Protein AF-0000000078754041 (afdb_homodimer)

Solvent-accessible surface area (backbone atoms only — not comparable to full-atom values): 27600 Å² total; per-residue (Å²): 135,83,77,76,75,74,70,78,72,75,72,68,73,68,72,69,76,48,57,35,33,42,38,70,44,46,46,54,89,46,60,74,77,37,42,54,36,30,45,19,37,35,49,85,89,44,74,49,74,50,62,14,25,52,100,59,81,62,40,45,70,36,27,42,67,57,66,63,48,63,74,77,21,59,91,39,55,39,47,58,86,29,71,62,43,53,50,50,32,60,53,22,67,79,18,31,39,35,23,73,54,27,70,57,54,50,44,45,37,43,59,48,73,27,64,77,81,41,48,30,19,49,33,50,38,53,55,65,68,41,78,78,66,77,67,92,65,65,52,68,51,35,44,33,50,70,71,66,58,88,69,96,47,63,66,70,32,54,63,28,52,32,54,48,48,51,51,51,45,52,54,52,44,52,59,40,16,72,71,66,75,31,63,52,57,25,50,54,48,37,31,52,48,38,73,44,67,51,73,62,58,53,34,86,52,75,95,51,47,73,36,44,43,70,55,35,44,74,77,41,41,65,56,51,53,49,49,40,53,53,35,63,71,69,64,63,47,56,34,59,44,51,24,44,52,58,40,66,74,101,136,83,78,76,75,73,69,78,72,73,72,68,73,68,71,69,75,50,56,35,34,42,38,69,44,46,47,53,86,44,60,72,77,37,42,56,37,31,44,20,37,35,48,86,90,46,76,48,73,49,62,15,25,52,97,58,81,63,40,44,71,35,28,41,67,56,65,61,48,64,74,78,20,57,91,39,54,40,46,60,87,30,72,64,45,52,49,50,30,60,53,23,69,77,18,30,40,35,23,73,55,28,71,56,55,48,44,45,37,43,59,47,74,29,65,76,78,41,47,31,18,49,34,49,38,53,56,65,68,41,78,79,66,78,65,93,65,66,52,69,51,35,42,34,50,70,70,65,58,88,69,96,47,63,65,69,33,55,63,27,52,32,53,49,48,51,51,51,45,52,53,52,45,52,58,40,17,71,73,66,74,30,63,53,56,24,52,52,49,37,30,52,48,39,73,44,68,51,74,63,58,52,34,85,53,73,96,51,47,73,36,44,44,68,56,36,44,72,76,42,40,64,56,52,53,51,49,39,54,53,36,62,72,69,63,60,46,57,35,59,43,49,24,44,50,59,40,66,74,102

Radius of gyration: 28.07 Å; Cα contacts (8 Å, |Δi|>4): 776; chains: 2; bounding box: 50×129×76 Å

Structure (mmCIF, N/CA/C/O backbone):
data_AF-0000000078754041-model_v1
#
loop_
_entity.id
_entity.type
_entity.pdbx_description
1 polymer 'Exonuclease RNase T and DNA polymerase III'
#
loop_
_atom_site.group_PDB
_atom_site.id
_atom_site.type_symbol
_atom_site.label_atom_id
_atom_site.label_alt_id
_atom_site.label_comp_id
_atom_site.label_asym_id
_atom_site.label_entity_id
_atom_site.label_seq_id
_atom_site.pdbx_PDB_ins_code
_atom_site.Cartn_x
_atom_site.Cartn_y
_atom_site.Cartn_z
_atom_site.occupancy
_atom_site.B_iso_or_equiv
_atom_site.auth_seq_id
_atom_site.auth_comp_id
_atom_site.auth_asym_id
_atom_site.auth_atom_id
_atom_site.pdbx_PDB_model_num
ATOM 1 N N . MET A 1 1 ? 11.859 62.031 40.594 1 31.98 1 MET A N 1
ATOM 2 C CA . MET A 1 1 ? 12.516 60.906 39.938 1 31.98 1 MET A CA 1
ATOM 3 C C . MET A 1 1 ? 11.555 59.75 39.75 1 31.98 1 MET A C 1
ATOM 5 O O . MET A 1 1 ? 11.312 58.969 40.688 1 31.98 1 MET A O 1
ATOM 9 N N . GLU A 1 2 ? 10.383 59.875 39.062 1 33.56 2 GLU A N 1
ATOM 10 C CA . GLU A 1 2 ? 9.234 59 38.781 1 33.56 2 GLU A CA 1
ATOM 11 C C . GLU A 1 2 ? 9.648 57.719 38.062 1 33.56 2 GLU A C 1
ATOM 13 O O . GLU A 1 2 ? 10.141 57.781 36.938 1 33.56 2 GLU A O 1
ATOM 18 N N . GLN A 1 3 ? 10.219 56.656 38.844 1 33.28 3 GLN A N 1
ATOM 19 C CA . GLN A 1 3 ? 10.57 55.344 38.344 1 33.28 3 GLN A CA 1
ATOM 20 C C . GLN A 1 3 ? 9.43 54.75 37.531 1 33.28 3 GLN A C 1
ATOM 22 O O . GLN A 1 3 ? 8.336 54.531 38.062 1 33.28 3 GLN A O 1
ATOM 27 N N . LEU A 1 4 ? 9.305 55 36.25 1 34.09 4 LEU A N 1
ATOM 28 C CA . LEU A 1 4 ? 8.43 54.281 35.312 1 34.09 4 LEU A CA 1
ATOM 29 C C . LEU A 1 4 ? 8.516 52.781 35.5 1 34.09 4 LEU A C 1
ATOM 31 O O . LEU A 1 4 ? 9.57 52.188 35.312 1 34.09 4 LEU A O 1
ATOM 35 N N . LEU A 1 5 ? 7.852 52.219 36.531 1 35 5 LEU A N 1
ATOM 36 C CA . LEU A 1 5 ? 7.652 50.781 36.719 1 35 5 LEU A CA 1
ATOM 37 C C . LEU A 1 5 ? 7.281 50.125 35.375 1 35 5 LEU A C 1
ATOM 39 O O . LEU A 1 5 ? 6.246 50.438 34.812 1 35 5 LEU A O 1
ATOM 43 N N . PHE A 1 6 ? 8.242 49.875 34.5 1 34.41 6 PHE A N 1
ATOM 44 C CA . PHE A 1 6 ? 8.023 49 33.344 1 34.41 6 PHE A CA 1
ATOM 45 C C . PHE A 1 6 ? 7.223 47.781 33.781 1 34.41 6 PHE A C 1
ATOM 47 O O . PHE A 1 6 ? 7.629 47.031 34.656 1 34.41 6 PHE A O 1
ATOM 54 N N . GLY A 1 7 ? 5.914 47.812 33.906 1 34.34 7 GLY A N 1
ATOM 55 C CA . GLY A 1 7 ? 5.031 46.688 34.062 1 34.34 7 GLY A CA 1
ATOM 56 C C . GLY A 1 7 ? 5.566 45.406 33.406 1 34.34 7 GLY A C 1
ATOM 57 O O . GLY A 1 7 ? 6.234 45.469 32.375 1 34.34 7 GLY A O 1
ATOM 58 N N . ASP A 1 8 ? 5.828 44.375 34.188 1 37 8 ASP A N 1
ATOM 59 C CA . ASP A 1 8 ? 6.121 43 33.812 1 37 8 ASP A CA 1
ATOM 60 C C . ASP A 1 8 ? 5.348 42.594 32.562 1 37 8 ASP A C 1
ATOM 62 O O . ASP A 1 8 ? 4.117 42.625 32.562 1 37 8 ASP A O 1
ATOM 66 N N . ALA A 1 9 ? 5.734 43.031 31.422 1 35.25 9 ALA A N 1
ATOM 67 C CA . ALA A 1 9 ? 5.203 42.406 30.219 1 35.25 9 ALA A CA 1
ATOM 68 C C . ALA A 1 9 ? 4.848 40.938 30.469 1 35.25 9 ALA A C 1
ATOM 70 O O . ALA A 1 9 ? 5.695 40.125 30.891 1 35.25 9 ALA A O 1
ATOM 71 N N . ASP A 1 10 ? 3.678 40.594 31 1 38.16 10 ASP A N 1
ATOM 72 C CA . ASP A 1 10 ? 3.07 39.25 31.047 1 38.16 10 ASP A CA 1
ATOM 73 C C . ASP A 1 10 ? 3.518 38.406 29.844 1 38.16 10 ASP A C 1
ATOM 75 O O . ASP A 1 10 ? 3.164 38.719 28.703 1 38.16 10 ASP A O 1
ATOM 79 N N . VAL A 1 11 ? 4.746 38.156 29.766 1 38.16 11 VAL A N 1
ATOM 80 C CA . VAL A 1 11 ? 5.094 37.062 28.859 1 38.16 11 VAL A CA 1
ATOM 81 C C . VAL A 1 11 ? 4.004 36 28.891 1 38.16 11 VAL A C 1
ATOM 83 O O . VAL A 1 11 ? 3.879 35.25 29.875 1 38.16 11 VAL A O 1
ATOM 86 N N . ALA A 1 12 ? 2.766 36.219 28.641 1 39.88 12 ALA A N 1
ATOM 87 C CA . ALA A 1 12 ? 1.72 35.219 28.391 1 39.88 12 ALA A CA 1
ATOM 88 C C . ALA A 1 12 ? 2.322 33.875 28 1 39.88 12 ALA A C 1
ATOM 90 O O . ALA A 1 12 ? 2.939 33.75 26.938 1 39.88 12 ALA A O 1
ATOM 91 N N . THR A 1 13 ? 2.932 33.125 28.766 1 44.56 13 THR A N 1
ATOM 92 C CA . THR A 1 13 ? 3.293 31.734 28.594 1 44.56 13 THR A CA 1
ATOM 93 C C . THR A 1 13 ? 2.322 31.047 27.641 1 44.56 13 THR A C 1
ATOM 95 O O . THR A 1 13 ? 1.155 30.828 27.984 1 44.56 13 THR A O 1
ATOM 98 N N . LYS A 1 14 ? 2.273 31.547 26.484 1 52.75 14 LYS A N 1
ATOM 99 C CA . LYS A 1 14 ? 1.379 30.969 25.484 1 52.75 14 LYS A CA 1
ATOM 100 C C . LYS A 1 14 ? 1.263 29.453 25.656 1 52.75 14 LYS A C 1
ATOM 102 O O . LYS A 1 14 ? 2.234 28.719 25.453 1 52.75 14 LYS A O 1
ATOM 107 N N . SER A 1 15 ? 0.343 28.938 26.516 1 67.25 15 SER A N 1
ATOM 108 C CA . SER A 1 15 ? 0.017 27.531 26.703 1 67.25 15 SER A CA 1
ATOM 109 C C . SER A 1 15 ? -0.067 26.797 25.375 1 67.25 15 SER A C 1
ATOM 111 O O . SER A 1 15 ? -0.385 27.406 24.344 1 67.25 15 SER A O 1
ATOM 113 N N . LEU A 1 16 ? 0.623 25.672 25.219 1 81.25 16 LEU A N 1
ATOM 114 C CA . LEU A 1 16 ? 0.618 24.828 24.031 1 81.25 16 LEU A CA 1
ATOM 115 C C . LEU A 1 16 ? -0.809 24.516 23.594 1 81.25 16 LEU A C 1
ATOM 117 O O . LEU A 1 16 ? -1.667 24.219 24.422 1 81.25 16 LEU A O 1
ATOM 121 N N . PRO A 1 17 ? -1.076 24.875 22.344 1 88.25 17 PRO A N 1
ATOM 122 C CA . PRO A 1 17 ? -2.414 24.531 21.859 1 88.25 17 PRO A CA 1
ATOM 123 C C . PRO A 1 17 ? -2.748 23.047 22.094 1 88.25 17 PRO A C 1
ATOM 125 O O . PRO A 1 17 ? -1.845 22.219 22.234 1 88.25 17 PRO A O 1
ATOM 128 N N . HIS A 1 18 ? -3.957 22.844 22.328 1 94.12 18 HIS A N 1
ATOM 129 C CA . HIS A 1 18 ? -4.457 21.484 22.453 1 94.12 18 HIS A CA 1
ATOM 130 C C . HIS A 1 18 ? -4.395 20.75 21.109 1 94.12 18 HIS A C 1
ATOM 132 O O . HIS A 1 18 ? -5.008 21.188 20.141 1 94.12 18 HIS A O 1
ATOM 138 N N . LEU A 1 19 ? -3.645 19.625 21.047 1 98.25 19 LEU A N 1
ATOM 139 C CA . LEU A 1 19 ? -3.428 18.891 19.797 1 98.25 19 LEU A CA 1
ATOM 140 C C . LEU A 1 19 ? -4.242 17.609 19.781 1 98.25 19 LEU A C 1
ATOM 142 O O . LEU A 1 19 ? -4.262 16.859 20.781 1 98.25 19 LEU A O 1
ATOM 146 N N . VAL A 1 20 ? -4.93 17.359 18.719 1 98.5 20 VAL A N 1
ATOM 147 C CA . VAL A 1 20 ? -5.66 16.109 18.484 1 98.5 20 VAL A CA 1
ATOM 148 C C . VAL A 1 20 ? -5.094 15.398 17.266 1 98.5 20 VAL A C 1
ATOM 150 O O . VAL A 1 20 ? -5.254 15.859 16.141 1 98.5 20 VAL A O 1
ATOM 153 N N . PHE A 1 21 ? -4.391 14.273 17.516 1 98.69 21 PHE A N 1
ATOM 154 C CA . PHE A 1 21 ? -3.867 13.453 16.422 1 98.69 21 PHE A CA 1
ATOM 155 C C . PHE A 1 21 ? -4.938 12.508 15.898 1 98.69 21 PHE A C 1
ATOM 157 O O . PHE A 1 21 ? -5.574 11.789 16.672 1 98.69 21 PHE A O 1
ATOM 164 N N . LEU A 1 22 ? -5.113 12.492 14.547 1 98.5 22 LEU A N 1
ATOM 165 C CA . LEU A 1 22 ? -6.273 11.75 14.055 1 98.5 22 LEU A CA 1
ATOM 166 C C . LEU A 1 22 ? -5.969 11.078 12.727 1 98.5 22 LEU A C 1
ATOM 168 O O . LEU A 1 22 ? -5.238 11.633 11.898 1 98.5 22 LEU A O 1
ATOM 172 N N . ASP A 1 23 ? -6.516 9.914 12.523 1 96.69 23 ASP A N 1
ATOM 173 C CA . ASP A 1 23 ? -6.527 9.156 11.273 1 96.69 23 ASP A CA 1
ATOM 174 C C . ASP A 1 23 ? -7.898 8.539 11.023 1 96.69 23 ASP A C 1
ATOM 176 O O . ASP A 1 23 ? -8.578 8.117 11.961 1 96.69 23 ASP A O 1
ATOM 180 N N . THR A 1 24 ? -8.32 8.508 9.742 1 97 24 THR A N 1
ATOM 181 C CA . THR A 1 24 ? -9.609 7.906 9.383 1 97 24 THR A CA 1
ATOM 182 C C . THR A 1 24 ? -9.422 6.809 8.344 1 97 24 THR A C 1
ATOM 184 O O . THR A 1 24 ? -8.492 6.863 7.531 1 97 24 THR A O 1
ATOM 187 N N . GLU A 1 25 ? -10.172 5.809 8.406 1 96.62 25 GLU A N 1
ATOM 188 C CA . GLU A 1 25 ? -10.406 4.875 7.309 1 96.62 25 GLU A CA 1
ATOM 189 C C . GLU A 1 25 ? -11.781 5.094 6.68 1 96.62 25 GLU A C 1
ATOM 191 O O . GLU A 1 25 ? -12.758 5.344 7.383 1 96.62 25 GLU A O 1
ATOM 196 N N . THR A 1 26 ? -11.883 5.039 5.348 1 97.75 26 THR A N 1
ATOM 197 C CA . THR A 1 26 ? -13.078 5.449 4.625 1 97.75 26 THR A CA 1
ATOM 198 C C . THR A 1 26 ? -13.43 4.438 3.535 1 97.75 26 THR A C 1
ATOM 200 O O . THR A 1 26 ? -12.609 3.584 3.189 1 97.75 26 THR A O 1
ATOM 203 N N . THR A 1 27 ? -14.648 4.477 3.029 1 98.38 27 THR A N 1
ATOM 204 C CA . THR A 1 27 ? -15.133 3.539 2.025 1 98.38 27 THR A CA 1
ATOM 205 C C . THR A 1 27 ? -14.609 3.912 0.64 1 98.38 27 THR A C 1
ATOM 207 O O . THR A 1 27 ? -14.758 3.141 -0.312 1 98.38 27 THR A O 1
ATOM 210 N N . GLY A 1 28 ? -14.039 5.02 0.521 1 97.75 28 GLY A N 1
ATOM 211 C CA . GLY A 1 28 ? -13.461 5.598 -0.685 1 97.75 28 GLY A CA 1
ATOM 212 C C . GLY A 1 28 ? -12.812 6.945 -0.448 1 97.75 28 GLY A C 1
ATOM 213 O O . GLY A 1 28 ? -12.484 7.289 0.689 1 97.75 28 GLY A O 1
ATOM 214 N N . THR A 1 29 ? -12.617 7.699 -1.522 1 97.38 29 THR A N 1
ATOM 215 C CA . THR A 1 29 ? -11.805 8.906 -1.373 1 97.38 29 THR A CA 1
ATOM 216 C C . THR A 1 29 ? -12.633 10.148 -1.692 1 97.38 29 THR A C 1
ATOM 218 O O . THR A 1 29 ? -12.094 11.266 -1.723 1 97.38 29 THR A O 1
ATOM 221 N N . GLU A 1 30 ? -13.867 10.055 -1.909 1 97.38 30 GLU A N 1
ATOM 222 C CA . GLU A 1 30 ? -14.695 11.195 -2.297 1 97.38 30 GLU A CA 1
ATOM 223 C C . GLU A 1 30 ? -15.547 11.68 -1.125 1 97.38 30 GLU A C 1
ATOM 225 O O . GLU A 1 30 ? -16.609 11.109 -0.837 1 97.38 30 GLU A O 1
ATOM 230 N N . PRO A 1 31 ? -15.18 12.812 -0.602 1 96.88 31 PRO A N 1
ATOM 231 C CA . PRO A 1 31 ? -15.992 13.352 0.493 1 96.88 31 PRO A CA 1
ATOM 232 C C . PRO A 1 31 ? -17.438 13.594 0.089 1 96.88 31 PRO A C 1
ATOM 234 O O . PRO A 1 31 ? -17.703 14.039 -1.031 1 96.88 31 PRO A O 1
ATOM 237 N N . GLY A 1 32 ? -18.344 13.43 0.945 1 96 32 GLY A N 1
ATOM 238 C CA . GLY A 1 32 ? -19.766 13.547 0.635 1 96 32 GLY A CA 1
ATOM 239 C C . GLY A 1 32 ? -20.359 12.266 0.105 1 96 32 GLY A C 1
ATOM 240 O O . GLY A 1 32 ? -21.453 11.867 0.526 1 96 32 GLY A O 1
ATOM 241 N N . LYS A 1 33 ? -19.609 11.594 -0.743 1 97.75 33 LYS A N 1
ATOM 242 C CA . LYS A 1 33 ? -20.078 10.336 -1.314 1 97.75 33 LYS A CA 1
ATOM 243 C C . LYS A 1 33 ? -19.609 9.148 -0.479 1 97.75 33 LYS A C 1
ATOM 245 O O . LYS A 1 33 ? -20.406 8.273 -0.125 1 97.75 33 LYS A O 1
ATOM 250 N N . ASP A 1 34 ? -18.359 9.102 -0.229 1 98.62 34 ASP A N 1
ATOM 251 C CA . ASP A 1 34 ? -17.781 8.047 0.612 1 98.62 34 ASP A CA 1
ATOM 252 C C . ASP A 1 34 ? -17.938 8.391 2.092 1 98.62 34 ASP A C 1
ATOM 254 O O . ASP A 1 34 ? -18.188 9.547 2.447 1 98.62 34 ASP A O 1
ATOM 258 N N . LYS A 1 35 ? -17.828 7.375 2.896 1 98.69 35 LYS A N 1
ATOM 259 C CA . LYS A 1 35 ? -18.141 7.535 4.312 1 98.69 35 LYS A CA 1
ATOM 260 C C . LYS A 1 35 ? -17 7.023 5.191 1 98.69 35 LYS A C 1
ATOM 262 O O . LYS A 1 35 ? -16.203 6.188 4.758 1 98.69 35 LYS A O 1
ATOM 267 N N . ILE A 1 36 ? -16.969 7.59 6.387 1 98.31 36 ILE A N 1
ATOM 268 C CA . ILE A 1 36 ? -16.016 7.16 7.398 1 98.31 36 ILE A CA 1
ATOM 269 C C . ILE A 1 36 ? -16.469 5.84 8.016 1 98.31 36 ILE A C 1
ATOM 271 O O . ILE A 1 36 ? -17.625 5.703 8.422 1 98.31 36 ILE A O 1
ATOM 275 N N . CYS A 1 37 ? -15.516 4.867 8.07 1 97.81 37 CYS A N 1
ATOM 276 C CA . CYS A 1 37 ? -15.883 3.607 8.711 1 97.81 37 CYS A CA 1
ATOM 277 C C . CYS A 1 37 ? -15.039 3.359 9.953 1 97.81 37 CYS A C 1
ATOM 279 O O . CYS A 1 37 ? -15.336 2.455 10.742 1 97.81 37 CYS A O 1
ATOM 281 N N . GLN A 1 38 ? -13.992 4.172 10.211 1 97.62 38 GLN A N 1
ATOM 282 C CA . GLN A 1 38 ? -13.219 4.125 11.445 1 97.62 38 GLN A CA 1
ATOM 283 C C . GLN A 1 38 ? -12.562 5.473 11.734 1 97.62 38 GLN A C 1
ATOM 285 O O . GLN A 1 38 ? -12.062 6.133 10.828 1 97.62 38 GLN A O 1
ATOM 290 N N . VAL A 1 39 ? -12.492 5.879 12.93 1 97.88 39 VAL A N 1
ATOM 291 C CA . VAL A 1 39 ? -11.727 7.023 13.398 1 97.88 39 VAL A CA 1
ATOM 292 C C . VAL A 1 39 ? -10.852 6.613 14.578 1 97.88 39 VAL A C 1
ATOM 294 O O . VAL A 1 39 ? -11.305 5.918 15.484 1 97.88 39 VAL A O 1
ATOM 297 N N . CYS A 1 40 ? -9.633 6.918 14.516 1 97.25 40 CYS A N 1
ATOM 298 C CA . CYS A 1 40 ? -8.703 6.809 15.633 1 97.25 40 CYS A CA 1
ATOM 299 C C . CYS A 1 40 ? -8.062 8.156 15.945 1 97.25 40 CYS A C 1
ATOM 301 O O . CYS A 1 40 ? -7.609 8.859 15.039 1 97.25 40 CYS A O 1
ATOM 303 N N . PHE A 1 41 ? -8.086 8.57 17.219 1 97.62 41 PHE A N 1
ATOM 304 C CA . PHE A 1 41 ? -7.402 9.812 17.547 1 97.62 41 PHE A CA 1
ATOM 305 C C . PHE A 1 41 ? -6.762 9.734 18.922 1 97.62 41 PHE A C 1
ATOM 307 O O . PHE A 1 41 ? -7.148 8.898 19.75 1 97.62 41 PHE A O 1
ATOM 314 N N . ILE A 1 42 ? -5.723 10.445 19.094 1 97.12 42 ILE A N 1
ATOM 315 C CA . ILE A 1 42 ? -5.031 10.625 20.375 1 97.12 42 ILE A CA 1
ATOM 316 C C . ILE A 1 42 ? -5.219 12.062 20.859 1 97.12 42 ILE A C 1
ATOM 318 O O . ILE A 1 42 ? -4.98 13.016 20.109 1 97.12 42 ILE A O 1
ATOM 322 N N . ASP A 1 43 ? -5.66 12.25 22.016 1 95.5 43 ASP A N 1
ATOM 323 C CA . ASP A 1 43 ? -5.746 13.508 22.734 1 95.5 43 ASP A CA 1
ATOM 324 C C . ASP A 1 43 ? -5.09 13.398 24.109 1 95.5 43 ASP A C 1
ATOM 326 O O . ASP A 1 43 ? -5.645 12.781 25.016 1 95.5 43 ASP A O 1
ATOM 330 N N . GLY A 1 44 ? -3.969 14.055 24.234 1 93.31 44 GLY A N 1
ATOM 331 C CA . GLY A 1 44 ? -3.18 13.812 25.438 1 93.31 44 GLY A CA 1
ATOM 332 C C . GLY A 1 44 ? -2.68 12.383 25.531 1 93.31 44 GLY A C 1
ATOM 333 O O . GLY A 1 44 ? -2.02 11.883 24.625 1 93.31 44 GLY A O 1
ATOM 334 N N . GLU A 1 45 ? -3.137 11.68 26.516 1 90.31 45 GLU A N 1
ATOM 335 C CA . GLU A 1 45 ? -2.695 10.305 26.719 1 90.31 45 GLU A CA 1
ATOM 336 C C . GLU A 1 45 ? -3.801 9.312 26.359 1 90.31 45 GLU A C 1
ATOM 338 O O . GLU A 1 45 ? -3.605 8.102 26.438 1 90.31 45 GLU A O 1
ATOM 343 N N . THR A 1 46 ? -4.855 9.836 25.859 1 92.88 46 THR A N 1
ATOM 344 C CA . THR A 1 46 ? -6.008 8.977 25.578 1 92.88 46 THR A CA 1
ATOM 345 C C . THR A 1 46 ? -6.059 8.617 24.094 1 92.88 46 THR A C 1
ATOM 347 O O . THR A 1 46 ? -6.004 9.492 23.234 1 92.88 46 THR A O 1
ATOM 350 N N . LEU A 1 47 ? -6.074 7.375 23.844 1 94.31 47 LEU A N 1
ATOM 351 C CA . LEU A 1 47 ? -6.281 6.84 22.5 1 94.31 47 LEU A CA 1
ATOM 352 C C . LEU A 1 47 ? -7.688 6.266 22.359 1 94.31 47 LEU A C 1
ATOM 354 O O . LEU A 1 47 ? -8.117 5.453 23.188 1 94.31 47 LEU A O 1
ATOM 358 N N . ARG A 1 48 ? -8.414 6.777 21.422 1 96 48 ARG A N 1
ATOM 359 C CA . ARG A 1 48 ? -9.766 6.297 21.156 1 96 48 ARG A CA 1
ATOM 360 C C . ARG A 1 48 ? -9.898 5.812 19.719 1 96 48 ARG A C 1
ATOM 362 O O . ARG A 1 48 ? -9.391 6.453 18.781 1 96 48 ARG A O 1
ATOM 369 N N . THR A 1 49 ? -10.5 4.664 19.547 1 95.81 49 THR A N 1
ATOM 370 C CA . THR A 1 49 ? -10.773 4.09 18.234 1 95.81 49 THR A CA 1
ATOM 371 C C . THR A 1 49 ? -12.195 3.533 18.172 1 95.81 49 THR A C 1
ATOM 373 O O . THR A 1 49 ? -12.641 2.859 19.109 1 95.81 49 THR A O 1
ATOM 376 N N . GLU A 1 50 ? -12.898 3.9 17.125 1 96.75 50 GLU A N 1
ATOM 377 C CA . GLU A 1 50 ? -14.258 3.385 16.969 1 96.75 50 GLU A CA 1
ATOM 378 C C . GLU A 1 50 ? -14.547 3.062 15.5 1 96.75 50 GLU A C 1
ATOM 380 O O . GLU A 1 50 ? -14.047 3.734 14.594 1 96.75 50 GLU A O 1
ATOM 385 N N . PHE A 1 51 ? -15.352 2.018 15.305 1 97.31 51 PHE A N 1
ATOM 386 C CA . PHE A 1 51 ? -15.883 1.659 14 1 97.31 51 PHE A CA 1
ATOM 387 C C . PHE A 1 51 ? -17.25 2.291 13.773 1 97.31 51 PHE A C 1
ATOM 389 O O . PHE A 1 51 ? -18.016 2.484 14.727 1 97.31 51 PHE A O 1
ATOM 396 N N . PHE A 1 52 ? -17.547 2.574 12.547 1 98.69 52 PHE A N 1
ATOM 397 C CA . PHE A 1 52 ? -18.828 3.143 12.164 1 98.69 52 PHE A CA 1
ATOM 398 C C . PHE A 1 52 ? -19.406 2.414 10.953 1 98.69 52 PHE A C 1
ATOM 400 O O . PHE A 1 52 ? -18.672 2.053 10.031 1 98.69 52 PHE A O 1
ATOM 407 N N . LYS A 1 53 ? -20.688 2.27 10.898 1 98.5 53 LYS A N 1
ATOM 408 C CA . LYS A 1 53 ? -21.344 1.597 9.781 1 98.5 53 LYS A CA 1
ATOM 409 C C . LYS A 1 53 ? -21.797 2.6 8.727 1 98.5 53 LYS A C 1
ATOM 411 O O . LYS A 1 53 ? -22.672 3.43 8.984 1 98.5 53 LYS A O 1
ATOM 416 N N . PRO A 1 54 ? -21.234 2.527 7.559 1 98.19 54 PRO A N 1
ATOM 417 C CA . PRO A 1 54 ? -21.75 3.357 6.465 1 98.19 54 PRO A CA 1
ATOM 418 C C . PRO A 1 54 ? -23.125 2.9 5.965 1 98.19 54 PRO A C 1
ATOM 420 O O . PRO A 1 54 ? -23.562 1.79 6.277 1 98.19 54 PRO A O 1
ATOM 423 N N . PRO A 1 55 ? -23.844 3.734 5.242 1 97.69 55 PRO A N 1
ATOM 424 C CA . PRO A 1 55 ? -25.188 3.393 4.75 1 97.69 55 PRO A CA 1
ATOM 425 C C . PRO A 1 55 ? -25.141 2.43 3.564 1 97.69 55 PRO A C 1
ATOM 427 O O . PRO A 1 55 ? -26.203 2.074 3.021 1 97.69 55 PRO A O 1
ATOM 430 N N . PHE A 1 56 ? -24.031 2.035 3.064 1 98.19 56 PHE A N 1
ATOM 431 C CA . PHE A 1 56 ? -23.844 1.05 2.008 1 98.19 56 PHE A CA 1
ATOM 432 C C . PHE A 1 56 ? -22.703 0.108 2.346 1 98.19 56 PHE A C 1
ATOM 434 O O . PHE A 1 56 ? -21.922 0.366 3.277 1 98.19 56 PHE A O 1
ATOM 441 N N . ALA A 1 57 ? -22.641 -0.989 1.634 1 97.94 57 ALA A N 1
ATOM 442 C CA . ALA A 1 57 ? -21.594 -1.971 1.901 1 97.94 57 ALA A CA 1
ATOM 443 C C . ALA A 1 57 ? -20.219 -1.388 1.624 1 97.94 57 ALA A C 1
ATOM 445 O O . ALA A 1 57 ? -20.016 -0.676 0.636 1 97.94 57 ALA A O 1
ATOM 446 N N . ILE A 1 58 ? -19.297 -1.661 2.506 1 98.19 58 ILE A N 1
ATOM 447 C CA . ILE A 1 58 ? -17.906 -1.265 2.273 1 98.19 58 ILE A CA 1
ATOM 448 C C . ILE A 1 58 ? -17.375 -1.963 1.024 1 98.19 58 ILE A C 1
ATOM 450 O O . ILE A 1 58 ? -17.422 -3.191 0.927 1 98.19 58 ILE A O 1
ATOM 454 N N . PRO A 1 59 ? -16.875 -1.178 0.081 1 98.19 59 PRO A N 1
ATOM 455 C CA . PRO A 1 59 ? -16.375 -1.784 -1.155 1 98.19 59 PRO A CA 1
ATOM 456 C C . PRO A 1 59 ? -15.164 -2.691 -0.923 1 98.19 59 PRO A C 1
ATOM 458 O O . PRO A 1 59 ? -14.352 -2.426 -0.035 1 98.19 59 PRO A O 1
ATOM 461 N N . VAL A 1 60 ? -14.953 -3.701 -1.791 1 97.69 60 VAL A N 1
ATOM 462 C CA . VAL A 1 60 ? -13.852 -4.652 -1.708 1 97.69 60 VAL A CA 1
ATOM 463 C C . VAL A 1 60 ? -12.516 -3.91 -1.775 1 97.69 60 VAL A C 1
ATOM 465 O O . VAL A 1 60 ? -11.57 -4.25 -1.059 1 97.69 60 VAL A O 1
ATOM 468 N N . LYS A 1 61 ? -12.453 -2.873 -2.594 1 97.5 61 LYS A N 1
ATOM 469 C CA . LYS A 1 61 ? -11.227 -2.088 -2.73 1 97.5 61 LYS A CA 1
ATOM 470 C C . LYS A 1 61 ? -10.812 -1.481 -1.395 1 97.5 61 LYS A C 1
ATOM 472 O O . LYS A 1 61 ? -9.648 -1.572 -1.002 1 97.5 61 LYS A O 1
ATOM 477 N N . ALA A 1 62 ? -11.719 -0.893 -0.687 1 95.88 62 ALA A N 1
ATOM 478 C CA . ALA A 1 62 ? -11.422 -0.297 0.614 1 95.88 62 ALA A CA 1
ATOM 479 C C . ALA A 1 62 ? -11.023 -1.365 1.627 1 95.88 62 ALA A C 1
ATOM 481 O O . ALA A 1 62 ? -10.047 -1.195 2.363 1 95.88 62 ALA A O 1
ATOM 482 N N . MET A 1 63 ? -11.734 -2.502 1.633 1 94.81 63 MET A N 1
ATOM 483 C CA . MET A 1 63 ? -11.422 -3.604 2.541 1 94.81 63 MET A CA 1
ATOM 484 C C . MET A 1 63 ? -10.008 -4.121 2.301 1 94.81 63 MET A C 1
ATOM 486 O O . MET A 1 63 ? -9.312 -4.492 3.246 1 94.81 63 MET A O 1
ATOM 490 N N . SER A 1 64 ? -9.633 -4.086 1.052 1 93.69 64 SER A N 1
ATOM 491 C CA . SER A 1 64 ? -8.312 -4.617 0.711 1 93.69 64 SER A CA 1
ATOM 492 C C . SER A 1 64 ? -7.203 -3.693 1.193 1 93.69 64 SER A C 1
ATOM 494 O O . SER A 1 64 ? -6.039 -4.098 1.268 1 93.69 64 SER A O 1
ATOM 496 N N . ILE A 1 65 ? -7.566 -2.51 1.536 1 91.5 65 ILE A N 1
ATOM 497 C CA . ILE A 1 65 ? -6.582 -1.523 1.97 1 91.5 65 ILE A CA 1
ATOM 498 C C . ILE A 1 65 ? -6.52 -1.491 3.494 1 91.5 65 ILE A C 1
ATOM 500 O O . ILE A 1 65 ? -5.449 -1.643 4.082 1 91.5 65 ILE A O 1
ATOM 504 N N . HIS A 1 66 ? -7.684 -1.381 4.168 1 90.56 66 HIS A N 1
ATOM 505 C CA . HIS A 1 66 ? -7.641 -1.134 5.605 1 90.56 66 HIS A CA 1
ATOM 506 C C . HIS A 1 66 ? -8.148 -2.338 6.387 1 90.56 66 HIS A C 1
ATOM 508 O O . HIS A 1 66 ? -8.055 -2.373 7.617 1 90.56 66 HIS A O 1
ATOM 514 N N . HIS A 1 67 ? -8.797 -3.383 5.676 1 91 67 HIS A N 1
ATOM 515 C CA . HIS A 1 67 ? -9.18 -4.68 6.227 1 91 67 HIS A CA 1
ATOM 516 C C . HIS A 1 67 ? -10.352 -4.539 7.188 1 91 67 HIS A C 1
ATOM 518 O O . HIS A 1 67 ? -10.57 -5.406 8.039 1 91 67 HIS A O 1
ATOM 524 N N . ILE A 1 68 ? -11.102 -3.41 7.117 1 93.56 68 ILE A N 1
ATOM 525 C CA . ILE A 1 68 ? -12.359 -3.266 7.836 1 93.56 68 ILE A CA 1
ATOM 526 C C . ILE A 1 68 ? -13.492 -3.879 7.02 1 93.56 68 ILE A C 1
ATOM 528 O O . ILE A 1 68 ? -13.805 -3.408 5.922 1 93.56 68 ILE A O 1
ATOM 532 N N . THR A 1 69 ? -14.078 -4.887 7.566 1 94.69 69 THR A N 1
ATOM 533 C CA . THR A 1 69 ? -15.102 -5.625 6.836 1 94.69 69 THR A CA 1
ATOM 534 C C . THR A 1 69 ? -16.5 -5.16 7.25 1 94.69 69 THR A C 1
ATOM 536 O O . THR A 1 69 ? -16.656 -4.484 8.266 1 94.69 69 THR A O 1
ATOM 539 N N . ASN A 1 70 ? -17.469 -5.555 6.422 1 96.94 70 ASN A N 1
ATOM 540 C CA . ASN A 1 70 ? -18.859 -5.246 6.746 1 96.94 70 ASN A CA 1
ATOM 541 C C . ASN A 1 70 ? -19.297 -5.891 8.062 1 96.94 70 ASN A C 1
ATOM 543 O O . ASN A 1 70 ? -20.078 -5.312 8.82 1 96.94 70 ASN A O 1
ATOM 547 N N . LYS A 1 71 ? -18.75 -7.031 8.367 1 95.44 71 LYS A N 1
ATOM 548 C CA . LYS A 1 71 ? -19.047 -7.73 9.617 1 95.44 71 LYS A CA 1
ATOM 549 C C . LYS A 1 71 ? -18.562 -6.941 10.828 1 95.44 71 LYS A C 1
ATOM 551 O O . LYS A 1 71 ? -19.25 -6.859 11.844 1 95.44 71 LYS A O 1
ATOM 556 N N . MET A 1 72 ? -17.406 -6.332 10.742 1 93.69 72 MET A N 1
ATOM 557 C CA . MET A 1 72 ? -16.781 -5.598 11.836 1 93.69 72 MET A CA 1
ATOM 558 C C . MET A 1 72 ? -17.609 -4.375 12.219 1 93.69 72 MET A C 1
ATOM 560 O O . MET A 1 72 ? -17.578 -3.93 13.359 1 93.69 72 MET A O 1
ATOM 564 N N . VAL A 1 73 ? -18.359 -3.803 11.203 1 97.62 73 VAL A N 1
ATOM 565 C CA . VAL A 1 73 ? -19.062 -2.551 11.484 1 97.62 73 VAL A CA 1
ATOM 566 C C . VAL A 1 73 ? -20.562 -2.814 11.656 1 97.62 73 VAL A C 1
ATOM 568 O O . VAL A 1 73 ? -21.344 -1.885 11.859 1 97.62 73 VAL A O 1
ATOM 571 N N . GLU A 1 74 ? -20.891 -4.102 11.57 1 97.25 74 GLU A N 1
ATOM 572 C CA . GLU A 1 74 ? -22.312 -4.441 11.711 1 97.25 74 GLU A CA 1
ATOM 573 C C . GLU A 1 74 ? -22.844 -4.016 13.078 1 97.25 74 GLU A C 1
ATOM 575 O O . GLU A 1 74 ? -22.219 -4.266 14.102 1 97.25 74 GLU A O 1
ATOM 580 N N . GLY A 1 75 ? -23.969 -3.318 13.117 1 97.5 75 GLY A N 1
ATOM 581 C CA . GLY A 1 75 ? -24.625 -2.908 14.352 1 97.5 75 GLY A CA 1
ATOM 582 C C . GLY A 1 75 ? -24.047 -1.619 14.922 1 97.5 75 GLY A C 1
ATOM 583 O O . GLY A 1 75 ? -24.562 -1.1 15.914 1 97.5 75 GLY A O 1
ATOM 584 N N . LYS A 1 76 ? -23.016 -1.148 14.359 1 98.12 76 LYS A N 1
ATOM 585 C CA . LYS A 1 76 ? -22.438 0.116 14.805 1 98.12 76 LYS A CA 1
ATOM 586 C C . LYS A 1 76 ? -23.219 1.303 14.25 1 98.12 76 LYS A C 1
ATOM 588 O O . LYS A 1 76 ? -23.875 1.188 13.219 1 98.12 76 LYS A O 1
ATOM 593 N N . PRO A 1 77 ? -23.156 2.395 14.945 1 98.12 77 PRO A N 1
ATOM 594 C CA . PRO A 1 77 ? -23.781 3.602 14.398 1 98.12 77 PRO A CA 1
ATOM 595 C C . PRO A 1 77 ? -22.969 4.227 13.266 1 98.12 77 PRO A C 1
ATOM 597 O O . PRO A 1 77 ? -21.781 3.945 13.125 1 98.12 77 PRO A O 1
ATOM 600 N N . PRO A 1 78 ? -23.688 5.023 12.43 1 98.19 78 PRO A N 1
ATOM 601 C CA . PRO A 1 78 ? -22.906 5.867 11.523 1 98.19 78 PRO A CA 1
ATOM 602 C C . PRO A 1 78 ? -22.078 6.914 12.258 1 98.19 78 PRO A C 1
ATOM 604 O O . PRO A 1 78 ? -22.344 7.227 13.422 1 98.19 78 PRO A O 1
ATOM 607 N N . PHE A 1 79 ? -21.016 7.414 11.617 1 98.69 79 PHE A N 1
ATOM 608 C CA . PHE A 1 79 ? -20.188 8.43 12.234 1 98.69 79 PHE A CA 1
ATOM 609 C C . PHE A 1 79 ? -20.969 9.703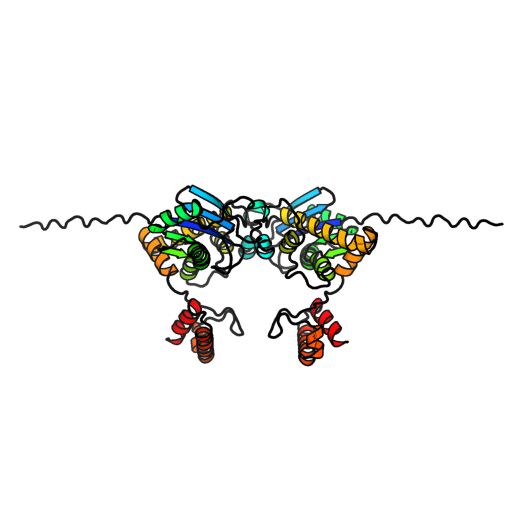 12.492 1 98.69 79 PHE A C 1
ATOM 611 O O . PHE A 1 79 ? -20.953 10.242 13.602 1 98.69 79 PHE A O 1
ATOM 618 N N . ALA A 1 80 ? -21.625 10.172 11.398 1 98.25 80 ALA A N 1
ATOM 619 C CA . ALA A 1 80 ? -22.453 11.367 11.555 1 98.25 80 ALA A CA 1
ATOM 620 C C . ALA A 1 80 ? -23.516 11.164 12.625 1 98.25 80 ALA A C 1
ATOM 622 O O . ALA A 1 80 ? -24.281 10.195 12.578 1 98.25 80 ALA A O 1
ATOM 623 N N . GLY A 1 81 ? -23.531 11.953 13.562 1 97.69 81 GLY A N 1
ATOM 624 C CA . GLY A 1 81 ? -24.516 11.867 14.633 1 97.69 81 GLY A CA 1
ATOM 625 C C . GLY A 1 81 ? -24.047 11.031 15.812 1 97.69 81 GLY A C 1
ATOM 626 O O . GLY A 1 81 ? -24.734 10.945 16.828 1 97.69 81 GLY A O 1
ATOM 627 N N . SER A 1 82 ? -22.938 10.422 15.734 1 98.44 82 SER A N 1
ATOM 628 C CA . SER A 1 82 ? -22.422 9.57 16.812 1 98.44 82 SER A CA 1
ATOM 629 C C . SER A 1 82 ? -21.891 10.398 17.969 1 98.44 82 SER A C 1
ATOM 631 O O . SER A 1 82 ? -21.734 11.617 17.859 1 98.44 82 SER A O 1
ATOM 633 N N . GLU A 1 83 ? -21.625 9.719 19.062 1 98.06 83 GLU A N 1
ATOM 634 C CA . GLU A 1 83 ? -21 10.367 20.219 1 98.06 83 GLU A CA 1
ATOM 635 C C . GLU A 1 83 ? -19.594 10.859 19.891 1 98.06 83 GLU A C 1
ATOM 637 O O . GLU A 1 83 ? -19.219 11.961 20.281 1 98.06 83 GLU A O 1
ATOM 642 N N . MET A 1 84 ? -18.906 10.109 19.141 1 97.94 84 MET A N 1
ATOM 643 C CA . MET A 1 84 ? -17.547 10.5 18.797 1 97.94 84 MET A CA 1
ATOM 644 C C . MET A 1 84 ? -17.547 11.742 17.906 1 97.94 84 MET A C 1
ATOM 646 O O . MET A 1 84 ? -16.656 12.594 18.031 1 97.94 84 MET A O 1
ATOM 650 N N . GLN A 1 85 ? -18.484 11.766 16.984 1 98.38 85 GLN A N 1
ATOM 651 C CA . GLN A 1 85 ? -18.594 12.953 16.141 1 98.38 85 GLN A CA 1
ATOM 652 C C . GLN A 1 85 ? -18.75 14.219 16.984 1 98.38 85 GLN A C 1
ATOM 654 O O . GLN A 1 85 ? -18.078 15.219 16.75 1 98.38 85 GLN A O 1
ATOM 659 N N . ARG A 1 86 ? -19.609 14.18 17.984 1 98.12 86 ARG A N 1
ATOM 660 C CA . ARG A 1 86 ? -19.859 15.312 18.875 1 98.12 86 ARG A CA 1
ATOM 661 C C . ARG A 1 86 ? -18.625 15.633 19.703 1 98.12 86 ARG A C 1
ATOM 663 O O . ARG A 1 86 ? -18.281 16.797 19.891 1 98.12 86 ARG A O 1
ATOM 670 N N . ASP A 1 87 ? -18.047 14.586 20.141 1 97.62 87 ASP A N 1
ATOM 671 C CA . ASP A 1 87 ? -16.844 14.758 20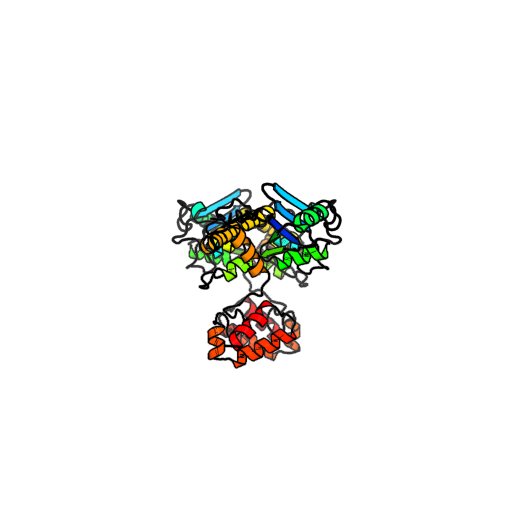.938 1 97.62 87 ASP A CA 1
ATOM 672 C C . ASP A 1 87 ? -15.742 15.438 20.141 1 97.62 87 ASP A C 1
ATOM 674 O O . ASP A 1 87 ? -15.086 16.359 20.625 1 97.62 87 ASP A O 1
ATOM 678 N N . LEU A 1 88 ? -15.508 14.984 18.922 1 97.94 88 LEU A N 1
ATOM 679 C CA . LEU A 1 88 ? -14.484 15.562 18.062 1 97.94 88 LEU A CA 1
ATOM 680 C C . LEU A 1 88 ? -14.797 17.016 17.75 1 97.94 88 LEU A C 1
ATOM 682 O O . LEU A 1 88 ? -13.898 17.859 17.734 1 97.94 88 LEU A O 1
ATOM 686 N N . GLN A 1 89 ? -16.078 17.312 17.516 1 97.94 89 GLN A N 1
ATOM 687 C CA . GLN A 1 89 ? -16.484 18.688 17.266 1 97.94 89 GLN A CA 1
ATOM 688 C C . GLN A 1 89 ? -16.109 19.578 18.438 1 97.94 89 GLN A C 1
ATOM 690 O O . GLN A 1 89 ? -15.578 20.688 18.25 1 97.94 89 GLN A O 1
ATOM 695 N N . ALA A 1 90 ? -16.375 19.109 19.594 1 97.5 90 ALA A N 1
ATOM 696 C CA . ALA A 1 90 ? -16.078 19.875 20.797 1 97.5 90 ALA A CA 1
ATOM 697 C C . ALA A 1 90 ? -14.578 20.078 20.969 1 97.5 90 ALA A C 1
ATOM 699 O O . ALA A 1 90 ? -14.117 21.188 21.266 1 97.5 90 ALA A O 1
ATOM 700 N N . ARG A 1 91 ? -13.805 19.062 20.75 1 96.56 91 ARG A N 1
ATOM 701 C CA . ARG A 1 91 ? -12.352 19.109 20.922 1 96.56 91 ARG A CA 1
ATOM 702 C C . ARG A 1 91 ? -11.711 20.031 19.891 1 96.56 91 ARG A C 1
ATOM 704 O O . ARG A 1 91 ? -10.727 20.719 20.203 1 96.56 91 ARG A O 1
ATOM 711 N N . LEU A 1 92 ? -12.297 20.062 18.719 1 97.56 92 LEU A N 1
ATOM 712 C CA . LEU A 1 92 ? -11.664 20.766 17.609 1 97.56 92 LEU A CA 1
ATOM 713 C C . LEU A 1 92 ? -12.164 22.203 17.531 1 97.56 92 LEU A C 1
ATOM 715 O O . LEU A 1 92 ? -11.695 22.984 16.688 1 97.56 92 LEU A O 1
ATOM 719 N N . GLU A 1 93 ? -13.094 22.531 18.391 1 95.62 93 GLU A N 1
ATOM 720 C CA . GLU A 1 93 ? -13.523 23.922 18.453 1 95.62 93 GLU A CA 1
ATOM 721 C C . GLU A 1 93 ? -12.359 24.844 18.812 1 95.62 93 GLU A C 1
ATOM 723 O O . GLU A 1 93 ? -12.211 25.906 18.219 1 95.62 93 GLU A O 1
ATOM 728 N N . THR A 1 94 ? -11.508 24.422 19.734 1 94.06 94 THR A N 1
ATOM 729 C CA . THR A 1 94 ? -10.367 25.234 20.141 1 94.06 94 THR A CA 1
ATOM 730 C C . THR A 1 94 ? -9.062 24.484 19.906 1 94.06 94 THR A C 1
ATOM 732 O O . THR A 1 94 ? -7.977 25.047 20.078 1 94.06 94 THR A O 1
ATOM 735 N N . GLY A 1 95 ? -9.172 23.219 19.547 1 96.62 95 GLY A N 1
ATOM 736 C CA . GLY A 1 95 ? -7.992 22.391 19.359 1 96.62 95 GLY A CA 1
ATOM 737 C C . GLY A 1 95 ? -7.457 22.438 17.938 1 96.62 95 GLY A C 1
ATOM 738 O O . GLY A 1 95 ? -8.078 23.031 17.047 1 96.62 95 GLY A O 1
ATOM 739 N N . VAL A 1 96 ? -6.277 21.922 17.781 1 98.44 96 VAL A N 1
ATOM 740 C CA . VAL A 1 96 ? -5.621 21.812 16.484 1 98.44 96 VAL A CA 1
ATOM 741 C C . VAL A 1 96 ? -5.633 20.344 16.031 1 98.44 96 VAL A C 1
ATOM 743 O O . VAL A 1 96 ? -5.156 19.469 16.75 1 98.44 96 VAL A O 1
ATOM 746 N N . LEU A 1 97 ? -6.211 20.094 14.875 1 98.81 97 LEU A N 1
ATOM 747 C CA . LEU A 1 97 ? -6.176 18.75 14.297 1 98.81 97 LEU A CA 1
ATOM 748 C C . LEU A 1 97 ? -4.82 18.469 13.656 1 98.81 97 LEU A C 1
ATOM 750 O O . LEU A 1 97 ? -4.312 19.297 12.883 1 98.81 97 LEU A O 1
ATOM 754 N N . VAL A 1 98 ? -4.18 17.406 14.07 1 98.88 98 VAL A N 1
ATOM 755 C CA . VAL A 1 98 ? -2.938 16.969 13.438 1 98.88 98 VAL A CA 1
ATOM 756 C C . VAL A 1 98 ? -3.186 15.68 12.648 1 98.88 98 VAL A C 1
ATOM 758 O O . VAL A 1 98 ? -3.658 14.688 13.203 1 98.88 98 VAL A O 1
ATOM 761 N N . ALA A 1 99 ? -2.953 15.695 11.406 1 98.69 99 ALA A N 1
ATOM 762 C CA . ALA A 1 99 ? -3.102 14.531 10.539 1 98.69 99 ALA A CA 1
ATOM 763 C C . ALA A 1 99 ? -2.025 14.516 9.461 1 98.69 99 ALA A C 1
ATOM 765 O O . ALA A 1 99 ? -1.344 15.516 9.234 1 98.69 99 ALA A O 1
ATOM 766 N N . HIS A 1 100 ? -1.761 13.383 8.883 1 98.38 100 HIS A N 1
ATOM 767 C CA . HIS A 1 100 ? -0.88 13.258 7.73 1 98.38 100 HIS A CA 1
ATOM 768 C C . HIS A 1 100 ? -1.67 13.32 6.426 1 98.38 100 HIS A C 1
ATOM 770 O O . HIS A 1 100 ? -2.578 12.516 6.207 1 98.38 100 HIS A O 1
ATOM 776 N N . ASN A 1 101 ? -1.338 14.273 5.598 1 96.88 101 ASN A N 1
ATOM 777 C CA . ASN A 1 101 ? -2.225 14.625 4.496 1 96.88 101 ASN A CA 1
ATOM 778 C C . ASN A 1 101 ? -3.604 15.047 4.996 1 96.88 101 ASN A C 1
ATOM 780 O O . ASN A 1 101 ? -4.621 14.492 4.57 1 96.88 101 ASN A O 1
ATOM 784 N N . ALA A 1 102 ? -3.605 16.016 5.812 1 98.06 102 ALA A N 1
ATOM 785 C CA . ALA A 1 102 ? -4.73 16.469 6.625 1 98.06 102 ALA A CA 1
ATOM 786 C C . ALA A 1 102 ? -5.926 16.844 5.75 1 98.06 102 ALA A C 1
ATOM 788 O O . ALA A 1 102 ? -7.074 16.594 6.117 1 98.06 102 ALA A O 1
ATOM 789 N N . PRO A 1 103 ? -5.746 17.453 4.562 1 95.69 103 PRO A N 1
ATOM 790 C CA . PRO A 1 103 ? -6.898 17.859 3.748 1 95.69 103 PRO A CA 1
ATOM 791 C C . PRO A 1 103 ? -7.863 16.703 3.49 1 95.69 103 PRO A C 1
ATOM 793 O O . PRO A 1 103 ? -9.078 16.906 3.432 1 95.69 103 PRO A O 1
ATOM 796 N N . PHE A 1 104 ? -7.324 15.516 3.385 1 97.31 104 PHE A N 1
ATOM 797 C CA . PHE A 1 104 ? -8.195 14.367 3.158 1 97.31 104 PHE A CA 1
ATOM 798 C C . PHE A 1 104 ? -9.086 14.117 4.367 1 97.31 104 PHE A C 1
ATOM 800 O O . PHE A 1 104 ? -10.312 14.133 4.25 1 97.31 104 PHE A O 1
ATOM 807 N N . ASP A 1 105 ? -8.477 13.883 5.516 1 97.94 105 ASP A N 1
ATOM 808 C CA . ASP A 1 105 ? -9.25 13.625 6.727 1 97.94 105 ASP A CA 1
ATOM 809 C C . ASP A 1 105 ? -10.219 14.766 7.016 1 97.94 105 ASP A C 1
ATOM 811 O O . ASP A 1 105 ? -11.367 14.531 7.406 1 97.94 105 ASP A O 1
ATOM 815 N N . ILE A 1 106 ? -9.742 15.969 6.852 1 98.5 106 ILE A N 1
ATOM 816 C CA . ILE A 1 106 ? -10.562 17.141 7.121 1 98.5 106 ILE A CA 1
ATOM 817 C C . ILE A 1 106 ? -11.789 17.141 6.211 1 98.5 106 ILE A C 1
ATOM 819 O O . ILE A 1 106 ? -12.914 17.344 6.676 1 98.5 106 ILE A O 1
ATOM 823 N N . SER A 1 107 ? -11.57 16.891 4.906 1 98.25 107 SER A N 1
ATOM 824 C CA . SER A 1 107 ? -12.688 16.891 3.973 1 98.25 107 SER A CA 1
ATOM 825 C C . SER A 1 107 ? -13.711 15.82 4.324 1 98.25 107 SER A C 1
ATOM 827 O O . SER A 1 107 ? -14.914 16.031 4.188 1 98.25 107 SER A O 1
ATOM 829 N N . MET A 1 108 ? -13.258 14.641 4.773 1 98.44 108 MET A N 1
ATOM 830 C CA . MET A 1 108 ? -14.164 13.57 5.176 1 98.44 108 MET A CA 1
ATOM 831 C C . MET A 1 108 ? -14.938 13.953 6.434 1 98.44 108 MET A C 1
ATOM 833 O O . MET A 1 108 ? -16.141 13.703 6.531 1 98.44 108 MET A O 1
ATOM 837 N N . LEU A 1 109 ? -14.242 14.547 7.406 1 98.69 109 LEU A N 1
ATOM 838 C CA . LEU A 1 109 ? -14.867 14.969 8.664 1 98.69 109 LEU A CA 1
ATOM 839 C C . LEU A 1 109 ? -15.914 16.047 8.422 1 98.69 109 LEU A C 1
ATOM 841 O O . LEU A 1 109 ? -17.031 15.969 8.938 1 98.69 109 LEU A O 1
ATOM 845 N N . VAL A 1 110 ? -15.547 17.047 7.621 1 98.56 110 VAL A N 1
ATOM 846 C CA . VAL A 1 110 ? -16.438 18.156 7.336 1 98.56 110 VAL A CA 1
ATOM 847 C C . VAL A 1 110 ? -17.703 17.656 6.648 1 98.56 110 VAL A C 1
ATOM 849 O O . VAL A 1 110 ? -18.812 18.062 6.992 1 98.56 110 VAL A O 1
ATOM 852 N N . ALA A 1 111 ? -17.547 16.766 5.719 1 98.44 111 ALA A N 1
ATOM 853 C CA . ALA A 1 111 ? -18.688 16.203 4.996 1 98.44 111 ALA A CA 1
ATOM 854 C C . ALA A 1 111 ? -19.641 15.484 5.953 1 98.44 111 ALA A C 1
ATOM 856 O O . ALA A 1 111 ? -20.812 15.305 5.645 1 98.44 111 ALA A O 1
ATOM 857 N N . GLU A 1 112 ? -19.062 15.094 7.125 1 98.19 112 GLU A N 1
ATOM 858 C CA . GLU A 1 112 ? -19.906 14.344 8.055 1 98.19 112 GLU A CA 1
ATOM 859 C C . GLU A 1 112 ? -20.141 15.133 9.344 1 98.19 112 GLU A C 1
ATOM 861 O O . GLU A 1 112 ? -20.422 14.547 10.391 1 98.19 112 GLU A O 1
ATOM 866 N N . GLY A 1 113 ? -19.922 16.406 9.281 1 97.75 113 GLY A N 1
ATOM 867 C CA . GLY A 1 113 ? -20.5 17.297 10.281 1 97.75 113 GLY A CA 1
ATOM 868 C C . GLY A 1 113 ? -19.484 17.766 11.305 1 97.75 113 GLY A C 1
ATOM 869 O O . GLY A 1 113 ? -19.859 18.266 12.367 1 97.75 113 GLY A O 1
ATOM 870 N N . VAL A 1 114 ? -18.203 17.578 11.109 1 98.56 114 VAL A N 1
ATOM 871 C CA . VAL A 1 114 ? -17.172 18.078 12.031 1 98.56 114 VAL A CA 1
ATOM 872 C C . VAL A 1 114 ? -16.438 19.25 11.391 1 98.56 114 VAL A C 1
ATOM 874 O O . VAL A 1 114 ? -15.852 19.109 10.312 1 98.56 114 VAL A O 1
ATOM 877 N N . GLN A 1 115 ? -16.453 20.344 12.047 1 97.94 115 GLN A N 1
ATOM 878 C CA . GLN A 1 115 ? -15.711 21.5 11.586 1 97.94 115 GLN A CA 1
ATOM 879 C C . GLN A 1 115 ? -14.297 21.516 12.156 1 97.94 115 GLN A C 1
ATOM 881 O O . GLN A 1 115 ? -14.094 21.172 13.32 1 97.94 115 GLN A O 1
ATOM 886 N N . VAL A 1 116 ? -13.383 21.828 11.344 1 98.06 116 VAL A N 1
ATOM 887 C CA . VAL A 1 116 ? -11.977 21.922 11.734 1 98.06 116 VAL A CA 1
ATOM 888 C C . VAL A 1 116 ? -11.477 23.344 11.5 1 98.06 116 VAL A C 1
ATOM 890 O O . VAL A 1 116 ? -11.422 23.812 10.359 1 98.06 116 VAL A O 1
ATOM 893 N N . ASN A 1 117 ? -11.062 24.031 12.531 1 96.94 117 ASN A N 1
ATOM 894 C CA . ASN A 1 117 ? -10.68 25.438 12.438 1 96.94 117 ASN A CA 1
ATOM 895 C C . ASN A 1 117 ? -9.18 25.594 12.25 1 96.94 117 ASN A C 1
ATOM 897 O O . ASN A 1 117 ? -8.727 26.516 11.57 1 96.94 117 ASN A O 1
ATOM 901 N N . ARG A 1 118 ? -8.414 24.828 12.93 1 98 118 ARG A N 1
ATOM 902 C CA . ARG A 1 118 ? -6.957 24.828 12.867 1 98 118 ARG A CA 1
ATOM 903 C C . ARG A 1 118 ? -6.414 23.422 12.68 1 98 118 ARG A C 1
ATOM 905 O O . ARG A 1 118 ? -6.938 22.469 13.258 1 98 118 ARG A O 1
ATOM 912 N N . PHE A 1 119 ? -5.406 23.328 11.828 1 98.75 119 PHE A N 1
ATOM 913 C CA . PHE A 1 119 ? -4.875 21.984 11.602 1 98.75 119 PHE A CA 1
ATOM 914 C C . PHE A 1 119 ? -3.395 22.031 11.25 1 98.75 119 PHE A C 1
ATOM 916 O O . PHE A 1 119 ? -2.885 23.078 10.852 1 98.75 119 PHE A O 1
ATOM 923 N N . ILE A 1 120 ? -2.727 20.984 11.508 1 98.81 120 ILE A N 1
ATOM 924 C CA . ILE A 1 120 ? -1.357 20.734 11.078 1 98.81 120 ILE A CA 1
ATOM 925 C C . ILE A 1 120 ? -1.319 19.5 10.18 1 98.81 120 ILE A C 1
ATOM 927 O O . ILE A 1 120 ? -1.877 18.453 10.523 1 98.81 120 ILE A O 1
ATOM 931 N N . CYS A 1 121 ? -0.744 19.672 9.016 1 98.69 121 CYS A N 1
ATOM 932 C CA . CYS A 1 121 ? -0.495 18.578 8.102 1 98.69 121 CYS A CA 1
ATOM 933 C C . CYS A 1 121 ? 0.967 18.141 8.141 1 98.69 121 CYS A C 1
ATOM 935 O O . CYS A 1 121 ? 1.833 18.812 7.582 1 98.69 121 CYS A O 1
ATOM 937 N N . THR A 1 122 ? 1.217 17 8.75 1 98.81 122 THR A N 1
ATOM 938 C CA . THR A 1 122 ? 2.604 16.594 8.93 1 98.81 122 THR A CA 1
ATOM 939 C C . THR A 1 122 ? 3.268 16.312 7.582 1 98.81 122 THR A C 1
ATOM 941 O O . THR A 1 122 ? 4.484 16.469 7.441 1 98.81 122 THR A O 1
ATOM 944 N N . TYR A 1 123 ? 2.5 15.914 6.547 1 98.25 123 TYR A N 1
ATOM 945 C CA . TYR A 1 123 ? 3.037 15.758 5.199 1 98.25 123 TYR A CA 1
ATOM 946 C C . TYR A 1 123 ? 3.627 17.062 4.695 1 98.25 123 TYR A C 1
ATOM 948 O O . TYR A 1 123 ? 4.781 17.109 4.262 1 98.25 123 TYR A O 1
ATOM 956 N N . ARG A 1 124 ? 2.857 18.141 4.801 1 97.56 124 ARG A N 1
ATOM 957 C CA . ARG A 1 124 ? 3.271 19.453 4.305 1 97.56 124 ARG A CA 1
ATOM 958 C C . ARG A 1 124 ? 4.441 20 5.117 1 97.56 124 ARG A C 1
ATOM 960 O O . ARG A 1 124 ? 5.359 20.609 4.559 1 97.56 124 ARG A O 1
ATOM 967 N N . VAL A 1 125 ? 4.375 19.781 6.414 1 98.44 125 VAL A N 1
ATOM 968 C CA . VAL A 1 125 ? 5.441 20.266 7.277 1 98.44 125 VAL A CA 1
ATOM 969 C C . VAL A 1 125 ? 6.742 19.531 6.961 1 98.44 125 VAL A C 1
ATOM 971 O O . VAL A 1 125 ? 7.797 20.141 6.824 1 98.44 125 VAL A O 1
ATOM 974 N N . ALA A 1 126 ? 6.684 18.172 6.82 1 98.38 126 ALA A N 1
ATOM 975 C CA . ALA A 1 126 ? 7.871 17.391 6.484 1 98.38 126 ALA A CA 1
ATOM 976 C C . ALA A 1 126 ? 8.469 17.844 5.156 1 98.38 126 ALA A C 1
ATOM 978 O O . ALA A 1 126 ? 9.688 18 5.035 1 98.38 126 ALA A O 1
ATOM 979 N N . PHE A 1 127 ? 7.609 18.062 4.188 1 96.94 127 PHE A N 1
ATOM 980 C CA . PHE A 1 127 ? 8.039 18.516 2.867 1 96.94 127 PHE A CA 1
ATOM 981 C C . PHE A 1 127 ? 8.75 19.859 2.961 1 96.94 127 PHE A C 1
ATOM 983 O O . PHE A 1 127 ? 9.836 20.031 2.4 1 96.94 127 PHE A O 1
ATOM 990 N N . ALA A 1 128 ? 8.148 20.797 3.686 1 95.94 128 ALA A N 1
ATOM 991 C CA . ALA A 1 128 ? 8.688 22.141 3.807 1 95.94 128 ALA A CA 1
ATOM 992 C C . ALA A 1 128 ? 10.039 22.125 4.516 1 95.94 128 ALA A C 1
ATOM 994 O O . ALA A 1 128 ? 10.938 22.891 4.168 1 95.94 128 ALA A O 1
ATOM 995 N N . LEU A 1 129 ? 10.172 21.281 5.48 1 96.56 129 LEU A N 1
ATOM 996 C CA . LEU A 1 129 ? 11.375 21.266 6.301 1 96.56 129 LEU A CA 1
ATOM 997 C C . LEU A 1 129 ? 12.508 20.531 5.605 1 96.56 129 LEU A C 1
ATOM 999 O O . LEU A 1 129 ? 13.672 20.656 5.988 1 96.56 129 LEU A O 1
ATOM 1003 N N . ASP A 1 130 ? 12.18 19.672 4.598 1 95.81 130 ASP A N 1
ATOM 1004 C CA . ASP A 1 130 ? 13.211 19 3.812 1 95.81 130 ASP A CA 1
ATOM 1005 C C . ASP A 1 130 ? 13.773 19.922 2.734 1 95.81 130 ASP A C 1
ATOM 1007 O O . ASP A 1 130 ? 13.641 19.641 1.541 1 95.81 130 ASP A O 1
ATOM 1011 N N . ARG A 1 131 ? 14.516 20.875 3.125 1 90.38 131 ARG A N 1
ATOM 1012 C CA . ARG A 1 131 ? 14.953 21.984 2.279 1 90.38 131 ARG A CA 1
ATOM 1013 C C . ARG A 1 131 ? 15.93 21.5 1.215 1 90.38 131 ARG A C 1
ATOM 1015 O O . ARG A 1 131 ? 16.031 22.094 0.139 1 90.38 131 ARG A O 1
ATOM 1022 N N . ASN A 1 132 ? 16.594 20.422 1.391 1 90.38 132 ASN A N 1
ATOM 1023 C CA . ASN A 1 132 ? 17.594 19.938 0.458 1 90.38 132 ASN A CA 1
ATOM 1024 C C . ASN A 1 132 ? 17.047 18.812 -0.414 1 90.38 132 ASN A C 1
ATOM 1026 O O . ASN A 1 132 ? 17.812 18.141 -1.118 1 90.38 132 ASN A O 1
ATOM 1030 N N . ASP A 1 133 ? 15.742 18.531 -0.304 1 90 133 ASP A N 1
ATOM 1031 C CA . ASP A 1 133 ? 15.117 17.469 -1.087 1 90 133 ASP A CA 1
ATOM 1032 C C . ASP A 1 133 ? 15.836 16.125 -0.882 1 90 133 ASP A C 1
ATOM 1034 O O . ASP A 1 133 ? 16.172 15.445 -1.85 1 90 133 ASP A O 1
ATOM 1038 N N . ALA A 1 134 ? 16.094 15.906 0.344 1 92.06 134 ALA A N 1
ATOM 1039 C CA . ALA A 1 134 ? 16.875 14.711 0.678 1 92.06 134 ALA A CA 1
ATOM 1040 C C . ALA A 1 134 ? 15.977 13.477 0.705 1 92.06 134 ALA A C 1
ATOM 1042 O O . ALA A 1 134 ? 16.453 12.359 0.502 1 92.06 134 ALA A O 1
ATOM 1043 N N . LEU A 1 135 ? 14.711 13.617 0.919 1 94.62 135 LEU A N 1
ATOM 1044 C CA . LEU A 1 135 ? 13.797 12.492 1.052 1 94.62 135 LEU A CA 1
ATOM 1045 C C . LEU A 1 135 ? 13.117 12.18 -0.278 1 94.62 135 LEU A C 1
ATOM 1047 O O . LEU A 1 135 ? 12.586 13.078 -0.936 1 94.62 135 LEU A O 1
ATOM 1051 N N . PRO A 1 136 ? 13.047 10.883 -0.613 1 91.81 136 PRO A N 1
ATOM 1052 C CA . PRO A 1 136 ? 12.359 10.484 -1.841 1 91.81 136 PRO A CA 1
ATOM 1053 C C . PRO A 1 136 ? 10.844 10.523 -1.709 1 91.81 136 PRO A C 1
ATOM 1055 O O . PRO A 1 136 ? 10.133 10.703 -2.703 1 91.81 136 PRO A O 1
ATOM 1058 N N . GLU A 1 137 ? 10.352 10.258 -0.547 1 93.81 137 GLU A N 1
ATOM 1059 C CA . GLU A 1 137 ? 8.914 10.219 -0.302 1 93.81 137 GLU A CA 1
ATOM 1060 C C . GLU A 1 137 ? 8.57 10.773 1.077 1 93.81 137 GLU A C 1
ATOM 1062 O O . GLU A 1 137 ? 9.438 10.852 1.953 1 93.81 137 GLU A O 1
ATOM 1067 N N . TYR A 1 138 ? 7.277 11.164 1.257 1 96.69 138 TYR A N 1
ATOM 1068 C CA . TYR A 1 138 ? 6.895 11.80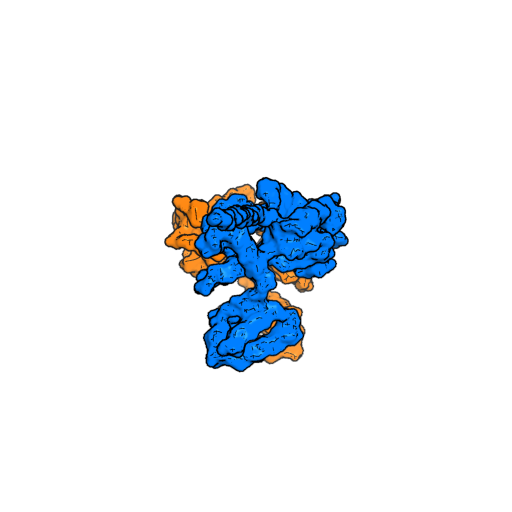5 2.508 1 96.69 138 TYR A CA 1
ATOM 1069 C C . TYR A 1 138 ? 5.684 11.109 3.127 1 96.69 138 TYR A C 1
ATOM 1071 O O . TYR A 1 138 ? 5.012 11.68 3.992 1 96.69 138 TYR A O 1
ATOM 1079 N N . ASN A 1 139 ? 5.398 9.875 2.627 1 96.44 139 ASN A N 1
ATOM 1080 C CA . ASN A 1 139 ? 4.285 9.18 3.264 1 96.44 139 ASN A CA 1
ATOM 1081 C C . ASN A 1 139 ? 4.613 8.789 4.699 1 96.44 139 ASN A C 1
ATOM 1083 O O . ASN A 1 139 ? 5.785 8.727 5.078 1 96.44 139 ASN A O 1
ATOM 1087 N N . LEU A 1 140 ? 3.654 8.547 5.477 1 96.31 140 LEU A N 1
ATOM 1088 C CA . LEU A 1 140 ? 3.748 8.422 6.93 1 96.31 140 LEU A CA 1
ATOM 1089 C C . LEU A 1 140 ? 4.715 7.305 7.316 1 96.31 140 LEU A C 1
ATOM 1091 O O . LEU A 1 140 ? 5.621 7.516 8.125 1 96.31 140 LEU A O 1
ATOM 1095 N N . GLN A 1 141 ? 4.523 6.145 6.66 1 94.56 141 GLN A N 1
ATOM 1096 C CA . GLN A 1 141 ? 5.359 5.012 7.043 1 94.56 141 GLN A CA 1
ATOM 1097 C C . GLN A 1 141 ? 6.805 5.215 6.586 1 94.56 141 GLN A C 1
ATOM 1099 O O . GLN A 1 141 ? 7.738 4.781 7.258 1 94.56 141 GLN A O 1
ATOM 1104 N N . TYR A 1 142 ? 7.02 5.82 5.449 1 97.12 142 TYR A N 1
ATOM 1105 C CA . TYR A 1 142 ? 8.375 6.129 5.023 1 97.12 142 TYR A CA 1
ATOM 1106 C C . TYR A 1 142 ? 9.07 7.035 6.031 1 97.12 142 TYR A C 1
ATOM 1108 O O . TYR A 1 142 ? 10.211 6.77 6.434 1 97.12 142 TYR A O 1
ATOM 1116 N N . LEU A 1 143 ? 8.328 8.133 6.441 1 98.25 143 LEU A N 1
ATOM 1117 C CA . LEU A 1 143 ? 8.906 9.078 7.395 1 98.25 143 LEU A CA 1
ATOM 1118 C C . LEU A 1 143 ? 9.219 8.383 8.719 1 98.25 143 LEU A C 1
ATOM 1120 O O . LEU A 1 143 ? 10.211 8.711 9.375 1 98.25 143 LEU A O 1
ATOM 1124 N N . ARG A 1 144 ? 8.344 7.441 9.125 1 96.5 144 ARG A N 1
ATOM 1125 C CA . ARG A 1 144 ? 8.562 6.664 10.336 1 96.5 144 ARG A CA 1
ATOM 1126 C C . ARG A 1 144 ? 9.969 6.074 10.367 1 96.5 144 ARG A C 1
ATOM 1128 O O . ARG A 1 144 ? 10.703 6.254 11.336 1 96.5 144 ARG A O 1
ATOM 1135 N N . TYR A 1 145 ? 10.359 5.535 9.25 1 96.69 145 TYR A N 1
ATOM 1136 C CA . TYR A 1 145 ? 11.625 4.816 9.203 1 96.69 145 TYR A CA 1
ATOM 1137 C C . TYR A 1 145 ? 12.766 5.75 8.82 1 96.69 145 TYR A C 1
ATOM 1139 O O . TYR A 1 145 ? 13.898 5.582 9.289 1 96.69 145 TYR A O 1
ATOM 1147 N N . ALA A 1 146 ? 12.477 6.734 7.977 1 97.75 146 ALA A N 1
ATOM 1148 C CA . ALA A 1 146 ? 13.5 7.715 7.617 1 97.75 146 ALA A CA 1
ATOM 1149 C C . ALA A 1 146 ? 13.992 8.469 8.844 1 97.75 146 ALA A C 1
ATOM 1151 O O . ALA A 1 146 ? 15.172 8.82 8.938 1 97.75 146 ALA A O 1
ATOM 1152 N N . PHE A 1 147 ? 13.055 8.719 9.82 1 97.62 147 PHE A N 1
ATOM 1153 C CA . PHE A 1 147 ? 13.398 9.469 11.016 1 97.62 147 PHE A CA 1
ATOM 1154 C C . PHE A 1 147 ? 13.883 8.547 12.125 1 97.62 147 PHE A C 1
ATOM 1156 O O . PHE A 1 147 ? 14.188 8.992 13.227 1 97.62 147 PHE A O 1
ATOM 1163 N N . GLY A 1 148 ? 13.906 7.262 11.883 1 96.12 148 GLY A N 1
ATOM 1164 C CA . GLY A 1 148 ? 14.391 6.305 12.867 1 96.12 148 GLY A CA 1
ATOM 1165 C C . GLY A 1 148 ? 13.453 6.129 14.047 1 96.12 148 GLY A C 1
ATOM 1166 O O . GLY A 1 148 ? 13.898 5.93 15.18 1 96.12 148 GLY A O 1
ATOM 1167 N N . LEU A 1 149 ? 12.156 6.207 13.781 1 94.69 149 LEU A N 1
ATOM 1168 C CA . LEU A 1 149 ? 11.188 6.109 14.867 1 94.69 149 LEU A CA 1
ATOM 1169 C C . LEU A 1 149 ? 10.867 4.652 15.188 1 94.69 149 LEU A C 1
ATOM 1171 O O . LEU A 1 149 ? 10.414 3.904 14.32 1 94.69 149 LEU A O 1
ATOM 1175 N N . GLU A 1 150 ? 11.125 4.227 16.344 1 88.31 150 GLU A N 1
ATOM 1176 C CA . GLU A 1 150 ? 10.797 2.881 16.812 1 88.31 150 GLU A CA 1
ATOM 1177 C C . GLU A 1 150 ? 9.445 2.854 17.516 1 88.31 150 GLU A C 1
ATOM 1179 O O . GLU A 1 150 ? 9.352 3.102 18.719 1 88.31 150 GLU A O 1
ATOM 1184 N N . ILE A 1 151 ? 8.453 2.588 16.797 1 83.62 151 ILE A N 1
ATOM 1185 C CA . ILE A 1 151 ? 7.086 2.564 17.312 1 83.62 151 ILE A CA 1
ATOM 1186 C C . ILE A 1 151 ? 6.488 1.172 17.125 1 83.62 151 ILE A C 1
ATOM 1188 O O . ILE A 1 151 ? 6.523 0.618 16.031 1 83.62 151 ILE A O 1
ATOM 1192 N N . GLU A 1 152 ? 6.117 0.582 18.281 1 73.81 152 GLU A N 1
ATOM 1193 C CA . GLU A 1 152 ? 5.414 -0.693 18.188 1 73.81 152 GLU A CA 1
ATOM 1194 C C . GLU A 1 152 ? 4.012 -0.509 17.609 1 73.81 152 GLU A C 1
ATOM 1196 O O . GLU A 1 152 ? 3.148 0.099 18.25 1 73.81 152 GLU A O 1
ATOM 1201 N N . ALA A 1 153 ? 3.898 -0.788 16.453 1 63.59 153 ALA A N 1
ATOM 1202 C CA . ALA A 1 153 ? 2.602 -0.615 15.797 1 63.59 153 ALA A CA 1
ATOM 1203 C C . ALA A 1 153 ? 2.381 -1.682 14.727 1 63.59 153 ALA A C 1
ATOM 1205 O O . ALA A 1 153 ? 3.318 -2.08 14.039 1 63.59 153 ALA A O 1
ATOM 1206 N N . ALA A 1 154 ? 1.295 -2.447 14.984 1 57.34 154 ALA A N 1
ATOM 1207 C CA . ALA A 1 154 ? 0.926 -3.293 13.852 1 57.34 154 ALA A CA 1
ATOM 1208 C C . ALA A 1 154 ? 0.53 -2.451 12.641 1 57.34 154 ALA A C 1
ATOM 1210 O O . ALA A 1 154 ? -0.067 -1.383 12.789 1 57.34 154 ALA A O 1
ATOM 1211 N N . ALA A 1 155 ? 1.141 -2.576 11.445 1 52.47 155 ALA A N 1
ATOM 1212 C CA . ALA A 1 155 ? 0.812 -1.802 10.258 1 52.47 155 ALA A CA 1
ATOM 1213 C C . ALA A 1 155 ? -0.66 -1.963 9.883 1 52.47 155 ALA A C 1
ATOM 1215 O O . ALA A 1 155 ? -1.237 -3.037 10.062 1 52.47 155 ALA A O 1
ATOM 1216 N N . HIS A 1 156 ? -1.237 -0.872 9.359 1 54.09 156 HIS A N 1
ATOM 1217 C CA . HIS A 1 156 ? -2.553 -0.7 8.75 1 54.09 156 HIS A CA 1
ATOM 1218 C C . HIS A 1 156 ? -3.664 -0.911 9.773 1 54.09 156 HIS A C 1
ATOM 1220 O O . HIS A 1 156 ? -4.766 -1.339 9.422 1 54.09 156 HIS A O 1
ATOM 1226 N N . ASP A 1 157 ? -3.189 -0.685 11.039 1 68.38 157 ASP A N 1
ATOM 1227 C CA . ASP A 1 157 ? -4.258 -0.457 12.008 1 68.38 157 ASP A CA 1
ATOM 1228 C C . ASP A 1 157 ? -4.332 1.015 12.414 1 68.38 157 ASP A C 1
ATOM 1230 O O . ASP A 1 157 ? -3.307 1.698 12.477 1 68.38 157 ASP A O 1
ATOM 1234 N N . ALA A 1 158 ? -5.457 1.6 12.211 1 76.88 158 ALA A N 1
ATOM 1235 C CA . ALA A 1 158 ? -5.695 3.016 12.484 1 76.88 158 ALA A CA 1
ATOM 1236 C C . ALA A 1 158 ? -4.973 3.453 13.758 1 76.88 158 ALA A C 1
ATOM 1238 O O . ALA A 1 158 ? -4.41 4.551 13.812 1 76.88 158 ALA A O 1
ATOM 1239 N N . GLU A 1 159 ? -4.844 2.535 14.672 1 84.69 159 GLU A N 1
ATOM 1240 C CA . GLU A 1 159 ? -4.164 2.867 15.922 1 84.69 159 GLU A CA 1
ATOM 1241 C C . GLU A 1 159 ? -2.658 3.006 15.711 1 84.69 159 GLU A C 1
ATOM 1243 O O . GLU A 1 159 ? -2.043 3.951 16.203 1 84.69 159 GLU A O 1
ATOM 1248 N N . GLY A 1 160 ? -2.119 2.053 14.938 1 86.56 160 GLY A N 1
ATOM 1249 C CA . GLY A 1 160 ? -0.706 2.143 14.602 1 86.56 160 GLY A CA 1
ATOM 1250 C C . GLY A 1 160 ? -0.355 3.396 13.82 1 86.56 160 GLY A C 1
ATOM 1251 O O . GLY A 1 160 ? 0.645 4.055 14.117 1 86.56 160 GLY A O 1
ATOM 1252 N N . ASP A 1 161 ? -1.215 3.789 12.922 1 92.56 161 ASP A N 1
ATOM 1253 C CA . ASP A 1 161 ? -0.968 4.949 12.07 1 92.56 161 ASP A CA 1
ATOM 1254 C C . ASP A 1 161 ? -0.995 6.242 12.883 1 92.56 161 ASP A C 1
ATOM 1256 O O . ASP A 1 161 ? -0.205 7.152 12.633 1 92.56 161 ASP A O 1
ATOM 1260 N N . VAL A 1 162 ? -1.872 6.32 13.867 1 95.56 162 VAL A N 1
ATOM 1261 C CA . VAL A 1 162 ? -1.969 7.539 14.664 1 95.56 162 VAL A CA 1
ATOM 1262 C C . VAL A 1 162 ? -0.761 7.652 15.586 1 95.56 162 VAL A C 1
ATOM 1264 O O . VAL A 1 162 ? -0.274 8.75 15.859 1 95.56 162 VAL A O 1
ATOM 1267 N N . LYS A 1 163 ? -0.295 6.523 16.078 1 94.5 163 LYS A N 1
ATOM 1268 C CA . LYS A 1 163 ? 0.912 6.535 16.906 1 94.5 163 LYS A CA 1
ATOM 1269 C C . LYS A 1 163 ? 2.121 6.996 16.094 1 94.5 163 LYS A C 1
ATOM 1271 O O . LYS A 1 163 ? 2.922 7.805 16.562 1 94.5 163 LYS A O 1
ATOM 1276 N N . VAL A 1 164 ? 2.205 6.438 14.898 1 95.75 164 VAL A N 1
ATOM 1277 C CA . VAL A 1 164 ? 3.287 6.852 14.008 1 95.75 164 VAL A CA 1
ATOM 1278 C C . VAL A 1 164 ? 3.158 8.344 13.695 1 95.75 164 VAL A C 1
ATOM 1280 O O . VAL A 1 164 ? 4.148 9.07 13.703 1 95.75 164 VAL A O 1
ATOM 1283 N N . LEU A 1 165 ? 1.949 8.789 13.469 1 97.5 165 LEU A N 1
ATOM 1284 C CA . LEU A 1 165 ? 1.668 10.203 13.219 1 97.5 165 LEU A CA 1
ATOM 1285 C C . LEU A 1 165 ? 2.199 11.07 14.352 1 97.5 165 LEU A C 1
ATOM 1287 O O . LEU A 1 165 ? 2.889 12.062 14.109 1 97.5 165 LEU A O 1
ATOM 1291 N N . ARG A 1 166 ? 1.868 10.695 15.547 1 97.38 166 ARG A N 1
ATOM 1292 C CA . ARG A 1 166 ? 2.336 11.461 16.703 1 97.38 166 ARG A CA 1
ATOM 1293 C C . ARG A 1 166 ? 3.859 11.484 16.75 1 97.38 166 ARG A C 1
ATOM 1295 O O . ARG A 1 166 ? 4.457 12.531 17.031 1 97.38 166 ARG A O 1
ATOM 1302 N N . GLY A 1 167 ? 4.488 10.359 16.5 1 97.25 167 GLY A N 1
ATOM 1303 C CA . GLY A 1 167 ? 5.941 10.305 16.469 1 97.25 167 GLY A CA 1
ATOM 1304 C C . GLY A 1 167 ? 6.555 11.219 15.43 1 97.25 167 GLY A C 1
ATOM 1305 O O . GLY A 1 167 ? 7.523 11.93 15.711 1 97.25 167 GLY A O 1
ATOM 1306 N N . VAL A 1 168 ? 6.008 11.172 14.242 1 98.44 168 VAL A N 1
ATOM 1307 C CA . VAL A 1 168 ? 6.492 12.023 13.156 1 98.44 168 VAL A CA 1
ATOM 1308 C C . VAL A 1 168 ? 6.328 13.492 13.539 1 98.44 168 VAL A C 1
ATOM 1310 O O . VAL A 1 168 ? 7.246 14.289 13.344 1 98.44 168 VAL A O 1
ATOM 1313 N N . PHE A 1 169 ? 5.16 13.82 14.117 1 98.5 169 PHE A N 1
ATOM 1314 C CA . PHE A 1 169 ? 4.906 15.188 14.562 1 98.5 169 PHE A CA 1
ATOM 1315 C C . PHE A 1 169 ? 5.961 15.633 15.57 1 98.5 169 PHE A C 1
ATOM 1317 O O . PHE A 1 169 ? 6.523 16.719 15.438 1 98.5 169 PHE A O 1
ATOM 1324 N N . GLU A 1 170 ? 6.23 14.812 16.516 1 98 170 GLU A N 1
ATOM 1325 C CA . GLU A 1 170 ? 7.188 15.148 17.562 1 98 170 GLU A CA 1
ATOM 1326 C C . GLU A 1 170 ? 8.578 15.375 16.984 1 98 170 GLU A C 1
ATOM 1328 O O . GLU A 1 170 ? 9.305 16.281 17.422 1 98 170 GLU A O 1
ATOM 1333 N N . HIS A 1 171 ? 8.961 14.57 16.016 1 98.06 171 HIS A N 1
ATOM 1334 C CA . HIS A 1 171 ? 10.234 14.75 15.336 1 98.06 171 HIS A CA 1
ATOM 1335 C C . HIS A 1 171 ? 10.305 16.094 14.625 1 98.06 171 HIS A C 1
ATOM 1337 O O . HIS A 1 171 ? 11.281 16.828 14.766 1 98.06 171 HIS A O 1
ATOM 1343 N N . LEU A 1 172 ? 9.25 16.453 13.938 1 98.5 172 LEU A N 1
ATOM 1344 C CA . LEU A 1 172 ? 9.188 17.703 13.195 1 98.5 172 LEU A CA 1
ATOM 1345 C C . LEU A 1 172 ? 9.156 18.891 14.148 1 98.5 172 LEU A C 1
ATOM 1347 O O . LEU A 1 172 ? 9.781 19.922 13.883 1 98.5 172 LEU A O 1
ATOM 1351 N N . LEU A 1 173 ? 8.414 18.719 15.234 1 98.19 173 LEU A N 1
ATOM 1352 C CA . LEU A 1 173 ? 8.344 19.75 16.266 1 98.19 173 LEU A CA 1
ATOM 1353 C C . LEU A 1 173 ? 9.719 20.047 16.844 1 98.19 173 LEU A C 1
ATOM 1355 O O . LEU A 1 173 ? 10.086 21.203 17.016 1 98.19 173 LEU A O 1
ATOM 1359 N N . ARG A 1 174 ? 10.453 19 17.094 1 97.38 174 ARG A N 1
ATOM 1360 C CA . ARG A 1 174 ? 11.797 19.172 17.625 1 97.38 174 ARG A CA 1
ATOM 1361 C C . ARG A 1 174 ? 12.688 19.922 16.656 1 97.38 174 ARG A C 1
ATOM 1363 O O . ARG A 1 174 ? 13.438 20.812 17.047 1 97.38 174 ARG A O 1
ATOM 1370 N N . LEU A 1 175 ? 12.625 19.609 15.445 1 95.88 175 LEU A N 1
ATOM 1371 C CA . LEU A 1 175 ? 13.414 20.266 14.422 1 95.88 175 LEU A CA 1
ATOM 1372 C C . LEU A 1 175 ? 13.086 21.75 14.344 1 95.88 175 LEU A C 1
ATOM 1374 O O . LEU A 1 175 ? 13.984 22.594 14.344 1 95.88 175 LEU A O 1
ATOM 1378 N N . LEU A 1 176 ? 11.836 22.062 14.328 1 96.38 176 LEU A N 1
ATOM 1379 C CA . LEU A 1 176 ? 11.406 23.438 14.148 1 96.38 176 LEU A CA 1
ATOM 1380 C C . LEU A 1 176 ? 11.617 24.25 15.43 1 96.38 176 LEU A C 1
ATOM 1382 O O . LEU A 1 176 ? 11.922 25.438 15.375 1 96.38 176 LEU A O 1
ATOM 1386 N N . SER A 1 177 ? 11.375 23.562 16.562 1 95.5 177 SER A N 1
ATOM 1387 C CA . SER A 1 177 ? 11.555 24.25 17.844 1 95.5 177 SER A CA 1
ATOM 1388 C C . SER A 1 177 ? 13.008 24.672 18.047 1 95.5 177 SER A C 1
ATOM 1390 O O . SER A 1 177 ? 13.289 25.688 18.672 1 95.5 177 SER A O 1
ATOM 1392 N N . SER A 1 178 ? 13.914 23.875 17.516 1 93.94 178 SER A N 1
ATOM 1393 C CA . SER A 1 178 ? 15.328 24.219 17.594 1 93.94 178 SER A CA 1
ATOM 1394 C C . SER A 1 178 ? 15.633 25.484 16.797 1 93.94 178 SER A C 1
ATOM 1396 O O . SER A 1 178 ? 16.547 26.234 17.141 1 93.94 178 SER A O 1
ATOM 1398 N N . GLU A 1 179 ? 14.852 25.781 15.875 1 92.06 179 GLU A N 1
ATOM 1399 C CA . GLU A 1 179 ? 15.031 26.953 15.031 1 92.06 179 GLU A CA 1
ATOM 1400 C C . GLU A 1 179 ? 14.328 28.172 15.617 1 92.06 179 GLU A C 1
ATOM 1402 O O . GLU A 1 179 ? 14.875 29.266 15.602 1 92.06 179 GLU A O 1
ATOM 1407 N N . THR A 1 180 ? 13.172 28 16.172 1 90.81 180 THR A N 1
ATOM 1408 C CA . THR A 1 180 ? 12.344 29.109 16.641 1 90.81 180 THR A CA 1
ATOM 1409 C C . THR A 1 180 ? 12.656 29.438 18.094 1 90.81 180 THR A C 1
ATOM 1411 O O . THR A 1 180 ? 12.375 30.547 18.562 1 90.81 180 THR A O 1
ATOM 1414 N N . GLY A 1 181 ? 13.062 28.484 18.875 1 89.94 181 GLY A N 1
ATOM 1415 C CA . GLY A 1 181 ? 13.383 28.656 20.281 1 89.94 181 GLY A CA 1
ATOM 1416 C C . GLY A 1 181 ? 12.203 28.406 21.203 1 89.94 181 GLY A C 1
ATOM 1417 O O . GLY A 1 181 ? 12.289 28.609 22.406 1 89.94 181 GLY A O 1
ATOM 1418 N N . SER A 1 182 ? 11.047 28.062 20.578 1 93.38 182 SER A N 1
ATOM 1419 C CA . SER A 1 182 ? 9.828 27.828 21.344 1 93.38 182 SER A CA 1
ATOM 1420 C C . SER A 1 182 ? 8.93 26.812 20.672 1 93.38 182 SER A C 1
ATOM 1422 O O . SER A 1 182 ? 8.734 26.859 19.453 1 93.38 182 SER A O 1
ATOM 1424 N N . GLU A 1 183 ? 8.422 25.844 21.469 1 94.5 183 GLU A N 1
ATOM 1425 C CA . GLU A 1 183 ? 7.473 24.859 20.938 1 94.5 183 GLU A CA 1
ATOM 1426 C C . GLU A 1 183 ? 6.195 25.547 20.453 1 94.5 183 GLU A C 1
ATOM 1428 O O . GLU A 1 183 ? 5.629 25.172 19.438 1 94.5 183 GLU A O 1
ATOM 1433 N N . ALA A 1 184 ? 5.816 26.5 21.25 1 94.19 184 ALA A N 1
ATOM 1434 C CA . ALA A 1 184 ? 4.602 27.234 20.891 1 94.19 184 ALA A CA 1
ATOM 1435 C C . ALA A 1 184 ? 4.742 27.906 19.531 1 94.19 184 ALA A C 1
ATOM 1437 O O . ALA A 1 184 ? 3.832 27.844 18.703 1 94.19 184 ALA A O 1
ATOM 1438 N N . GLU A 1 185 ? 5.848 28.5 19.344 1 95.19 185 GLU A N 1
ATOM 1439 C CA . GLU A 1 185 ? 6.105 29.156 18.062 1 95.19 185 GLU A CA 1
ATOM 1440 C C . GLU A 1 185 ? 6.238 28.141 16.938 1 95.19 185 GLU A C 1
ATOM 1442 O O . GLU A 1 185 ? 5.793 28.391 15.812 1 95.19 185 GLU A O 1
ATOM 1447 N N . ALA A 1 186 ? 6.848 27.047 17.234 1 97.38 186 ALA A N 1
ATOM 1448 C CA . ALA A 1 186 ? 6.996 25.984 16.234 1 97.38 186 ALA A CA 1
ATOM 1449 C C . ALA A 1 186 ? 5.637 25.469 15.781 1 97.38 186 ALA A C 1
ATOM 1451 O O . ALA A 1 186 ? 5.418 25.25 14.586 1 97.38 186 ALA A O 1
ATOM 1452 N N . ILE A 1 187 ? 4.762 25.281 16.719 1 97.94 187 ILE A N 1
ATOM 1453 C CA . ILE A 1 187 ? 3.426 24.781 16.406 1 97.94 187 ILE A CA 1
ATOM 1454 C C . ILE A 1 187 ? 2.691 25.781 15.523 1 97.94 187 ILE A C 1
ATOM 1456 O O . ILE A 1 187 ? 2.066 25.406 14.531 1 97.94 187 ILE A O 1
ATOM 1460 N N . GLU A 1 188 ? 2.789 27.031 15.867 1 96.94 188 GLU A N 1
ATOM 1461 C CA . GLU A 1 188 ? 2.158 28.062 15.047 1 96.94 188 GLU A CA 1
ATOM 1462 C C . GLU A 1 188 ? 2.74 28.078 13.633 1 96.94 188 GLU A C 1
ATOM 1464 O O . GLU A 1 188 ? 2.012 28.266 12.656 1 96.94 188 GLU A O 1
ATOM 1469 N N . GLN A 1 189 ? 4.023 27.906 13.57 1 97.56 189 GLN A N 1
ATOM 1470 C CA . GLN A 1 189 ? 4.66 27.844 12.258 1 97.56 189 GLN A CA 1
ATOM 1471 C C . GLN A 1 189 ? 4.18 26.625 11.469 1 97.56 189 GLN A C 1
ATOM 1473 O O . GLN A 1 189 ? 3.967 26.719 10.258 1 97.56 189 GLN A O 1
ATOM 1478 N N . MET A 1 190 ? 4.008 25.5 12.117 1 98.56 190 MET A N 1
ATOM 1479 C CA . MET A 1 190 ? 3.504 24.297 11.461 1 98.56 190 MET A CA 1
ATOM 1480 C C . MET A 1 190 ? 2.096 24.516 10.922 1 98.56 190 MET A C 1
ATOM 1482 O O . MET A 1 190 ? 1.765 24.047 9.828 1 98.56 190 MET A O 1
ATOM 1486 N N . ILE A 1 191 ? 1.288 25.219 11.703 1 98.44 191 ILE A N 1
ATOM 1487 C CA . ILE A 1 191 ? -0.065 25.547 11.258 1 98.44 191 ILE A CA 1
ATOM 1488 C C . ILE A 1 191 ? -0.005 26.406 10 1 98.44 191 ILE A C 1
ATOM 1490 O O . ILE A 1 191 ? -0.705 26.141 9.023 1 98.44 191 ILE A O 1
ATOM 1494 N N . ARG A 1 192 ? 0.876 27.391 9.992 1 97.75 192 ARG A N 1
ATOM 1495 C CA . ARG A 1 192 ? 1.02 28.281 8.852 1 97.75 192 ARG A CA 1
ATOM 1496 C C . ARG A 1 192 ? 1.474 27.5 7.613 1 97.75 192 ARG A C 1
ATOM 1498 O O . ARG A 1 192 ? 0.921 27.688 6.523 1 97.75 192 ARG A O 1
ATOM 1505 N N . ILE A 1 193 ? 2.43 26.656 7.793 1 97.44 193 ILE A N 1
ATOM 1506 C CA . ILE A 1 193 ? 2.938 25.844 6.695 1 97.44 193 ILE A CA 1
ATOM 1507 C C . ILE A 1 193 ? 1.812 24.984 6.129 1 97.44 193 ILE A C 1
ATOM 1509 O O . ILE A 1 193 ? 1.674 24.859 4.91 1 97.44 193 ILE A O 1
ATOM 1513 N N . SER A 1 194 ? 1.006 24.422 6.969 1 98.06 194 SER A N 1
ATOM 1514 C CA . SER A 1 194 ? -0.064 23.5 6.598 1 98.06 194 SER A CA 1
ATOM 1515 C C . SER A 1 194 ? -1.144 24.203 5.785 1 98.06 194 SER A C 1
ATOM 1517 O O . SER A 1 194 ? -1.798 23.594 4.945 1 98.06 194 SER A O 1
ATOM 1519 N N . GLU A 1 195 ? -1.32 25.469 6.012 1 95.19 195 GLU A N 1
ATOM 1520 C CA . GLU A 1 195 ? -2.387 26.234 5.379 1 95.19 195 GLU A CA 1
ATOM 1521 C C . GLU A 1 195 ? -1.933 26.812 4.035 1 95.19 195 GLU A C 1
ATOM 1523 O O . GLU A 1 195 ? -2.758 27.234 3.223 1 95.19 195 GLU A O 1
ATOM 1528 N N . GLN A 1 196 ? -0.663 26.781 3.799 1 92.69 196 GLN A N 1
ATOM 1529 C CA . GLN A 1 196 ? -0.117 27.328 2.561 1 92.69 196 GLN A CA 1
ATOM 1530 C C . GLN A 1 196 ? 0.035 26.25 1.5 1 92.69 196 GLN A C 1
ATOM 1532 O O . GLN A 1 196 ? 0.236 25.078 1.828 1 92.69 196 GLN A O 1
ATOM 1537 N N . PRO A 1 197 ? -0.106 26.656 0.193 1 92.06 197 PRO A N 1
ATOM 1538 C CA . PRO A 1 197 ? 0.19 25.672 -0.851 1 92.06 197 PRO A CA 1
ATOM 1539 C C . PRO A 1 197 ? 1.64 25.203 -0.816 1 92.06 197 PRO A C 1
ATOM 1541 O O . PRO A 1 197 ? 2.539 25.969 -0.46 1 92.06 197 PRO A O 1
ATOM 1544 N N . MET A 1 198 ? 1.81 24.031 -1.156 1 92.81 198 MET A N 1
ATOM 1545 C CA . MET A 1 198 ? 3.16 23.469 -1.228 1 92.81 198 MET A CA 1
ATOM 1546 C C . MET A 1 198 ? 3.918 24.047 -2.42 1 92.81 198 MET A C 1
ATOM 1548 O O . MET A 1 198 ? 3.344 24.234 -3.494 1 92.81 198 MET A O 1
ATOM 1552 N N . LEU A 1 199 ? 5.164 24.297 -2.207 1 92.12 199 LEU A N 1
ATOM 1553 C CA . LEU A 1 199 ? 6.055 24.688 -3.291 1 92.12 199 LEU A CA 1
ATOM 1554 C C . LEU A 1 199 ? 6.852 23.5 -3.809 1 92.12 199 LEU A C 1
ATOM 1556 O O . LEU A 1 199 ? 7.891 23.141 -3.244 1 92.12 199 LEU A O 1
ATOM 1560 N N . PHE A 1 200 ? 6.367 22.984 -4.906 1 92.5 200 PHE A N 1
ATOM 1561 C CA . PHE A 1 200 ? 7.059 21.828 -5.488 1 92.5 200 PHE A CA 1
ATOM 1562 C C . PHE A 1 200 ? 8.398 22.25 -6.082 1 92.5 200 PHE A C 1
ATOM 1564 O O . PHE A 1 200 ? 8.508 23.312 -6.695 1 92.5 200 PHE A O 1
ATOM 1571 N N . ARG A 1 201 ? 9.344 21.391 -5.898 1 92.81 201 ARG A N 1
ATOM 1572 C CA . ARG A 1 201 ? 10.688 21.734 -6.371 1 92.81 201 ARG A CA 1
ATOM 1573 C C . ARG A 1 201 ? 11.031 20.953 -7.641 1 92.81 201 ARG A C 1
ATOM 1575 O O . ARG A 1 201 ? 11.883 21.391 -8.422 1 92.81 201 ARG A O 1
ATOM 1582 N N . LYS A 1 202 ? 10.367 19.797 -7.848 1 92.5 202 LYS A N 1
ATOM 1583 C CA . LYS A 1 202 ? 10.609 18.953 -9.016 1 92.5 202 LYS A CA 1
ATOM 1584 C C . LYS A 1 202 ? 9.297 18.547 -9.688 1 92.5 202 LYS A C 1
ATOM 1586 O O . LYS A 1 202 ? 8.242 18.547 -9.047 1 92.5 202 LYS A O 1
ATOM 1591 N N . ILE A 1 203 ? 9.453 18.312 -10.969 1 90.69 203 ILE A N 1
ATOM 1592 C CA . ILE A 1 203 ? 8.32 17.75 -11.688 1 90.69 203 ILE A CA 1
ATOM 1593 C C . ILE A 1 203 ? 8.32 16.219 -11.531 1 90.69 203 ILE A C 1
ATOM 1595 O O . ILE A 1 203 ? 9.367 15.586 -11.586 1 90.69 203 ILE A O 1
ATOM 1599 N N . ASN A 1 204 ? 7.145 15.719 -11.266 1 87.69 204 ASN A N 1
ATOM 1600 C CA . ASN A 1 204 ? 7.113 14.281 -11.023 1 87.69 204 ASN A CA 1
ATOM 1601 C C . ASN A 1 204 ? 6.391 13.547 -12.141 1 87.69 204 ASN A C 1
ATOM 1603 O O . ASN A 1 204 ? 5.996 12.391 -11.977 1 87.69 204 ASN A O 1
ATOM 1607 N N . PHE A 1 205 ? 6.172 14.156 -13.203 1 87 205 PHE A N 1
ATOM 1608 C CA . PHE A 1 205 ? 5.473 13.531 -14.32 1 87 205 PHE A CA 1
ATOM 1609 C C . PHE A 1 205 ? 6.02 14.031 -15.656 1 87 205 PHE A C 1
ATOM 1611 O O . PHE A 1 205 ? 6.797 14.984 -15.688 1 87 205 PHE A O 1
ATOM 1618 N N . GLY A 1 206 ? 5.66 13.219 -16.672 1 84.31 206 GLY A N 1
ATOM 1619 C CA . GLY A 1 206 ? 5.953 13.672 -18.031 1 84.31 206 GLY A CA 1
ATOM 1620 C C . GLY A 1 206 ? 7.414 13.508 -18.406 1 84.31 206 GLY A C 1
ATOM 1621 O O . GLY A 1 206 ? 8.164 12.805 -17.719 1 84.31 20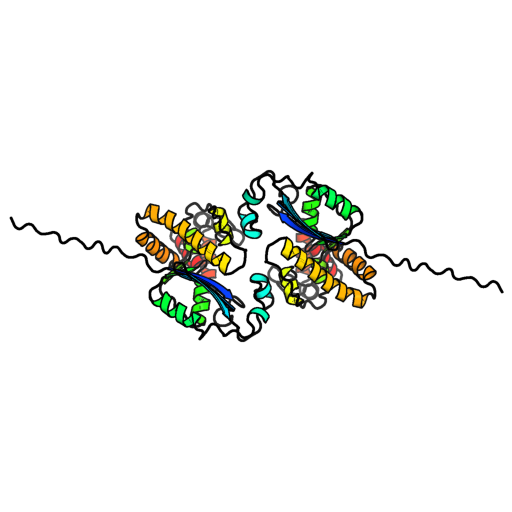6 GLY A O 1
ATOM 1622 N N . LYS A 1 207 ? 7.719 14.109 -19.469 1 87.44 207 LYS A N 1
ATOM 1623 C CA . LYS A 1 207 ? 9.055 13.969 -20.047 1 87.44 207 LYS A CA 1
ATOM 1624 C C . LYS A 1 207 ? 10.109 14.594 -19.141 1 87.44 207 LYS A C 1
ATOM 1626 O O . LYS A 1 207 ? 11.297 14.25 -19.219 1 87.44 207 LYS A O 1
ATOM 1631 N N . TYR A 1 208 ? 9.719 15.516 -18.266 1 92.31 208 TYR A N 1
ATOM 1632 C CA . TYR A 1 208 ? 10.672 16.203 -17.406 1 92.31 208 TYR A CA 1
ATOM 1633 C C . TYR A 1 208 ? 10.617 15.664 -15.984 1 92.31 208 TYR A C 1
ATOM 1635 O O . TYR A 1 208 ? 10.977 16.359 -15.031 1 92.31 208 TYR A O 1
ATOM 1643 N N . ARG A 1 209 ? 10.234 14.445 -15.891 1 91 209 ARG A N 1
ATOM 1644 C CA . ARG A 1 209 ? 10.18 13.812 -14.578 1 91 209 ARG A CA 1
ATOM 1645 C C . ARG A 1 209 ? 11.523 13.922 -13.859 1 91 209 ARG A C 1
ATOM 1647 O O . ARG A 1 209 ? 12.57 13.672 -14.461 1 91 209 ARG A O 1
ATOM 1654 N N . ASP A 1 210 ? 11.516 14.438 -12.609 1 89.94 210 ASP A N 1
ATOM 1655 C CA . ASP A 1 210 ? 12.625 14.523 -11.672 1 89.94 210 ASP A CA 1
ATOM 1656 C C . ASP A 1 210 ? 13.508 15.734 -11.977 1 89.94 210 ASP A C 1
ATOM 1658 O O . ASP A 1 210 ? 14.531 15.938 -11.32 1 89.94 210 ASP A O 1
ATOM 1662 N N . HIS A 1 211 ? 13.047 16.5 -12.906 1 93.44 211 HIS A N 1
ATOM 1663 C CA . HIS A 1 211 ? 13.773 17.75 -13.141 1 93.44 211 HIS A CA 1
ATOM 1664 C C . HIS A 1 211 ? 13.328 18.828 -12.156 1 93.44 211 HIS A C 1
ATOM 1666 O O . HIS A 1 211 ? 12.148 18.906 -11.797 1 93.44 211 HIS A O 1
ATOM 1672 N N . ARG A 1 212 ? 14.281 19.703 -11.812 1 93.94 212 ARG A N 1
ATOM 1673 C CA . ARG A 1 212 ? 13.969 20.812 -10.93 1 93.94 212 ARG A CA 1
ATOM 1674 C C . ARG A 1 212 ? 13.188 21.906 -11.664 1 93.94 212 ARG A C 1
ATOM 1676 O O . ARG A 1 212 ? 13.547 22.281 -12.781 1 93.94 212 ARG A O 1
ATOM 1683 N N . LEU A 1 213 ? 12.203 22.391 -11.062 1 94.81 213 LEU A N 1
ATOM 1684 C CA . LEU A 1 213 ? 11.375 23.422 -11.664 1 94.81 213 LEU A CA 1
ATOM 1685 C C . LEU A 1 213 ? 12.172 24.703 -11.867 1 94.81 213 LEU A C 1
ATOM 1687 O O . LEU A 1 213 ? 12.016 25.391 -12.883 1 94.81 213 LEU A O 1
ATOM 1691 N N . ALA A 1 214 ? 13.047 25.016 -10.945 1 93.88 214 ALA A N 1
ATOM 1692 C CA . ALA A 1 214 ? 13.891 26.203 -11.062 1 93.88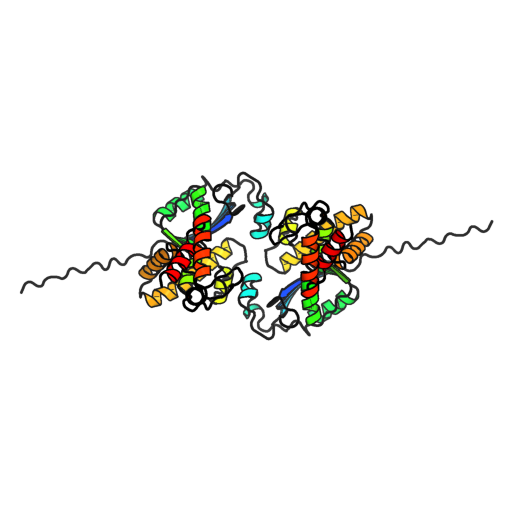 214 ALA A CA 1
ATOM 1693 C C . ALA A 1 214 ? 14.75 26.156 -12.32 1 93.88 214 ALA A C 1
ATOM 1695 O O . ALA A 1 214 ? 14.93 27.172 -13 1 93.88 214 ALA A O 1
ATOM 1696 N N . ASP A 1 215 ? 15.227 24.953 -12.594 1 95.19 215 ASP A N 1
ATOM 1697 C CA . ASP A 1 215 ? 16.062 24.766 -13.773 1 95.19 215 ASP A CA 1
ATOM 1698 C C . ASP A 1 215 ? 15.219 24.828 -15.047 1 95.19 215 ASP A C 1
ATOM 1700 O O . ASP A 1 215 ? 15.641 25.422 -16.047 1 95.19 215 ASP A O 1
ATOM 1704 N N . LEU A 1 216 ? 14.094 24.25 -15.016 1 94.81 216 LEU A N 1
ATOM 1705 C CA . LEU A 1 216 ? 13.203 24.234 -16.172 1 94.81 216 LEU A CA 1
ATOM 1706 C C . LEU A 1 216 ? 12.742 25.641 -16.516 1 94.81 216 LEU A C 1
ATOM 1708 O O . LEU A 1 216 ? 12.523 25.969 -17.672 1 94.81 216 LEU A O 1
ATOM 1712 N N . ALA A 1 217 ? 12.555 26.469 -15.523 1 95.44 217 ALA A N 1
ATOM 1713 C CA . ALA A 1 217 ? 12.148 27.844 -15.734 1 95.44 217 ALA A CA 1
ATOM 1714 C C . ALA A 1 217 ? 13.172 28.594 -16.578 1 95.44 217 ALA A C 1
ATOM 1716 O O . ALA A 1 217 ? 12.82 29.547 -17.312 1 95.44 217 ALA A O 1
ATOM 1717 N N . LYS A 1 218 ? 14.43 28.141 -16.547 1 94.5 218 LYS A N 1
ATOM 1718 C CA . LYS A 1 218 ? 15.508 28.766 -17.297 1 94.5 218 LYS A CA 1
ATOM 1719 C C . LYS A 1 218 ? 15.703 28.078 -18.656 1 94.5 218 LYS A C 1
ATOM 1721 O O . LYS A 1 218 ? 15.977 28.75 -19.656 1 94.5 218 LYS A O 1
ATOM 1726 N N . THR A 1 219 ? 15.523 26.781 -18.672 1 94.69 219 THR A N 1
ATOM 1727 C CA . THR A 1 219 ? 15.906 26 -19.844 1 94.69 219 THR A CA 1
ATOM 1728 C C . THR A 1 219 ? 14.703 25.797 -20.766 1 94.69 219 THR A C 1
ATOM 1730 O O . THR A 1 219 ? 14.859 25.641 -21.984 1 94.69 219 THR A O 1
ATOM 1733 N N . ASP A 1 220 ? 13.484 25.719 -20.219 1 95.62 220 ASP A N 1
ATOM 1734 C CA . ASP A 1 220 ? 12.266 25.516 -20.984 1 95.62 220 ASP A CA 1
ATOM 1735 C C . ASP A 1 220 ? 11.078 26.203 -20.328 1 95.62 220 ASP A C 1
ATOM 1737 O O . ASP A 1 220 ? 10.086 25.562 -19.984 1 95.62 220 ASP A O 1
ATOM 1741 N N . ARG A 1 221 ? 11.156 27.5 -20.312 1 94.25 221 ARG A N 1
ATOM 1742 C CA . ARG A 1 221 ? 10.133 28.328 -19.672 1 94.25 221 ARG A CA 1
ATOM 1743 C C . ARG A 1 221 ? 8.773 28.125 -20.344 1 94.25 221 ARG A C 1
ATOM 1745 O O . ARG A 1 221 ? 7.742 28.125 -19.672 1 94.25 221 ARG A O 1
ATOM 1752 N N . GLY A 1 222 ? 8.766 27.891 -21.594 1 95 222 GLY A N 1
ATOM 1753 C CA . GLY A 1 222 ? 7.539 27.688 -22.359 1 95 222 GLY A CA 1
ATOM 1754 C C . GLY A 1 222 ? 6.75 26.469 -21.891 1 95 222 GLY A C 1
ATOM 1755 O O . GLY A 1 222 ? 5.52 26.516 -21.828 1 95 222 GLY A O 1
ATOM 1756 N N . TYR A 1 223 ? 7.48 25.531 -21.562 1 95.81 223 TYR A N 1
ATOM 1757 C CA . TYR A 1 223 ? 6.816 24.328 -21.047 1 95.81 223 TYR A CA 1
ATOM 1758 C C . TYR A 1 223 ? 6.094 24.625 -19.734 1 95.81 223 TYR A C 1
ATOM 1760 O O . TYR A 1 223 ? 4.969 24.156 -19.531 1 95.81 223 TYR A O 1
ATOM 1768 N N . LEU A 1 224 ? 6.723 25.328 -18.875 1 95.81 224 LEU A N 1
ATOM 1769 C CA . LEU A 1 224 ? 6.117 25.625 -17.594 1 95.81 224 LEU A CA 1
ATOM 1770 C C . LEU A 1 224 ? 4.891 26.516 -17.766 1 95.81 224 LEU A C 1
ATOM 1772 O O . LEU A 1 224 ? 3.904 26.375 -17.031 1 95.81 224 LEU A O 1
ATOM 1776 N N . GLU A 1 225 ? 4.949 27.406 -18.688 1 95.56 225 GLU A N 1
ATOM 1777 C CA . GLU A 1 225 ? 3.803 28.266 -18.969 1 95.56 225 GLU A CA 1
ATOM 1778 C C . GLU A 1 225 ? 2.625 27.453 -19.5 1 95.56 225 GLU A C 1
ATOM 1780 O O . GLU A 1 225 ? 1.477 27.703 -19.125 1 95.56 225 GLU A O 1
ATOM 1785 N N . TRP A 1 226 ? 2.994 26.625 -20.344 1 94.31 226 TRP A N 1
ATOM 1786 C CA . TRP A 1 226 ? 1.974 25.734 -20.891 1 94.31 226 TRP A CA 1
ATOM 1787 C C . TRP A 1 226 ? 1.332 24.906 -19.781 1 94.31 226 TRP A C 1
ATOM 1789 O O . TRP A 1 226 ? 0.106 24.781 -19.703 1 94.31 226 TRP A O 1
ATOM 1799 N N . LEU A 1 227 ? 2.166 24.328 -18.953 1 92.5 227 LEU A N 1
ATOM 1800 C CA . LEU A 1 227 ? 1.687 23.516 -17.859 1 92.5 227 LEU A CA 1
ATOM 1801 C C . LEU A 1 227 ? 0.793 24.328 -16.922 1 92.5 227 LEU A C 1
ATOM 1803 O O . LEU A 1 227 ? -0.233 23.844 -16.453 1 92.5 227 LEU A O 1
ATOM 1807 N N . LEU A 1 228 ? 1.203 25.531 -16.625 1 93.38 228 LEU A N 1
ATOM 1808 C CA . LEU A 1 228 ? 0.406 26.422 -15.789 1 93.38 228 LEU A CA 1
ATOM 1809 C C . LEU A 1 228 ? -0.975 26.641 -16.391 1 93.38 228 LEU A C 1
ATOM 1811 O O . LEU A 1 228 ? -1.985 26.578 -15.695 1 93.38 228 LEU A O 1
ATOM 1815 N N . ALA A 1 229 ? -1.002 26.812 -17.641 1 92.56 229 ALA A N 1
ATOM 1816 C CA . ALA A 1 229 ? -2.268 27.016 -18.328 1 92.56 229 ALA A CA 1
ATOM 1817 C C . ALA A 1 229 ? -3.166 25.797 -18.234 1 92.56 229 ALA A C 1
ATOM 1819 O O . ALA A 1 229 ? -4.379 25.922 -18.047 1 92.56 229 ALA A O 1
ATOM 1820 N N . GLN A 1 230 ? -2.547 24.688 -18.359 1 89.75 230 GLN A N 1
ATOM 1821 C CA . GLN A 1 230 ? -3.299 23.438 -18.266 1 89.75 230 GLN A CA 1
ATOM 1822 C C . GLN A 1 230 ? -3.881 23.25 -16.859 1 89.75 230 GLN A C 1
ATOM 1824 O O . GLN A 1 230 ? -5.031 22.844 -16.719 1 89.75 230 GLN A O 1
ATOM 1829 N N . LYS A 1 231 ? -3.061 23.516 -15.859 1 90.12 231 LYS A N 1
ATOM 1830 C CA . LYS A 1 231 ? -3.494 23.344 -14.477 1 90.12 231 LYS A CA 1
ATOM 1831 C C . LYS A 1 231 ? -4.594 24.344 -14.109 1 90.12 231 LYS A C 1
ATOM 1833 O O . LYS A 1 231 ? -5.535 24 -13.391 1 90.12 231 LYS A O 1
ATOM 1838 N N . LEU A 1 232 ? -4.504 25.531 -14.508 1 88.12 232 LEU A N 1
ATOM 1839 C CA . LEU A 1 232 ? -5.512 26.547 -14.258 1 88.12 232 LEU A CA 1
ATOM 1840 C C . LEU A 1 232 ? -6.852 26.156 -14.875 1 88.12 232 LEU A C 1
ATOM 1842 O O . LEU A 1 232 ? -7.906 26.406 -14.289 1 88.12 232 LEU A O 1
ATOM 1846 N N . LYS A 1 233 ? -6.816 25.516 -15.945 1 84.94 233 LYS A N 1
ATOM 1847 C CA . LYS A 1 233 ? -8.023 25.094 -16.656 1 84.94 233 LYS A CA 1
ATOM 1848 C C . LYS A 1 233 ? -8.719 23.953 -15.914 1 84.94 233 LYS A C 1
ATOM 1850 O O . LYS A 1 233 ? -9.953 23.875 -15.891 1 84.94 233 LYS A O 1
ATOM 1855 N N . SER A 1 234 ? -7.902 23.031 -15.281 1 77.25 234 SER A N 1
ATOM 1856 C CA . SER A 1 234 ? -8.461 21.828 -14.664 1 77.25 234 SER A CA 1
ATOM 1857 C C . SER A 1 234 ? -8.953 22.109 -13.25 1 77.25 234 SER A C 1
ATOM 1859 O O . SER A 1 234 ? -9.594 21.25 -12.633 1 77.25 234 SER A O 1
ATOM 1861 N N . GLY A 1 235 ? -8.758 23.188 -12.648 1 65.44 235 GLY A N 1
ATOM 1862 C CA . GLY A 1 235 ? -9.227 23.5 -11.305 1 65.44 235 GLY A CA 1
ATOM 1863 C C . GLY A 1 235 ? -8.32 22.953 -10.219 1 65.44 235 GLY A C 1
ATOM 1864 O O . GLY A 1 235 ? -8.633 23.047 -9.031 1 65.44 235 GLY A O 1
ATOM 1865 N N . ASP A 1 236 ? -7.32 22.078 -10.594 1 59.31 236 ASP A N 1
ATOM 1866 C CA . ASP A 1 236 ? -6.398 21.453 -9.656 1 59.31 236 ASP A CA 1
ATOM 1867 C C . ASP A 1 236 ? -5.508 22.484 -8.984 1 59.31 236 ASP A C 1
ATOM 1869 O O . ASP A 1 236 ? -4.332 22.625 -9.336 1 59.31 236 ASP A O 1
ATOM 1873 N N . GLU A 1 237 ? -6.016 23.531 -8.539 1 60.97 237 GLU A N 1
ATOM 1874 C CA . GLU A 1 237 ? -5.445 24.875 -8.445 1 60.97 237 GLU A CA 1
ATOM 1875 C C . GLU A 1 237 ? -4.492 24.984 -7.258 1 60.97 237 GLU A C 1
ATOM 1877 O O . GLU A 1 237 ? -3.611 25.844 -7.238 1 60.97 237 GLU A O 1
ATOM 1882 N N . GLY A 1 238 ? -4.16 23.891 -6.371 1 82.06 238 GLY A N 1
ATOM 1883 C CA . GLY A 1 238 ? -3.574 24.719 -5.32 1 82.06 238 GLY A CA 1
ATOM 1884 C C . GLY A 1 238 ? -2.061 24.625 -5.27 1 82.06 238 GLY A C 1
ATOM 1885 O O . GLY A 1 238 ? -1.368 25.625 -5.488 1 82.06 238 GLY A O 1
ATOM 1886 N N . ASP A 1 239 ? -1.441 23.438 -5.355 1 90.56 239 ASP A N 1
ATOM 1887 C CA . ASP A 1 239 ? -0.007 23.328 -5.102 1 90.56 239 ASP A CA 1
ATOM 1888 C C . ASP A 1 239 ? 0.794 23.531 -6.383 1 90.56 239 ASP A C 1
ATOM 1890 O O . ASP A 1 239 ? 1.792 24.266 -6.387 1 90.56 239 ASP A O 1
ATOM 1894 N N . TRP A 1 240 ? 0.302 23.047 -7.5 1 91.81 240 TRP A N 1
ATOM 1895 C CA . TRP A 1 240 ? 1.022 23.141 -8.766 1 91.81 240 TRP A CA 1
ATOM 1896 C C . TRP A 1 240 ? 0.956 24.562 -9.32 1 91.81 240 TRP A C 1
ATOM 1898 O O . TRP A 1 240 ? 1.961 25.094 -9.797 1 91.81 240 TRP A O 1
ATOM 1908 N N . VAL A 1 241 ? -0.235 25.141 -9.328 1 92.12 241 VAL A N 1
ATOM 1909 C CA . VAL A 1 241 ? -0.382 26.516 -9.797 1 92.12 241 VAL A CA 1
ATOM 1910 C C . VAL A 1 241 ? 0.542 27.438 -9.008 1 92.12 241 VAL A C 1
ATOM 1912 O O . VAL A 1 241 ? 1.267 28.25 -9.594 1 92.12 241 VAL A O 1
ATOM 1915 N N . TYR A 1 242 ? 0.485 27.25 -7.695 1 92.88 242 TYR A N 1
ATOM 1916 C CA . TYR A 1 242 ? 1.34 28.047 -6.824 1 92.88 242 TYR A CA 1
ATOM 1917 C C . TYR A 1 242 ? 2.809 27.875 -7.188 1 92.88 242 TYR A C 1
ATOM 1919 O O . TYR A 1 242 ? 3.547 28.844 -7.316 1 92.88 242 TYR A O 1
ATOM 1927 N N . SER A 1 243 ? 3.25 26.656 -7.402 1 93.56 243 SER A N 1
ATOM 1928 C CA . SER A 1 243 ? 4.645 26.344 -7.695 1 93.56 243 SER A CA 1
ATOM 1929 C C . SER A 1 243 ? 5.07 26.938 -9.039 1 93.56 243 SER A C 1
ATOM 1931 O O . SER A 1 243 ? 6.125 27.562 -9.133 1 93.56 243 SER A O 1
ATOM 1933 N N . LEU A 1 244 ? 4.23 26.703 -10 1 94.06 244 LEU A N 1
ATOM 1934 C CA . LEU A 1 244 ? 4.559 27.188 -11.336 1 94.06 244 LEU A CA 1
ATOM 1935 C C . LEU A 1 244 ? 4.629 28.703 -11.375 1 94.06 244 LEU A C 1
ATOM 1937 O O . LEU A 1 244 ? 5.539 29.281 -11.977 1 94.06 244 LEU A O 1
ATOM 1941 N N . GLN A 1 245 ? 3.688 29.328 -10.734 1 93.88 245 GLN A N 1
ATOM 1942 C CA . GLN A 1 245 ? 3.707 30.797 -10.672 1 93.88 245 GLN A CA 1
ATOM 1943 C C . GLN A 1 245 ? 4.957 31.297 -9.961 1 93.88 245 GLN A C 1
ATOM 1945 O O . GLN A 1 245 ? 5.539 32.312 -10.352 1 93.88 245 GLN A O 1
ATOM 1950 N N . HIS A 1 246 ? 5.344 30.656 -8.938 1 94.25 246 HIS A N 1
ATOM 1951 C CA . HIS A 1 246 ? 6.52 31.016 -8.164 1 94.25 246 HIS A CA 1
ATOM 1952 C C . HIS A 1 246 ? 7.777 31.016 -9.031 1 94.25 246 HIS A C 1
ATOM 1954 O O . HIS A 1 246 ? 8.562 31.953 -8.992 1 94.25 246 HIS A O 1
ATOM 1960 N N . TYR A 1 247 ? 7.969 29.984 -9.844 1 94.56 247 TYR A N 1
ATOM 1961 C CA . TYR A 1 247 ? 9.203 29.844 -10.609 1 94.56 247 TYR A CA 1
ATOM 1962 C C . TYR A 1 247 ? 9.141 30.656 -11.898 1 94.56 247 TYR A C 1
ATOM 1964 O O . TYR A 1 247 ? 10.18 31.031 -12.445 1 94.56 247 TYR A O 1
ATOM 1972 N N . LEU A 1 248 ? 7.996 30.875 -12.367 1 94.12 248 LEU A N 1
ATOM 1973 C CA . LEU A 1 248 ? 7.848 31.656 -13.586 1 94.12 248 LEU A CA 1
ATOM 1974 C C . LEU A 1 248 ? 7.973 33.156 -13.289 1 94.12 248 LEU A C 1
ATOM 1976 O O . LEU A 1 248 ? 8.219 33.938 -14.195 1 94.12 248 LEU A O 1
ATOM 1980 N N . LYS A 1 249 ? 7.73 33.625 -12.07 1 88.69 249 LYS A N 1
ATOM 1981 C CA . LYS A 1 249 ? 7.902 35.031 -11.68 1 88.69 249 LYS A CA 1
ATOM 1982 C C . LYS A 1 249 ? 9.383 35.375 -11.531 1 88.69 249 LYS A C 1
ATOM 1984 O O . LYS A 1 249 ? 9.75 36.562 -11.547 1 88.69 249 LYS A O 1
ATOM 1989 N N . ARG A 1 250 ? 10.305 34.469 -11.453 1 75.12 250 ARG A N 1
ATOM 1990 C CA . ARG A 1 250 ? 11.734 34.719 -11.266 1 75.12 250 ARG A CA 1
ATOM 1991 C C . ARG A 1 250 ? 12.492 34.562 -12.586 1 75.12 250 ARG A C 1
ATOM 1993 O O . ARG A 1 250 ? 12.125 33.75 -13.438 1 75.12 250 ARG A O 1
ATOM 2000 N N . MET B 1 1 ? -13.664 -69.625 -25.203 1 31.12 1 MET B N 1
ATOM 2001 C CA . MET B 1 1 ? -14.297 -68.438 -24.641 1 31.12 1 MET B CA 1
ATOM 2002 C C . MET B 1 1 ? -13.32 -67.688 -23.75 1 31.12 1 MET B C 1
ATOM 2004 O O . MET B 1 1 ? -13.203 -67.938 -22.562 1 31.12 1 MET B O 1
ATOM 2008 N N . GLU B 1 2 ? -12.062 -67.375 -24.172 1 33.44 2 GLU B N 1
ATOM 2009 C CA . GLU B 1 2 ? -10.898 -66.75 -23.531 1 33.44 2 GLU B CA 1
ATOM 2010 C C . GLU B 1 2 ? -11.211 -65.312 -23.047 1 33.44 2 GLU B C 1
ATOM 2012 O O . GLU B 1 2 ? -11.531 -64.438 -23.844 1 33.44 2 GLU B O 1
ATOM 2017 N N . GLN B 1 3 ? -11.883 -65.25 -21.766 1 33.91 3 GLN B N 1
ATOM 2018 C CA . GLN B 1 3 ? -12.195 -63.969 -21.094 1 33.91 3 GLN B CA 1
ATOM 2019 C C . GLN B 1 3 ? -10.961 -63.062 -21.031 1 33.91 3 GLN B C 1
ATOM 2021 O O . GLN B 1 3 ? -9.945 -63.438 -20.438 1 33.91 3 GLN B O 1
ATOM 2026 N N . LEU B 1 4 ? -10.672 -62.25 -22 1 34.03 4 LEU B N 1
ATOM 2027 C CA . LEU B 1 4 ? -9.703 -61.156 -21.953 1 34.03 4 LEU B CA 1
ATOM 2028 C C . LEU B 1 4 ? -9.844 -60.344 -20.672 1 34.03 4 LEU B C 1
ATOM 2030 O O . LEU B 1 4 ? -10.875 -59.719 -20.422 1 34.03 4 LEU B O 1
ATOM 2034 N N . LEU B 1 5 ? -9.336 -60.875 -19.516 1 34.5 5 LEU B N 1
ATOM 2035 C CA . LEU B 1 5 ? -9.203 -60.125 -18.266 1 34.5 5 LEU B CA 1
ATOM 2036 C C . LEU B 1 5 ? -8.672 -58.719 -18.531 1 34.5 5 LEU B C 1
ATOM 2038 O O . LEU B 1 5 ? -7.559 -58.562 -19.031 1 34.5 5 LEU B O 1
ATOM 2042 N N . PHE B 1 6 ? -9.516 -57.781 -19.031 1 33.88 6 PHE B N 1
ATOM 2043 C CA . PHE B 1 6 ? -9.172 -56.375 -19.016 1 33.88 6 PHE B CA 1
ATOM 2044 C C . PHE B 1 6 ? -8.492 -55.969 -17.719 1 33.88 6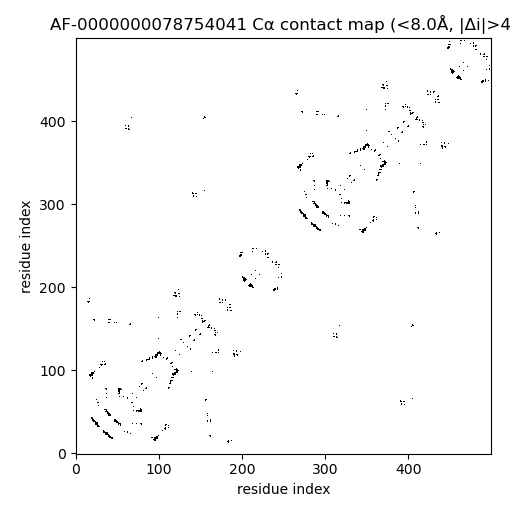 PHE B C 1
ATOM 2046 O O . PHE B 1 6 ? -9.047 -56.188 -16.641 1 33.88 6 PHE B O 1
ATOM 2053 N N . GLY B 1 7 ? -7.207 -56.219 -17.547 1 34.31 7 GLY B N 1
ATOM 2054 C CA . GLY B 1 7 ? -6.414 -55.688 -16.438 1 34.31 7 GLY B CA 1
ATOM 2055 C C . GLY B 1 7 ? -6.926 -54.375 -15.922 1 34.31 7 GLY B C 1
ATOM 2056 O O . GLY B 1 7 ? -7.449 -53.562 -16.688 1 34.31 7 GLY B O 1
ATOM 2057 N N . ASP B 1 8 ? -7.344 -54.344 -14.656 1 37.12 8 ASP B N 1
ATOM 2058 C CA . ASP B 1 8 ? -7.66 -53.156 -13.852 1 37.12 8 ASP B CA 1
ATOM 2059 C C . ASP B 1 8 ? -6.742 -52 -14.203 1 37.12 8 ASP B C 1
ATOM 2061 O O . ASP B 1 8 ? -5.523 -52.094 -14.07 1 37.12 8 ASP B O 1
ATOM 2065 N N . ALA B 1 9 ? -6.941 -51.375 -15.289 1 34.88 9 ALA B N 1
ATOM 2066 C CA . ALA B 1 9 ? -6.289 -50.062 -15.469 1 34.88 9 ALA B CA 1
ATOM 2067 C C . ALA B 1 9 ? -6.055 -49.375 -14.125 1 34.88 9 ALA B C 1
ATOM 2069 O O . ALA B 1 9 ? -7 -49.156 -13.367 1 34.88 9 ALA B O 1
ATOM 2070 N N . ASP B 1 10 ? -4.992 -49.656 -13.383 1 38.19 10 ASP B N 1
ATOM 2071 C CA . ASP B 1 10 ? -4.48 -48.906 -12.242 1 38.19 10 ASP B CA 1
ATOM 2072 C C . ASP B 1 10 ? -4.816 -47.438 -12.375 1 38.19 10 ASP B C 1
ATOM 2074 O O . ASP B 1 10 ? -4.293 -46.75 -13.258 1 38.19 10 ASP B O 1
ATOM 2078 N N . VAL B 1 11 ? -6.027 -47.125 -12.383 1 38 11 VAL B N 1
ATOM 2079 C CA . VAL B 1 11 ? -6.32 -45.719 -12.125 1 38 11 VAL B CA 1
ATOM 2080 C C . VAL B 1 11 ? -5.301 -45.125 -11.141 1 38 11 VAL B C 1
ATOM 2082 O O . VAL B 1 11 ? -5.348 -45.438 -9.945 1 38 11 VAL B O 1
ATOM 2085 N N . ALA B 1 12 ? -4.016 -45.188 -11.344 1 39.53 12 ALA B N 1
ATOM 2086 C CA . ALA B 1 12 ? -3.016 -44.438 -10.586 1 39.53 12 ALA B CA 1
ATOM 2087 C C . ALA B 1 12 ? -3.656 -43.25 -9.844 1 39.53 12 ALA B C 1
ATOM 2089 O O . ALA B 1 12 ? -4.129 -42.312 -10.469 1 39.53 12 ALA B O 1
ATOM 2090 N N . THR B 1 13 ? -4.406 -43.344 -8.883 1 44.53 13 THR B N 1
ATOM 2091 C CA . THR B 1 13 ? -4.836 -42.344 -7.938 1 44.53 13 THR B CA 1
ATOM 2092 C C . THR B 1 13 ? -3.803 -41.219 -7.848 1 44.53 13 THR B C 1
ATOM 2094 O O . THR B 1 13 ? -2.721 -41.406 -7.289 1 44.53 13 THR B O 1
ATOM 2097 N N . LYS B 1 14 ? -3.564 -40.625 -8.93 1 52.72 14 LYS B N 1
ATOM 2098 C CA . LYS B 1 14 ? -2.586 -39.531 -8.977 1 52.72 14 LYS B CA 1
ATOM 2099 C C . LYS B 1 14 ? -2.594 -38.75 -7.684 1 52.72 14 LYS B C 1
ATOM 2101 O O . LYS B 1 14 ? -3.588 -38.094 -7.359 1 52.72 14 LYS B O 1
ATOM 2106 N N . SER B 1 15 ? -1.847 -39.156 -6.637 1 66.56 15 SER B N 1
ATOM 2107 C CA . SER B 1 15 ? -1.639 -38.438 -5.379 1 66.56 15 SER B CA 1
ATOM 2108 C C . SER B 1 15 ? -1.426 -36.938 -5.621 1 66.56 15 SER B C 1
ATOM 2110 O O . SER B 1 15 ? -0.941 -36.531 -6.68 1 66.56 15 SER B O 1
ATOM 2112 N N . LEU B 1 16 ? -2.166 -36.094 -4.926 1 80.31 16 LEU B N 1
ATOM 2113 C CA . LEU B 1 16 ? -2.057 -34.625 -5.004 1 80.31 16 LEU B CA 1
ATOM 2114 C C . LEU B 1 16 ? -0.607 -34.188 -4.844 1 80.31 16 LEU B C 1
ATOM 2116 O O . LEU B 1 16 ? 0.112 -34.719 -3.982 1 80.31 16 LEU B O 1
ATOM 2120 N N . PRO B 1 17 ? -0.152 -33.469 -5.867 1 88 17 PRO B N 1
ATOM 2121 C CA . PRO B 1 17 ? 1.21 -32.969 -5.703 1 88 17 PRO B CA 1
ATOM 2122 C C . PRO B 1 17 ? 1.418 -32.25 -4.371 1 88 17 PRO B C 1
ATOM 2124 O O . PRO B 1 17 ? 0.454 -31.766 -3.76 1 88 17 PRO B O 1
ATOM 2127 N N . HIS B 1 18 ? 2.562 -32.375 -3.916 1 94.12 18 HIS B N 1
ATOM 2128 C CA . HIS B 1 18 ? 2.957 -31.656 -2.709 1 94.12 18 HIS B CA 1
ATOM 2129 C C . HIS B 1 18 ? 3.035 -30.156 -2.961 1 94.12 18 HIS B C 1
ATOM 2131 O O . HIS B 1 18 ? 3.799 -29.703 -3.818 1 94.12 18 HIS B O 1
ATOM 2137 N N . LEU B 1 19 ? 2.232 -29.344 -2.221 1 98.25 19 LEU B N 1
ATOM 2138 C CA . LEU B 1 19 ? 2.141 -27.906 -2.436 1 98.25 19 LEU B CA 1
ATOM 2139 C C . LEU B 1 19 ? 2.865 -27.156 -1.329 1 98.25 19 LEU B C 1
ATOM 2141 O O . LEU B 1 19 ? 2.711 -27.469 -0.148 1 98.25 19 LEU B O 1
ATOM 2145 N N . VAL B 1 20 ? 3.674 -26.203 -1.697 1 98.5 20 VAL B N 1
ATOM 2146 C CA . VAL B 1 20 ? 4.348 -25.297 -0.771 1 98.5 20 VAL B CA 1
ATOM 2147 C C . VAL B 1 20 ? 3.904 -23.859 -1.031 1 98.5 20 VAL B C 1
ATOM 2149 O O . VAL B 1 20 ? 4.25 -23.281 -2.061 1 98.5 20 VAL B O 1
ATOM 2152 N N . PHE B 1 21 ? 3.094 -23.312 -0.098 1 98.69 21 PHE B N 1
ATOM 2153 C CA . PHE B 1 21 ? 2.672 -21.922 -0.189 1 98.69 21 PHE B CA 1
ATOM 2154 C C . PHE B 1 21 ? 3.74 -21 0.374 1 98.69 21 PHE B C 1
ATOM 2156 O O . PHE B 1 21 ? 4.227 -21.203 1.488 1 98.69 21 PHE B O 1
ATOM 2163 N N . LEU B 1 22 ? 4.094 -19.953 -0.413 1 98.5 22 LEU B N 1
ATOM 2164 C CA . LEU B 1 22 ? 5.258 -19.188 0.019 1 98.5 22 LEU B CA 1
ATOM 2165 C C . LEU B 1 22 ? 5.094 -17.703 -0.309 1 98.5 22 LEU B C 1
ATOM 2167 O O . LEU B 1 22 ? 4.52 -17.359 -1.344 1 98.5 22 LEU B O 1
ATOM 2171 N N . ASP B 1 23 ? 5.586 -16.859 0.557 1 96.69 23 ASP B N 1
ATOM 2172 C CA . ASP B 1 23 ? 5.715 -15.414 0.385 1 96.69 23 ASP B CA 1
ATOM 2173 C C . ASP B 1 23 ? 7.066 -14.922 0.895 1 96.69 23 ASP B C 1
ATOM 2175 O O . ASP B 1 23 ? 7.59 -15.438 1.886 1 96.69 23 ASP B O 1
ATOM 2179 N N . THR B 1 24 ? 7.656 -13.922 0.201 1 96.94 24 THR B N 1
ATOM 2180 C CA . THR B 1 24 ? 8.938 -13.359 0.62 1 96.94 24 THR B CA 1
ATOM 2181 C C . THR B 1 24 ? 8.82 -11.844 0.815 1 96.94 24 THR B C 1
ATOM 2183 O O . THR B 1 24 ? 8.016 -11.188 0.156 1 96.94 24 THR B O 1
ATOM 2186 N N . GLU B 1 25 ? 9.492 -11.32 1.731 1 96.56 25 GLU B N 1
ATOM 2187 C CA . GLU B 1 25 ? 9.805 -9.898 1.821 1 96.56 25 GLU B CA 1
ATOM 2188 C C . GLU B 1 25 ? 11.266 -9.641 1.447 1 96.56 25 GLU B C 1
ATOM 2190 O O . GLU B 1 25 ? 12.156 -10.406 1.812 1 96.56 25 GLU B O 1
ATOM 2195 N N . THR B 1 26 ? 11.547 -8.57 0.703 1 97.69 26 THR B N 1
ATOM 2196 C CA . THR B 1 26 ? 12.852 -8.344 0.1 1 97.69 26 THR B CA 1
ATOM 2197 C C . THR B 1 26 ? 13.281 -6.883 0.271 1 97.69 26 THR B C 1
ATOM 2199 O O . THR B 1 26 ? 12.461 -6.031 0.622 1 97.69 26 THR B O 1
ATOM 2202 N N . THR B 1 27 ? 14.547 -6.602 0.078 1 98.38 27 THR B N 1
ATOM 2203 C CA . THR B 1 27 ? 15.102 -5.266 0.261 1 98.38 27 THR B CA 1
ATOM 2204 C C . THR B 1 27 ? 14.797 -4.383 -0.946 1 98.38 27 THR B C 1
ATOM 2206 O O . THR B 1 27 ? 15.016 -3.172 -0.908 1 98.38 27 THR B O 1
ATOM 2209 N N . GLY B 1 28 ? 14.312 -4.934 -1.96 1 97.81 28 GLY B N 1
ATOM 2210 C CA . GLY B 1 28 ? 13.945 -4.316 -3.223 1 97.81 28 GLY B CA 1
ATOM 2211 C C . GLY B 1 28 ? 13.359 -5.297 -4.219 1 97.81 28 GLY B C 1
ATOM 2212 O O . GLY B 1 28 ? 12.914 -6.379 -3.842 1 97.81 28 GLY B O 1
ATOM 2213 N N . THR B 1 29 ? 13.367 -4.918 -5.5 1 97.31 29 THR B N 1
ATOM 2214 C CA . THR B 1 29 ? 12.625 -5.734 -6.461 1 97.31 29 THR B CA 1
ATOM 2215 C C . THR B 1 29 ? 13.57 -6.312 -7.516 1 97.31 29 THR B C 1
ATOM 2217 O O . THR B 1 29 ? 13.125 -6.949 -8.469 1 97.31 29 THR B O 1
ATOM 2220 N N . GLU B 1 30 ? 14.82 -6.152 -7.398 1 97.38 30 GLU B N 1
ATOM 2221 C CA . GLU B 1 30 ? 15.766 -6.613 -8.406 1 97.38 30 GLU B CA 1
ATOM 2222 C C . GLU B 1 30 ? 16.484 -7.883 -7.953 1 97.38 30 GLU B C 1
ATOM 2224 O O . GLU B 1 30 ? 17.453 -7.82 -7.188 1 97.38 30 GLU B O 1
ATOM 2229 N N . PRO B 1 31 ? 16.125 -8.984 -8.57 1 96.88 31 PRO B N 1
ATOM 2230 C CA . PRO B 1 31 ? 16.812 -10.227 -8.203 1 96.88 31 PRO B CA 1
ATOM 2231 C C . PRO B 1 31 ? 18.328 -10.156 -8.438 1 96.88 31 PRO B C 1
ATOM 2233 O O . PRO B 1 31 ? 18.766 -9.578 -9.438 1 96.88 31 PRO B O 1
ATOM 2236 N N . GLY B 1 32 ? 19.094 -10.781 -7.66 1 96 32 GLY B N 1
ATOM 2237 C CA . GLY B 1 32 ? 20.531 -10.711 -7.754 1 96 32 GLY B CA 1
ATOM 2238 C C . GLY B 1 32 ? 21.125 -9.531 -6.996 1 96 32 GLY B C 1
ATOM 2239 O O . GLY B 1 32 ? 22.125 -9.68 -6.293 1 96 32 GLY B O 1
ATOM 2240 N N . LYS B 1 33 ? 20.453 -8.406 -7.09 1 97.75 33 LYS B N 1
ATOM 2241 C CA . LYS B 1 33 ? 20.891 -7.199 -6.395 1 97.75 33 LYS B CA 1
ATOM 2242 C C . LYS B 1 33 ? 20.234 -7.082 -5.023 1 97.75 33 LYS B C 1
ATOM 2244 O O . LYS B 1 33 ? 20.922 -6.863 -4.02 1 97.75 33 LYS B O 1
ATOM 2249 N N . ASP B 1 34 ? 18.969 -7.172 -5.004 1 98.62 34 ASP B N 1
ATOM 2250 C CA . ASP B 1 34 ? 18.219 -7.141 -3.752 1 98.62 34 ASP B CA 1
ATOM 2251 C C . ASP B 1 34 ? 18.188 -8.516 -3.094 1 98.62 34 ASP B C 1
ATOM 2253 O O . ASP B 1 34 ? 18.469 -9.531 -3.744 1 98.62 34 ASP B O 1
ATOM 2257 N N . LYS B 1 35 ? 17.906 -8.5 -1.818 1 98.69 35 LYS B N 1
ATOM 2258 C CA . LYS B 1 35 ? 18.031 -9.727 -1.032 1 98.69 35 LYS B CA 1
ATOM 2259 C C . LYS B 1 35 ? 16.75 -10.016 -0.254 1 98.69 35 LYS B C 1
ATOM 2261 O O . LYS B 1 35 ? 15.969 -9.109 0.023 1 98.69 35 LYS B O 1
ATOM 2266 N N . ILE B 1 36 ? 16.594 -11.312 0.036 1 98.31 36 ILE B N 1
ATOM 2267 C CA . ILE B 1 36 ? 15.484 -11.773 0.857 1 98.31 36 ILE B CA 1
ATOM 2268 C C . ILE B 1 36 ? 15.766 -11.469 2.326 1 98.31 36 ILE B C 1
ATOM 2270 O O . ILE B 1 36 ? 16.844 -11.773 2.838 1 98.31 36 ILE B O 1
ATOM 2274 N N . CYS B 1 37 ? 14.75 -10.82 2.988 1 97.81 37 CYS B N 1
ATOM 2275 C CA . CYS B 1 37 ? 14.945 -10.562 4.41 1 97.81 37 CYS B CA 1
ATOM 2276 C C . CYS B 1 37 ? 13.93 -11.328 5.25 1 97.81 37 CYS B C 1
ATOM 2278 O O . CYS B 1 37 ? 14.062 -11.406 6.473 1 97.81 37 CYS B O 1
ATOM 2280 N N . GLN B 1 38 ? 12.914 -11.969 4.625 1 97.62 38 GLN B N 1
ATOM 2281 C CA . GLN B 1 38 ? 11.984 -12.859 5.312 1 97.62 38 GLN B CA 1
ATOM 2282 C C . GLN B 1 38 ? 11.383 -13.875 4.352 1 97.62 38 GLN B C 1
ATOM 2284 O O . GLN B 1 38 ? 11.055 -13.547 3.211 1 97.62 38 GLN B O 1
ATOM 2289 N N . VAL B 1 39 ? 11.188 -15.047 4.754 1 97.88 39 VAL B N 1
ATOM 2290 C CA . VAL B 1 39 ? 10.438 -16.078 4.039 1 97.88 39 VAL B CA 1
ATOM 2291 C C . VAL B 1 39 ? 9.383 -16.688 4.965 1 97.88 39 VAL B C 1
ATOM 2293 O O . VAL B 1 39 ? 9.672 -16.984 6.129 1 97.88 39 VAL B O 1
ATOM 2296 N N . CYS B 1 40 ? 8.203 -16.75 4.527 1 97.25 40 CYS B N 1
ATOM 2297 C CA . CYS B 1 40 ? 7.129 -17.5 5.172 1 97.25 40 CYS B CA 1
ATOM 2298 C C . CYS B 1 40 ? 6.543 -18.531 4.223 1 97.25 40 CYS B C 1
ATOM 2300 O O . CYS B 1 40 ? 6.262 -18.234 3.061 1 97.25 40 CYS B O 1
ATOM 2302 N N . PHE B 1 41 ? 6.434 -19.781 4.68 1 97.62 41 PHE B N 1
ATOM 2303 C CA . PHE B 1 41 ? 5.789 -20.766 3.814 1 97.62 41 PHE B CA 1
ATOM 2304 C C . PHE B 1 41 ? 4.961 -21.75 4.637 1 97.62 41 PHE B C 1
ATOM 2306 O O . PHE B 1 41 ? 5.18 -21.906 5.84 1 97.62 41 PHE B O 1
ATOM 2313 N N . ILE B 1 42 ? 3.957 -22.266 4.043 1 97.12 42 ILE B N 1
ATOM 2314 C CA . ILE B 1 42 ? 3.113 -23.328 4.586 1 97.12 42 ILE B CA 1
ATOM 2315 C C . ILE B 1 42 ? 3.322 -24.609 3.787 1 97.12 42 ILE B C 1
ATOM 2317 O O . ILE B 1 42 ? 3.252 -24.609 2.555 1 97.12 42 ILE B O 1
ATOM 2321 N N . ASP B 1 43 ? 3.621 -25.656 4.402 1 95.5 43 ASP B N 1
ATOM 2322 C CA . ASP B 1 43 ? 3.689 -27 3.871 1 95.5 43 ASP B CA 1
ATOM 2323 C C . ASP B 1 43 ? 2.846 -27.969 4.711 1 95.5 43 ASP B C 1
ATOM 2325 O O . ASP B 1 43 ? 3.23 -28.328 5.824 1 95.5 43 ASP B O 1
ATOM 2329 N N . GLY B 1 44 ? 1.772 -28.391 4.125 1 93.19 44 GLY B N 1
ATOM 2330 C CA . GLY B 1 44 ? 0.816 -29.125 4.941 1 93.19 44 GLY B CA 1
ATOM 2331 C C . GLY B 1 44 ? 0.218 -28.281 6.055 1 93.19 44 GLY B C 1
ATOM 2332 O O . GLY B 1 44 ? -0.349 -27.219 5.797 1 93.19 44 GLY B O 1
ATOM 2333 N N . GLU B 1 45 ? 0.482 -28.656 7.254 1 90.25 45 GLU B N 1
ATOM 2334 C CA . GLU B 1 45 ? -0.066 -27.922 8.391 1 90.25 45 GLU B CA 1
ATOM 2335 C C . GLU B 1 45 ? 1.012 -27.094 9.086 1 90.25 45 GLU B C 1
ATOM 2337 O O . GLU B 1 45 ? 0.731 -26.391 10.062 1 90.25 45 GLU B O 1
ATOM 2342 N N . THR B 1 46 ? 2.166 -27.094 8.523 1 92.81 46 THR B N 1
ATOM 2343 C CA . THR B 1 46 ? 3.287 -26.422 9.172 1 92.81 46 THR B CA 1
ATOM 2344 C C . THR B 1 46 ? 3.514 -25.047 8.555 1 92.81 46 THR B C 1
ATOM 2346 O O . THR B 1 46 ? 3.629 -24.906 7.336 1 92.81 46 THR B O 1
ATOM 2349 N N . LEU B 1 47 ? 3.479 -24.078 9.383 1 94.25 47 LEU B N 1
ATOM 2350 C CA . LEU B 1 47 ? 3.83 -22.719 9.008 1 94.25 47 LEU B CA 1
ATOM 2351 C C . LEU B 1 47 ? 5.199 -22.328 9.562 1 94.25 47 LEU B C 1
ATOM 2353 O O . LEU B 1 47 ? 5.461 -22.5 10.75 1 94.25 47 LEU B O 1
ATOM 2357 N N . ARG B 1 48 ? 6.074 -21.969 8.688 1 96.06 48 ARG B N 1
ATOM 2358 C CA . ARG B 1 48 ? 7.414 -21.547 9.078 1 96.06 48 ARG B CA 1
ATOM 2359 C C . ARG B 1 48 ? 7.711 -20.125 8.594 1 96.06 48 ARG B C 1
ATOM 2361 O O . ARG B 1 48 ? 7.379 -19.766 7.465 1 96.06 48 ARG B O 1
ATOM 2368 N N . THR B 1 49 ? 8.25 -19.328 9.477 1 95.88 49 THR B N 1
ATOM 2369 C CA . THR B 1 49 ? 8.656 -17.969 9.164 1 95.88 49 THR B CA 1
ATOM 2370 C C . THR B 1 49 ? 10.031 -17.672 9.75 1 95.88 49 THR B C 1
ATOM 2372 O O . THR B 1 49 ? 10.312 -18.016 10.898 1 95.88 49 THR B O 1
ATOM 2375 N N . GLU B 1 50 ? 10.898 -17.125 8.914 1 96.75 50 GLU B N 1
ATOM 2376 C CA . GLU B 1 50 ? 12.234 -16.766 9.398 1 96.75 50 GLU B CA 1
ATOM 2377 C C . GLU B 1 50 ? 12.695 -15.445 8.797 1 96.75 50 GLU B C 1
ATOM 2379 O O . GLU B 1 50 ? 12.359 -15.125 7.656 1 96.75 50 GLU B O 1
ATOM 2384 N N . PHE B 1 51 ? 13.445 -14.703 9.602 1 97.44 51 PHE B N 1
ATOM 2385 C CA . PHE B 1 51 ? 14.125 -13.492 9.156 1 97.44 51 PHE B CA 1
ATOM 2386 C C . PHE B 1 51 ? 15.547 -13.797 8.703 1 97.44 51 PHE B C 1
ATOM 2388 O O . PHE B 1 51 ? 16.188 -14.703 9.234 1 97.44 51 PHE B O 1
ATOM 2395 N N . PHE B 1 52 ? 16.016 -13.031 7.781 1 98.62 52 PHE B N 1
ATOM 2396 C CA . PHE B 1 52 ? 17.375 -13.164 7.27 1 98.62 52 PHE B CA 1
ATOM 2397 C C . PHE B 1 52 ? 18.062 -11.805 7.18 1 98.62 52 PHE B C 1
ATOM 2399 O O . PHE B 1 52 ? 17.438 -10.812 6.805 1 98.62 52 PHE B O 1
ATOM 2406 N N . LYS B 1 53 ? 19.328 -11.766 7.43 1 98.5 53 LYS B N 1
ATOM 2407 C CA . LYS B 1 53 ? 20.094 -10.516 7.363 1 98.5 53 LYS B CA 1
ATOM 2408 C C . LYS B 1 53 ? 20.75 -10.344 5.992 1 98.5 53 LYS B C 1
ATOM 2410 O O . LYS B 1 53 ? 21.625 -11.117 5.621 1 98.5 53 LYS B O 1
ATOM 2415 N N . PRO B 1 54 ? 20.344 -9.344 5.27 1 98.19 54 PRO B N 1
ATOM 2416 C CA . PRO B 1 54 ? 21.047 -9.039 4.02 1 98.19 54 PRO B CA 1
ATOM 2417 C C . PRO B 1 54 ? 22.438 -8.453 4.254 1 98.19 54 PRO B C 1
ATOM 2419 O O . PRO B 1 54 ? 22.75 -8.031 5.367 1 98.19 54 PRO B O 1
ATOM 2422 N N . PRO B 1 55 ? 23.297 -8.453 3.266 1 97.62 55 PRO B N 1
ATOM 2423 C CA . PRO B 1 55 ? 24.656 -7.945 3.412 1 97.62 55 PRO B CA 1
ATOM 2424 C C . PRO B 1 55 ? 24.719 -6.418 3.432 1 97.62 55 PRO B C 1
ATOM 2426 O O . PRO B 1 55 ? 25.812 -5.84 3.514 1 97.62 55 PRO B O 1
ATOM 2429 N N . PHE B 1 56 ? 23.656 -5.711 3.287 1 98.12 56 PHE B N 1
ATOM 2430 C CA . PHE B 1 56 ? 23.547 -4.262 3.383 1 98.12 56 PHE B CA 1
ATOM 2431 C C . PHE B 1 56 ? 22.312 -3.863 4.172 1 98.12 56 PHE B C 1
ATOM 2433 O O . PHE B 1 56 ? 21.438 -4.695 4.438 1 98.12 56 PHE B O 1
ATOM 2440 N N . ALA B 1 57 ? 22.281 -2.621 4.586 1 98 57 ALA B N 1
ATOM 2441 C CA . ALA B 1 57 ? 21.141 -2.152 5.375 1 98 57 ALA B CA 1
ATOM 2442 C C . ALA B 1 57 ? 19.844 -2.211 4.562 1 98 57 ALA B C 1
ATOM 2444 O O . ALA B 1 57 ? 19.828 -1.868 3.379 1 98 5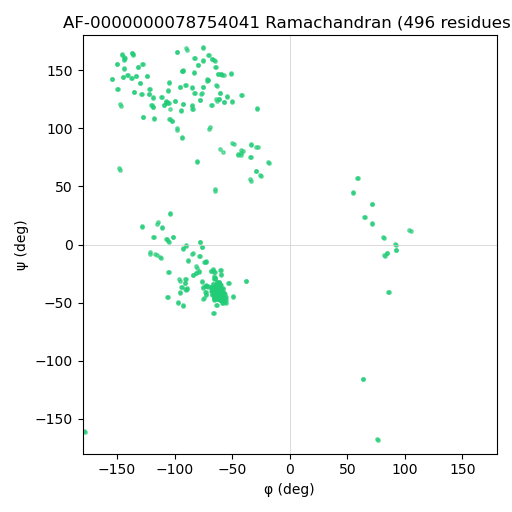7 ALA B O 1
ATOM 2445 N N . ILE B 1 58 ? 18.812 -2.674 5.195 1 98.19 58 ILE B N 1
ATOM 2446 C CA . ILE B 1 58 ? 17.5 -2.648 4.555 1 98.19 58 ILE B CA 1
ATOM 2447 C C . ILE B 1 58 ? 17.094 -1.204 4.266 1 98.19 58 ILE B C 1
ATOM 2449 O O . ILE B 1 58 ? 17.062 -0.367 5.168 1 98.19 58 ILE B O 1
ATOM 2453 N N . PRO B 1 59 ? 16.766 -0.923 3.008 1 98.19 59 PRO B N 1
ATOM 2454 C CA . PRO B 1 59 ? 16.406 0.451 2.658 1 98.19 59 PRO B CA 1
ATOM 2455 C C . PRO B 1 59 ? 15.117 0.913 3.346 1 98.19 59 PRO B C 1
ATOM 2457 O O . PRO B 1 59 ? 14.211 0.109 3.57 1 98.19 59 PRO B O 1
ATOM 2460 N N . VAL B 1 60 ? 14.969 2.234 3.574 1 97.69 60 VAL B N 1
ATOM 2461 C CA . VAL B 1 60 ? 13.805 2.834 4.219 1 97.69 60 VAL B CA 1
ATOM 2462 C C . VAL B 1 60 ? 12.539 2.516 3.418 1 97.69 60 VAL B C 1
ATOM 2464 O O . VAL B 1 60 ? 11.492 2.227 3.992 1 97.69 60 VAL B O 1
ATOM 2467 N N . LYS B 1 61 ? 12.648 2.516 2.105 1 97.5 61 LYS B N 1
ATOM 2468 C CA . LYS B 1 61 ? 11.508 2.215 1.243 1 97.5 61 LYS B CA 1
ATOM 2469 C C . LYS B 1 61 ? 10.961 0.819 1.525 1 97.5 61 LYS B C 1
ATOM 2471 O O . LYS B 1 61 ? 9.75 0.643 1.678 1 97.5 61 LYS B O 1
ATOM 2476 N N . ALA B 1 62 ? 11.805 -0.156 1.624 1 95.94 62 ALA B N 1
ATOM 2477 C CA . ALA B 1 62 ? 11.375 -1.523 1.91 1 95.94 62 ALA B CA 1
ATOM 2478 C C . ALA B 1 62 ? 10.773 -1.627 3.307 1 95.94 62 ALA B C 1
ATOM 2480 O O . ALA B 1 62 ? 9.719 -2.244 3.488 1 95.94 62 ALA B O 1
ATOM 2481 N N . MET B 1 63 ? 11.398 -0.974 4.289 1 94.81 63 MET B N 1
ATOM 2482 C CA . MET B 1 63 ? 10.891 -0.981 5.66 1 94.81 63 MET B CA 1
ATOM 2483 C C . MET B 1 63 ? 9.492 -0.381 5.727 1 94.81 63 MET B C 1
ATOM 2485 O O . MET B 1 63 ? 8.648 -0.844 6.5 1 94.81 63 MET B O 1
ATOM 2489 N N . SER B 1 64 ? 9.289 0.603 4.883 1 93.75 64 SER B N 1
ATOM 2490 C CA . SER B 1 64 ? 8 1.283 4.914 1 93.75 64 SER B CA 1
ATOM 2491 C C . SER B 1 64 ? 6.898 0.402 4.336 1 93.75 64 SER B C 1
ATOM 2493 O O . SER B 1 64 ? 5.711 0.667 4.543 1 93.75 64 SER B O 1
ATOM 2495 N N . ILE B 1 65 ? 7.289 -0.622 3.666 1 91.56 65 ILE B N 1
ATOM 2496 C CA . ILE B 1 65 ? 6.324 -1.512 3.027 1 91.56 65 ILE B CA 1
ATOM 2497 C C . ILE B 1 65 ? 6.062 -2.719 3.926 1 91.56 65 ILE B C 1
ATOM 2499 O O . ILE B 1 65 ? 4.914 -3.02 4.25 1 91.56 65 ILE B O 1
ATOM 2503 N N . HIS B 1 66 ? 7.129 -3.391 4.418 1 90.62 66 HIS B N 1
ATOM 2504 C CA . HIS B 1 66 ? 6.91 -4.664 5.098 1 90.62 66 HIS B CA 1
ATOM 2505 C C . HIS B 1 66 ? 7.234 -4.555 6.582 1 90.62 66 HIS B C 1
ATOM 2507 O O . HIS B 1 66 ? 6.984 -5.492 7.348 1 90.62 66 HIS B O 1
ATOM 2513 N N . HIS B 1 67 ? 7.895 -3.391 7.055 1 91.12 67 HIS B N 1
ATOM 2514 C CA . HIS B 1 67 ? 8.117 -3.035 8.453 1 91.12 67 HIS B CA 1
ATOM 2515 C C . HIS B 1 67 ? 9.164 -3.945 9.094 1 91.12 67 HIS B C 1
ATOM 2517 O O . HIS B 1 67 ? 9.211 -4.074 10.312 1 91.12 67 HIS B O 1
ATOM 2523 N N . ILE B 1 68 ? 9.977 -4.645 8.266 1 93.62 68 ILE B N 1
ATOM 2524 C CA . ILE B 1 68 ? 11.141 -5.379 8.766 1 93.62 68 ILE B CA 1
ATOM 2525 C C . ILE B 1 68 ? 12.328 -4.43 8.898 1 93.62 68 ILE B C 1
ATOM 2527 O O . ILE B 1 68 ? 12.812 -3.893 7.898 1 93.62 68 ILE B O 1
ATOM 2531 N N . THR B 1 69 ? 12.758 -4.273 10.102 1 94.81 69 THR B N 1
ATOM 2532 C CA . THR B 1 69 ? 13.82 -3.311 10.367 1 94.81 69 THR B CA 1
ATOM 2533 C C . THR B 1 69 ? 15.18 -4.012 10.445 1 94.81 69 THR B C 1
ATOM 2535 O O . THR B 1 69 ? 15.242 -5.234 10.562 1 94.81 69 THR B O 1
ATOM 2538 N N . ASN B 1 70 ? 16.234 -3.182 10.375 1 96.94 70 ASN B N 1
ATOM 2539 C CA . ASN B 1 70 ? 17.578 -3.717 10.508 1 96.94 70 ASN B CA 1
ATOM 2540 C C . ASN B 1 70 ? 17.781 -4.371 11.875 1 96.94 70 ASN B C 1
ATOM 2542 O O . ASN B 1 70 ? 18.5 -5.375 11.984 1 96.94 70 ASN B O 1
ATOM 2546 N N . LYS B 1 71 ? 17.141 -3.873 12.883 1 95.5 71 LYS B N 1
ATOM 2547 C CA . LYS B 1 71 ? 17.234 -4.43 14.227 1 95.5 71 LYS B CA 1
ATOM 2548 C C . LYS B 1 71 ? 16.625 -5.832 14.289 1 95.5 71 LYS B C 1
ATOM 2550 O O . LYS B 1 71 ? 17.188 -6.723 14.938 1 95.5 71 LYS B O 1
ATOM 2555 N N . MET B 1 72 ? 15.547 -6.074 13.609 1 93.81 72 MET B N 1
ATOM 2556 C CA . MET B 1 72 ? 14.828 -7.344 13.617 1 93.81 72 MET B CA 1
ATOM 2557 C C . MET B 1 72 ? 15.68 -8.453 13.008 1 93.81 72 MET B C 1
ATOM 2559 O O . MET B 1 72 ? 15.516 -9.625 13.344 1 93.81 72 MET B O 1
ATOM 2563 N N . VAL B 1 73 ? 16.609 -8.07 12.055 1 97.62 73 VAL B N 1
ATOM 2564 C CA . VAL B 1 73 ? 17.344 -9.109 11.344 1 97.62 73 VAL B CA 1
ATOM 2565 C C . VAL B 1 73 ? 18.781 -9.18 11.852 1 97.62 73 VAL B C 1
ATOM 2567 O O . VAL B 1 73 ? 19.578 -9.961 11.344 1 97.62 73 VAL B O 1
ATOM 2570 N N . GLU B 1 74 ? 19.031 -8.336 12.852 1 97.25 74 GLU B N 1
ATOM 2571 C CA . GLU B 1 74 ? 20.391 -8.32 13.391 1 97.25 74 GLU B CA 1
ATOM 2572 C C . GLU B 1 74 ? 20.766 -9.688 13.961 1 97.25 74 GLU B C 1
ATOM 2574 O O . GLU B 1 74 ? 19.984 -10.297 14.695 1 97.25 74 GLU B O 1
ATOM 2579 N N . GLY B 1 75 ? 21.906 -10.234 13.594 1 97.5 75 GLY B N 1
ATOM 2580 C CA . GLY B 1 75 ? 22.406 -11.5 14.109 1 97.5 75 GLY B CA 1
ATOM 2581 C C . GLY B 1 75 ? 21.859 -12.703 13.375 1 97.5 75 GLY B C 1
ATOM 2582 O O . GLY B 1 75 ? 22.25 -13.844 13.641 1 97.5 75 GLY B O 1
ATOM 2583 N N . LYS B 1 76 ? 20.938 -12.484 12.523 1 98.12 76 LYS B N 1
ATOM 2584 C CA . LYS B 1 76 ? 20.391 -13.586 11.734 1 98.12 76 LYS B CA 1
ATOM 2585 C C . LYS B 1 76 ? 21.312 -13.938 10.57 1 98.12 76 LYS B C 1
ATOM 2587 O O . LYS B 1 76 ? 22.094 -13.102 10.125 1 98.12 76 LYS B O 1
ATOM 2592 N N . PRO B 1 77 ? 21.219 -15.148 10.133 1 98.12 77 PRO B N 1
ATOM 2593 C CA . PRO B 1 77 ? 21.984 -15.508 8.945 1 98.12 77 PRO B CA 1
ATOM 2594 C C . PRO B 1 77 ? 21.391 -14.961 7.656 1 98.12 77 PRO B C 1
ATOM 2596 O O . PRO B 1 77 ? 20.203 -14.594 7.629 1 98.12 77 PRO B O 1
ATOM 2599 N N . PRO B 1 78 ? 22.25 -14.867 6.625 1 98.12 78 PRO B N 1
ATOM 2600 C CA . PRO B 1 78 ? 21.656 -14.633 5.305 1 98.12 78 PRO B CA 1
ATOM 2601 C C . PRO B 1 78 ? 20.797 -15.805 4.828 1 98.12 78 PRO B C 1
ATOM 2603 O O . PRO B 1 78 ? 20.938 -16.922 5.34 1 98.12 78 PRO B O 1
ATOM 2606 N N . PHE B 1 79 ? 19.891 -15.547 3.898 1 98.69 79 PHE B N 1
ATOM 2607 C CA . PHE B 1 79 ? 19.031 -16.609 3.373 1 98.69 79 PHE B CA 1
ATOM 2608 C C . PHE B 1 79 ? 19.875 -17.656 2.645 1 98.69 79 PHE B C 1
ATOM 2610 O O . PHE B 1 79 ? 19.734 -18.859 2.904 1 98.69 79 PHE B O 1
ATOM 2617 N N . ALA B 1 80 ? 20.703 -17.141 1.705 1 98.25 80 ALA B N 1
ATOM 2618 C CA . ALA B 1 80 ? 21.578 -18.062 0.982 1 98.25 80 ALA B CA 1
ATOM 2619 C C . ALA B 1 80 ? 22.469 -18.844 1.944 1 98.25 80 ALA B C 1
ATOM 2621 O O . ALA B 1 80 ? 23.172 -18.25 2.768 1 98.25 80 ALA B O 1
ATOM 2622 N N . GLY B 1 81 ? 22.406 -20.062 1.905 1 97.69 81 GLY B N 1
ATOM 2623 C CA . GLY B 1 81 ? 23.219 -20.906 2.756 1 97.69 81 GLY B CA 1
ATOM 2624 C C . GLY B 1 81 ? 22.547 -21.281 4.066 1 97.69 81 GLY B C 1
ATOM 2625 O O . GLY B 1 81 ? 23.078 -22.062 4.848 1 97.69 81 GLY B O 1
ATOM 2626 N N . SER B 1 82 ? 21.422 -20.766 4.336 1 98.38 82 SER B N 1
ATOM 2627 C CA . SER B 1 82 ? 20.719 -21.031 5.59 1 98.38 82 SER B CA 1
ATOM 2628 C C . SER B 1 82 ? 20.094 -22.422 5.578 1 98.38 82 SER B C 1
ATOM 2630 O O . SER B 1 82 ? 20.016 -23.078 4.535 1 98.38 82 SER B O 1
ATOM 2632 N N . GLU B 1 83 ? 19.625 -22.828 6.738 1 98.06 83 GLU B N 1
ATOM 2633 C CA . GLU B 1 83 ? 18.891 -24.094 6.855 1 98.06 83 GLU B CA 1
ATOM 2634 C C . GLU B 1 83 ? 17.578 -24.047 6.078 1 98.06 83 GLU B C 1
ATOM 2636 O O . GLU B 1 83 ? 17.219 -25.016 5.41 1 98.06 83 GLU B O 1
ATOM 2641 N N . MET B 1 84 ? 16.938 -22.953 6.121 1 97.94 84 MET B N 1
ATOM 2642 C CA . MET B 1 84 ? 15.664 -22.844 5.422 1 97.94 84 MET B CA 1
ATOM 2643 C C . MET B 1 84 ? 15.867 -22.922 3.912 1 97.94 84 MET B C 1
ATOM 2645 O O . MET B 1 84 ? 15.039 -23.484 3.199 1 97.94 84 MET B O 1
ATOM 2649 N N . GLN B 1 85 ? 16.938 -22.281 3.449 1 98.38 85 GLN B N 1
ATOM 2650 C CA . GLN B 1 85 ? 17.234 -22.359 2.021 1 98.38 85 GLN B CA 1
ATOM 2651 C C . GLN B 1 85 ? 17.359 -23.812 1.569 1 98.38 85 GLN B C 1
ATOM 2653 O O . GLN B 1 85 ? 16.781 -24.203 0.552 1 98.38 85 GLN B O 1
ATOM 2658 N N . ARG B 1 86 ? 18.062 -24.625 2.332 1 98.12 86 ARG B N 1
ATOM 2659 C CA . ARG B 1 86 ? 18.266 -26.031 2.02 1 98.12 86 ARG B CA 1
ATOM 2660 C C . ARG B 1 86 ? 16.953 -26.797 2.113 1 98.12 86 ARG B C 1
ATOM 2662 O O . ARG B 1 86 ? 16.656 -27.656 1.271 1 98.12 86 ARG B O 1
ATOM 2669 N N . ASP B 1 87 ? 16.266 -26.453 3.109 1 97.62 87 ASP B N 1
ATOM 2670 C CA . ASP B 1 87 ? 14.969 -27.109 3.309 1 97.62 87 ASP B CA 1
ATOM 2671 C C . ASP B 1 87 ? 14.031 -26.828 2.139 1 97.62 87 ASP B C 1
ATOM 2673 O O . ASP B 1 87 ? 13.375 -27.75 1.636 1 97.62 87 ASP B O 1
ATOM 2677 N N . LEU B 1 88 ? 13.938 -25.594 1.721 1 97.94 88 LEU B N 1
ATOM 2678 C CA . LEU B 1 88 ? 13.078 -25.203 0.604 1 97.94 88 LEU B CA 1
ATOM 2679 C C . LEU B 1 88 ? 13.523 -25.891 -0.684 1 97.94 88 LEU B C 1
ATOM 2681 O O . LEU B 1 88 ? 12.695 -26.344 -1.473 1 97.94 88 LEU B O 1
ATOM 2685 N N . GLN B 1 89 ? 14.852 -25.969 -0.876 1 97.94 89 GLN B N 1
ATOM 2686 C CA . GLN B 1 89 ? 15.367 -26.656 -2.053 1 97.94 89 GLN B CA 1
ATOM 2687 C C . GLN B 1 89 ? 14.906 -28.109 -2.08 1 97.94 89 GLN B C 1
ATOM 2689 O O . GLN B 1 89 ? 14.477 -28.609 -3.121 1 97.94 89 GLN B O 1
ATOM 2694 N N . ALA B 1 90 ? 14.984 -28.734 -0.971 1 97.5 90 ALA B N 1
ATOM 2695 C CA . ALA B 1 90 ? 14.578 -30.125 -0.872 1 97.5 90 ALA B CA 1
ATOM 2696 C C . ALA B 1 90 ? 13.078 -30.281 -1.136 1 97.5 90 ALA B C 1
ATOM 2698 O O . ALA B 1 90 ? 12.664 -31.172 -1.873 1 97.5 90 ALA B O 1
ATOM 2699 N N . ARG B 1 91 ? 12.273 -29.438 -0.58 1 96.56 91 ARG B N 1
ATOM 2700 C CA . ARG B 1 91 ? 10.82 -29.516 -0.706 1 96.56 91 ARG B CA 1
ATOM 2701 C C . ARG B 1 91 ? 10.383 -29.25 -2.143 1 96.56 91 ARG B C 1
ATOM 2703 O O . ARG B 1 91 ? 9.414 -29.844 -2.621 1 96.56 91 ARG B O 1
ATOM 2710 N N . LEU B 1 92 ? 11.125 -28.375 -2.805 1 97.56 92 LEU B N 1
ATOM 2711 C CA . LEU B 1 92 ? 10.688 -27.906 -4.117 1 97.56 92 LEU B CA 1
ATOM 2712 C C . LEU B 1 92 ? 11.289 -28.766 -5.227 1 97.56 92 LEU B C 1
ATOM 2714 O O . LEU B 1 92 ? 10.992 -28.578 -6.406 1 97.56 92 LEU B O 1
ATOM 2718 N N . GLU B 1 93 ? 12.125 -29.703 -4.824 1 95.62 93 GLU B N 1
ATOM 2719 C CA . GLU B 1 93 ? 12.625 -30.656 -5.805 1 95.62 93 GLU B CA 1
ATOM 2720 C C . GLU B 1 93 ? 11.484 -31.422 -6.465 1 95.62 93 GLU B C 1
ATOM 2722 O O . GLU B 1 93 ? 11.484 -31.625 -7.684 1 95.62 93 GLU B O 1
ATOM 2727 N N . THR B 1 94 ? 10.492 -31.828 -5.688 1 94.12 94 THR B N 1
ATOM 2728 C CA . THR B 1 94 ? 9.367 -32.562 -6.227 1 94.12 94 THR B CA 1
ATOM 2729 C C . THR B 1 94 ? 8.055 -31.844 -5.957 1 94.12 94 THR B C 1
ATOM 2731 O O . THR B 1 94 ? 6.996 -32.281 -6.43 1 94.12 94 THR B O 1
ATOM 2734 N N . GLY B 1 95 ? 8.125 -30.781 -5.191 1 96.62 95 GLY B N 1
ATOM 2735 C CA . GLY B 1 95 ? 6.926 -30.047 -4.832 1 96.62 95 GLY B CA 1
ATOM 2736 C C . GLY B 1 95 ? 6.594 -28.938 -5.805 1 96.62 95 GLY B C 1
ATOM 2737 O O . GLY B 1 95 ? 7.367 -28.656 -6.727 1 96.62 95 GLY B O 1
ATOM 2738 N N . VAL B 1 96 ? 5.418 -28.406 -5.648 1 98.44 96 VAL B N 1
ATOM 2739 C CA . VAL B 1 96 ? 4.938 -27.281 -6.434 1 98.44 96 VAL B CA 1
ATOM 2740 C C . VAL B 1 96 ? 4.914 -26.016 -5.566 1 98.44 96 VAL B C 1
ATOM 2742 O O . VAL B 1 96 ? 4.289 -26 -4.508 1 98.44 96 VAL B O 1
ATOM 2745 N N . LEU B 1 97 ? 5.637 -24.984 -6 1 98.81 97 LEU B N 1
ATOM 2746 C CA . LEU B 1 97 ? 5.59 -23.703 -5.309 1 98.81 97 LEU B CA 1
ATOM 2747 C C . LEU B 1 97 ? 4.32 -22.938 -5.668 1 98.81 97 LEU B C 1
ATOM 2749 O O . LEU B 1 97 ? 3.977 -22.812 -6.848 1 98.81 97 LEU B O 1
ATOM 2753 N N . VAL B 1 98 ? 3.555 -22.562 -4.668 1 98.88 98 VAL B N 1
ATOM 2754 C CA . VAL B 1 98 ? 2.387 -21.719 -4.879 1 98.88 98 VAL B CA 1
ATOM 2755 C C . VAL B 1 98 ? 2.654 -20.312 -4.32 1 98.88 98 VAL B C 1
ATOM 2757 O O . VAL B 1 98 ? 2.98 -20.156 -3.143 1 98.88 98 VAL B O 1
ATOM 2760 N N . ALA B 1 99 ? 2.598 -19.344 -5.117 1 98.69 99 ALA B N 1
ATOM 2761 C CA . ALA B 1 99 ? 2.787 -17.953 -4.719 1 98.69 99 ALA B CA 1
ATOM 2762 C C . ALA B 1 99 ? 1.87 -17.031 -5.512 1 98.69 99 ALA B C 1
ATOM 2764 O O . ALA B 1 99 ? 1.297 -17.422 -6.527 1 98.69 99 ALA B O 1
ATOM 2765 N N . HIS B 1 100 ? 1.605 -15.859 -5.016 1 98.38 100 HIS B N 1
ATOM 2766 C CA . HIS B 1 100 ? 0.882 -14.82 -5.742 1 98.38 100 HIS B CA 1
ATOM 2767 C C . HIS B 1 100 ? 1.843 -13.891 -6.477 1 98.38 100 HIS B C 1
ATOM 2769 O O . HIS B 1 100 ? 2.713 -13.273 -5.855 1 98.38 100 HIS B O 1
ATOM 2775 N N . ASN B 1 101 ? 1.692 -13.82 -7.766 1 96.88 101 ASN B N 1
ATOM 2776 C CA . ASN B 1 101 ? 2.74 -13.234 -8.594 1 96.88 101 ASN B CA 1
ATOM 2777 C C . ASN B 1 101 ? 4.062 -13.977 -8.438 1 96.88 101 ASN B C 1
ATOM 2779 O O . ASN B 1 101 ? 5.09 -13.367 -8.133 1 96.88 101 ASN B O 1
ATOM 2783 N N . ALA B 1 102 ? 4.02 -15.219 -8.703 1 98.06 102 ALA B N 1
ATOM 2784 C CA . ALA B 1 102 ? 5.055 -16.219 -8.414 1 98.06 102 ALA B CA 1
ATOM 2785 C C . ALA B 1 102 ? 6.375 -15.836 -9.078 1 98.06 102 ALA B C 1
ATOM 2787 O O . ALA B 1 102 ? 7.445 -16.047 -8.5 1 98.06 102 ALA B O 1
ATOM 2788 N N . PRO B 1 103 ? 6.398 -15.281 -10.305 1 95.69 103 PRO B N 1
ATOM 2789 C CA . PRO B 1 103 ? 7.676 -14.961 -10.953 1 95.69 103 PRO B CA 1
ATOM 2790 C C . PRO B 1 103 ? 8.586 -14.102 -10.078 1 95.69 103 PRO B C 1
ATOM 2792 O O . PRO B 1 103 ? 9.812 -14.266 -10.109 1 95.69 103 PRO B O 1
ATOM 2795 N N . PHE B 1 104 ? 7.996 -13.258 -9.289 1 97.38 104 PHE B N 1
ATOM 2796 C CA . PHE B 1 104 ? 8.805 -12.422 -8.406 1 97.38 104 PHE B CA 1
ATOM 2797 C C . PHE B 1 104 ? 9.516 -13.266 -7.359 1 97.38 104 PHE B C 1
ATOM 2799 O O . PHE B 1 104 ? 10.742 -13.273 -7.281 1 97.38 104 PHE B O 1
ATOM 2806 N N . ASP B 1 105 ? 8.734 -13.984 -6.562 1 97.94 105 ASP B N 1
ATOM 2807 C CA . ASP B 1 105 ? 9.312 -14.812 -5.512 1 97.94 105 ASP B CA 1
ATOM 2808 C C . ASP B 1 105 ? 10.312 -15.812 -6.094 1 97.94 105 ASP B C 1
ATOM 2810 O O . ASP B 1 105 ? 11.375 -16.047 -5.516 1 97.94 105 ASP B O 1
ATOM 2814 N N . ILE B 1 106 ? 9.945 -16.391 -7.203 1 98.5 106 ILE B N 1
ATOM 2815 C CA . ILE B 1 106 ? 10.797 -17.391 -7.844 1 98.5 106 ILE B CA 1
ATOM 2816 C C . ILE B 1 106 ? 12.133 -16.766 -8.227 1 98.5 106 ILE B C 1
ATOM 2818 O O . ILE B 1 106 ? 13.195 -17.328 -7.949 1 98.5 106 ILE B O 1
ATOM 2822 N N . SER B 1 107 ? 12.07 -15.57 -8.859 1 98.19 107 SER B N 1
ATOM 2823 C CA . SER B 1 107 ? 13.305 -14.922 -9.289 1 98.19 107 SER B CA 1
ATOM 2824 C C . SER B 1 107 ? 14.195 -14.594 -8.094 1 98.19 107 SER B C 1
ATOM 2826 O O . SER B 1 107 ? 15.422 -14.703 -8.18 1 98.19 107 SER B O 1
ATOM 2828 N N . MET B 1 108 ? 13.617 -14.188 -6.957 1 98.44 108 MET B N 1
ATOM 2829 C CA . MET B 1 108 ? 14.383 -13.898 -5.75 1 98.44 108 MET B CA 1
ATOM 2830 C C . MET B 1 108 ? 15 -15.164 -5.176 1 98.44 108 MET B C 1
ATOM 2832 O O . MET B 1 108 ? 16.156 -15.164 -4.758 1 98.44 108 MET B O 1
ATOM 2836 N N . LEU B 1 109 ? 14.227 -16.25 -5.148 1 98.69 109 LEU B N 1
ATOM 2837 C CA . LEU B 1 109 ? 14.695 -17.531 -4.621 1 98.69 109 LEU B CA 1
ATOM 2838 C C . LEU B 1 109 ? 15.836 -18.078 -5.473 1 98.69 109 LEU B C 1
ATOM 2840 O O . LEU B 1 109 ? 16.859 -18.516 -4.941 1 98.69 109 LEU B O 1
ATOM 2844 N N . VAL B 1 110 ? 15.648 -18.047 -6.785 1 98.56 110 VAL B N 1
ATOM 2845 C CA . VAL B 1 110 ? 16.641 -18.578 -7.711 1 98.56 110 VAL B CA 1
ATOM 2846 C C . VAL B 1 110 ? 17.953 -17.812 -7.559 1 98.56 110 VAL B C 1
ATOM 2848 O O . VAL B 1 110 ? 19.031 -18.406 -7.52 1 98.56 110 VAL B O 1
ATOM 2851 N N . ALA B 1 111 ? 17.859 -16.531 -7.461 1 98.44 111 ALA B N 1
ATOM 2852 C CA . ALA B 1 111 ? 19.047 -15.688 -7.305 1 98.44 111 ALA B CA 1
ATOM 2853 C C . ALA B 1 111 ? 19.812 -16.062 -6.035 1 98.44 111 ALA B C 1
ATOM 2855 O O . ALA B 1 111 ? 21.016 -15.781 -5.922 1 98.44 111 ALA B O 1
ATOM 2856 N N . GLU B 1 112 ? 19.078 -16.703 -5.09 1 98.19 112 GLU B N 1
ATOM 2857 C CA . GLU B 1 112 ? 19.734 -17.016 -3.824 1 98.19 112 GLU B CA 1
ATOM 2858 C C . GLU B 1 112 ? 19.844 -18.531 -3.623 1 98.19 112 GLU B C 1
ATOM 2860 O O . GLU B 1 112 ? 19.938 -19 -2.488 1 98.19 112 GLU B O 1
ATOM 2865 N N . GLY B 1 113 ? 19.703 -19.25 -4.676 1 97.81 113 GLY B N 1
ATOM 2866 C CA . GLY B 1 113 ? 20.203 -20.625 -4.68 1 97.81 113 GLY B CA 1
ATOM 2867 C C . GLY B 1 113 ? 19.094 -21.656 -4.57 1 97.81 113 GLY B C 1
ATOM 2868 O O . GLY B 1 113 ? 19.344 -22.812 -4.266 1 97.81 113 GLY B O 1
ATOM 2869 N N . VAL B 1 114 ? 17.828 -21.297 -4.711 1 98.56 114 VAL B N 1
ATOM 2870 C CA . VAL B 1 114 ? 16.734 -22.25 -4.684 1 98.56 114 VAL B CA 1
ATOM 2871 C C . VAL B 1 114 ? 16.172 -22.438 -6.094 1 98.56 114 VAL B C 1
ATOM 2873 O O . VAL B 1 114 ? 15.734 -21.469 -6.727 1 98.56 114 VAL B O 1
ATOM 2876 N N . GLN B 1 115 ? 16.156 -23.625 -6.527 1 97.94 115 GLN B N 1
ATOM 2877 C CA . GLN B 1 115 ? 15.562 -23.938 -7.824 1 97.94 115 GLN B CA 1
ATOM 2878 C C . GLN B 1 115 ? 14.086 -24.297 -7.68 1 97.94 115 GLN B C 1
ATOM 2880 O O . GLN B 1 115 ? 13.703 -24.984 -6.73 1 97.94 115 GLN B O 1
ATOM 2885 N N . VAL B 1 116 ? 13.305 -23.797 -8.547 1 98.06 116 VAL B N 1
ATOM 2886 C CA . VAL B 1 116 ? 11.875 -24.078 -8.578 1 98.06 116 VAL B CA 1
ATOM 2887 C C . VAL B 1 116 ? 11.508 -24.75 -9.898 1 98.06 116 VAL B C 1
ATOM 2889 O O . VAL B 1 116 ? 11.648 -24.141 -10.969 1 98.06 116 VAL B O 1
ATOM 2892 N N . ASN B 1 117 ? 11.008 -25.938 -9.844 1 96.94 117 ASN B N 1
ATOM 2893 C CA . ASN B 1 117 ? 10.734 -26.719 -11.047 1 96.94 117 ASN B CA 1
ATOM 2894 C C . ASN B 1 117 ? 9.281 -26.562 -11.492 1 96.94 117 ASN B C 1
ATOM 2896 O O . ASN B 1 117 ? 8.992 -26.578 -12.695 1 96.94 117 ASN B O 1
ATOM 2900 N N . ARG B 1 118 ? 8.383 -26.578 -10.586 1 98 118 ARG B N 1
ATOM 2901 C CA . ARG B 1 118 ? 6.953 -26.422 -10.828 1 98 118 ARG B CA 1
ATOM 2902 C C . ARG B 1 118 ? 6.348 -25.375 -9.914 1 98 118 ARG B C 1
ATOM 2904 O O . ARG B 1 118 ? 6.723 -25.266 -8.742 1 98 118 ARG B O 1
ATOM 2911 N N . PHE B 1 119 ? 5.461 -24.578 -10.5 1 98.75 119 PHE B N 1
ATOM 2912 C CA . PHE B 1 119 ? 4.883 -23.531 -9.656 1 98.75 119 PHE B CA 1
ATOM 2913 C C . PHE B 1 119 ? 3.469 -23.188 -10.117 1 98.75 119 PHE B C 1
ATOM 2915 O O . PHE B 1 119 ? 3.086 -23.5 -11.25 1 98.75 119 PHE B O 1
ATOM 2922 N N . ILE B 1 120 ? 2.709 -22.688 -9.234 1 98.81 120 ILE B N 1
ATOM 2923 C CA . ILE B 1 120 ? 1.394 -22.109 -9.477 1 98.81 120 ILE B CA 1
ATOM 2924 C C . ILE B 1 120 ? 1.396 -20.641 -9.07 1 98.81 120 ILE B C 1
ATOM 2926 O O . ILE B 1 120 ? 1.833 -20.297 -7.965 1 98.81 120 ILE B O 1
ATOM 2930 N N . CYS B 1 121 ? 0.992 -19.812 -9.992 1 98.69 121 CYS B N 1
ATOM 2931 C CA . CYS B 1 121 ? 0.798 -18.391 -9.727 1 98.69 121 CYS B CA 1
ATOM 2932 C C . CYS B 1 121 ? -0.682 -18.062 -9.555 1 98.69 121 CYS B C 1
ATOM 2934 O O . CYS B 1 121 ? -1.418 -17.984 -10.539 1 98.69 121 CYS B O 1
ATOM 2936 N N . THR B 1 122 ? -1.081 -17.812 -8.328 1 98.81 122 THR B N 1
ATOM 2937 C CA . THR B 1 122 ? -2.504 -17.609 -8.078 1 98.81 122 THR B CA 1
ATOM 2938 C C . THR B 1 122 ? -2.994 -16.344 -8.781 1 98.81 122 THR B C 1
ATOM 2940 O O . THR B 1 122 ? -4.172 -16.234 -9.141 1 98.81 122 THR B O 1
ATOM 2943 N N . TYR B 1 123 ? -2.127 -15.328 -8.992 1 98.25 123 TYR B N 1
ATOM 2944 C CA . TYR B 1 123 ? -2.486 -14.148 -9.766 1 98.25 123 TYR B CA 1
ATOM 2945 C C . TYR B 1 123 ? -2.914 -14.531 -11.18 1 98.25 123 TYR B C 1
ATOM 2947 O O . TYR B 1 123 ? -3.996 -14.148 -11.633 1 98.25 123 TYR B O 1
ATOM 2955 N N . ARG B 1 124 ? -2.1 -15.328 -11.852 1 97.5 124 ARG B N 1
ATOM 2956 C CA . ARG B 1 124 ? -2.359 -15.727 -13.227 1 97.5 124 ARG B CA 1
ATOM 2957 C C . ARG B 1 124 ? -3.59 -16.625 -13.32 1 97.5 124 ARG B C 1
ATOM 2959 O O . ARG B 1 124 ? -4.383 -16.5 -14.258 1 97.5 124 ARG B O 1
ATOM 2966 N N . VAL B 1 125 ? -3.701 -17.5 -12.344 1 98.44 125 VAL B N 1
ATOM 2967 C CA . VAL B 1 125 ? -4.844 -18.406 -12.344 1 98.44 125 VAL B CA 1
ATOM 2968 C C . VAL B 1 125 ? -6.133 -17.609 -12.141 1 98.44 125 VAL B C 1
ATOM 2970 O O . VAL B 1 125 ? -7.117 -17.812 -12.852 1 98.44 125 VAL B O 1
ATOM 2973 N N . ALA B 1 126 ? -6.148 -16.672 -11.156 1 98.38 126 ALA B N 1
ATOM 2974 C CA . ALA B 1 126 ? -7.328 -15.852 -10.914 1 98.38 126 ALA B CA 1
ATOM 2975 C C . ALA B 1 126 ? -7.711 -15.055 -12.164 1 98.38 126 ALA B C 1
ATOM 2977 O O . ALA B 1 126 ? -8.891 -14.977 -12.516 1 98.38 126 ALA B O 1
ATOM 2978 N N . PHE B 1 127 ? -6.719 -14.484 -12.805 1 96.88 127 PHE B N 1
ATOM 2979 C CA . PHE B 1 127 ? -6.934 -13.703 -14.023 1 96.88 127 PHE B CA 1
ATOM 2980 C C . PHE B 1 127 ? -7.566 -14.57 -15.109 1 96.88 127 PHE B C 1
ATOM 2982 O O . PHE B 1 127 ? -8.547 -14.164 -15.734 1 96.88 127 PHE B O 1
ATOM 2989 N N . ALA B 1 128 ? -7.004 -15.758 -15.312 1 95.88 128 ALA B N 1
ATOM 2990 C CA . ALA B 1 128 ? -7.469 -16.656 -16.375 1 95.88 128 ALA B CA 1
ATOM 2991 C C . ALA B 1 128 ? -8.898 -17.109 -16.109 1 95.88 128 ALA B C 1
ATOM 2993 O O . ALA B 1 128 ? -9.688 -17.266 -17.047 1 95.88 128 ALA B O 1
ATOM 2994 N N . LEU B 1 129 ? -9.211 -17.328 -14.859 1 96.5 129 LEU B N 1
ATOM 2995 C CA . LEU B 1 129 ? -10.516 -17.891 -14.516 1 96.5 129 LEU B CA 1
ATOM 2996 C C . LEU B 1 129 ? -11.586 -16.812 -14.508 1 96.5 129 LEU B C 1
ATOM 2998 O O . LEU B 1 129 ? -12.781 -17.109 -14.523 1 96.5 129 LEU B O 1
ATOM 3002 N N . ASP B 1 130 ? -11.195 -15.508 -14.414 1 95.81 130 ASP B N 1
ATOM 3003 C CA . ASP B 1 130 ? -12.148 -14.414 -14.5 1 95.81 130 ASP B CA 1
ATOM 3004 C C . ASP B 1 130 ? -12.508 -14.102 -15.953 1 95.81 130 ASP B C 1
ATOM 3006 O O . ASP B 1 130 ? -12.234 -13.008 -16.453 1 95.81 130 ASP B O 1
ATOM 3010 N N . ARG B 1 131 ? -13.227 -14.953 -16.562 1 90.25 131 ARG B N 1
ATOM 3011 C CA . ARG B 1 131 ? -13.484 -14.953 -18 1 90.25 131 ARG B CA 1
ATOM 3012 C C . ARG B 1 131 ? -14.344 -13.766 -18.406 1 90.25 131 ARG B C 1
ATOM 3014 O O . ARG B 1 131 ? -14.258 -13.289 -19.531 1 90.25 131 ARG B O 1
ATOM 3021 N N . ASN B 1 132 ? -15.078 -13.195 -17.547 1 90.19 132 ASN B N 1
ATOM 3022 C CA . ASN B 1 132 ? -15.984 -12.094 -17.859 1 90.19 132 ASN B CA 1
ATOM 3023 C C . ASN B 1 132 ? -15.398 -10.75 -17.438 1 90.19 132 ASN B C 1
ATOM 3025 O O . ASN B 1 132 ? -16.094 -9.734 -17.438 1 90.19 132 ASN B O 1
ATOM 3029 N N . ASP B 1 133 ? -14.133 -10.75 -16.984 1 89.94 133 ASP B N 1
ATOM 3030 C CA . ASP B 1 133 ? -13.477 -9.523 -16.547 1 89.94 133 ASP B CA 1
ATOM 3031 C C . ASP B 1 133 ? -14.297 -8.805 -15.477 1 89.94 133 ASP B C 1
ATOM 3033 O O . ASP B 1 133 ? -14.547 -7.605 -15.57 1 89.94 133 ASP B O 1
ATOM 3037 N N . ALA B 1 134 ? -14.734 -9.594 -14.578 1 92 134 ALA B N 1
ATOM 3038 C CA . ALA B 1 134 ? -15.617 -9.062 -13.547 1 92 134 ALA B CA 1
ATOM 3039 C C . ALA B 1 134 ? -14.828 -8.375 -12.445 1 92 134 ALA B C 1
ATOM 3041 O O . ALA B 1 134 ? -15.344 -7.484 -11.766 1 92 134 ALA B O 1
ATOM 3042 N N . LEU B 1 135 ? -13.586 -8.727 -12.258 1 94.69 135 LEU B N 1
ATOM 3043 C CA . LEU B 1 135 ? -12.773 -8.188 -11.18 1 94.69 135 LEU B CA 1
ATOM 3044 C C . LEU B 1 135 ? -11.945 -7 -11.656 1 94.69 135 LEU B C 1
ATOM 3046 O O . LEU B 1 135 ? -11.281 -7.078 -12.688 1 94.69 135 LEU B O 1
ATOM 3050 N N . PRO B 1 136 ? -11.93 -5.93 -10.828 1 91.81 136 PRO B N 1
ATOM 3051 C CA . PRO B 1 136 ? -11.117 -4.758 -11.172 1 91.81 136 PRO B CA 1
ATOM 3052 C C . PRO B 1 136 ? -9.625 -4.98 -10.922 1 91.81 136 PRO B C 1
ATOM 3054 O O . PRO B 1 136 ? -8.789 -4.359 -11.578 1 91.81 136 PRO B O 1
ATOM 3057 N N . GLU B 1 137 ? -9.312 -5.758 -9.953 1 93.81 137 GLU B N 1
ATOM 3058 C CA . GLU B 1 137 ? -7.926 -6.02 -9.586 1 93.81 137 GLU B CA 1
ATOM 3059 C C . GLU B 1 137 ? -7.734 -7.461 -9.125 1 93.81 137 GLU B C 1
ATOM 3061 O O . GLU B 1 137 ? -8.703 -8.133 -8.758 1 93.81 137 GLU B O 1
ATOM 3066 N N . TYR B 1 138 ? -6.453 -7.93 -9.133 1 96.69 138 TYR B N 1
ATOM 3067 C CA . TYR B 1 138 ? -6.199 -9.328 -8.82 1 96.69 138 TYR B CA 1
ATOM 3068 C C . TYR B 1 138 ? -5.133 -9.461 -7.738 1 96.69 138 TYR B C 1
ATOM 3070 O O . TYR B 1 138 ? -4.551 -10.531 -7.559 1 96.69 138 TYR B O 1
ATOM 3078 N N . ASN B 1 139 ? -4.863 -8.32 -7.055 1 96.44 139 ASN B N 1
ATOM 3079 C CA . ASN B 1 139 ? -3.895 -8.461 -5.973 1 96.44 139 ASN B CA 1
ATOM 3080 C C . ASN B 1 139 ? -4.438 -9.32 -4.836 1 96.44 139 ASN B C 1
ATOM 3082 O O . ASN B 1 139 ? -5.652 -9.492 -4.711 1 96.44 139 ASN B O 1
ATOM 3086 N N . LEU B 1 140 ? -3.607 -9.836 -4.047 1 96.31 140 LEU B N 1
ATOM 3087 C CA . LEU B 1 140 ? -3.904 -10.883 -3.076 1 96.31 140 LEU B CA 1
ATOM 3088 C C . LEU B 1 140 ? -4.984 -10.43 -2.102 1 96.31 140 LEU B C 1
ATOM 3090 O O . LEU B 1 140 ? -5.977 -11.133 -1.895 1 96.31 140 LEU B O 1
ATOM 3094 N N . GLN B 1 141 ? -4.785 -9.211 -1.567 1 94.5 141 GLN B N 1
ATOM 3095 C CA . GLN B 1 141 ? -5.738 -8.75 -0.562 1 94.5 141 GLN B CA 1
ATOM 3096 C C . GLN B 1 141 ? -7.09 -8.43 -1.194 1 94.5 141 GLN B C 1
ATOM 3098 O O . GLN B 1 141 ? -8.133 -8.625 -0.571 1 94.5 141 GLN B O 1
ATOM 3103 N N . TYR B 1 142 ? -7.105 -7.895 -2.389 1 97.12 142 TYR B N 1
ATOM 3104 C CA . TYR B 1 142 ? -8.375 -7.664 -3.072 1 97.12 142 TYR B CA 1
ATOM 3105 C C . TYR B 1 142 ? -9.133 -8.969 -3.258 1 97.12 142 TYR B C 1
ATOM 3107 O O . TYR B 1 142 ? -10.328 -9.047 -2.957 1 97.12 142 TYR B O 1
ATOM 3115 N N . LEU B 1 143 ? -8.383 -10.031 -3.766 1 98.25 143 LEU B N 1
ATOM 3116 C CA . LEU B 1 143 ? -9.023 -11.32 -3.996 1 98.25 143 LEU B CA 1
ATOM 3117 C C . LEU B 1 143 ? -9.555 -11.906 -2.691 1 98.25 143 LEU B C 1
ATOM 3119 O O . LEU B 1 143 ? -10.602 -12.555 -2.68 1 98.25 143 LEU B O 1
ATOM 3123 N N . ARG B 1 144 ? -8.805 -11.703 -1.589 1 96.5 144 ARG B N 1
ATOM 3124 C CA . ARG B 1 144 ? -9.242 -12.156 -0.271 1 96.5 144 ARG B CA 1
ATOM 3125 C C . ARG B 1 144 ? -10.672 -11.719 0.016 1 96.5 144 ARG B C 1
ATOM 3127 O O . ARG B 1 144 ? -11.516 -12.539 0.374 1 96.5 144 ARG B O 1
ATOM 3134 N N . TYR B 1 145 ? -10.945 -10.477 -0.297 1 96.69 145 TYR B N 1
ATOM 3135 C CA . TYR B 1 145 ? -12.242 -9.922 0.066 1 96.69 145 TYR B CA 1
ATOM 3136 C C . TYR B 1 145 ? -13.258 -10.125 -1.051 1 96.69 145 TYR B C 1
ATOM 3138 O O . TYR B 1 145 ? -14.445 -10.312 -0.789 1 96.69 145 TYR B O 1
ATOM 3146 N N . ALA B 1 146 ? -12.789 -10.094 -2.291 1 97.75 146 ALA B N 1
ATOM 3147 C CA . ALA B 1 146 ? -13.68 -10.352 -3.414 1 97.75 146 ALA B CA 1
ATOM 3148 C C . ALA B 1 146 ? -14.281 -11.75 -3.322 1 97.75 146 ALA B C 1
ATOM 3150 O O . ALA B 1 146 ? -15.438 -11.961 -3.691 1 97.75 146 ALA B O 1
ATOM 3151 N N . PHE B 1 147 ? -13.469 -12.727 -2.799 1 97.62 147 PHE B N 1
ATOM 3152 C CA . PHE B 1 147 ? -13.922 -14.109 -2.705 1 97.62 147 PHE B CA 1
ATOM 3153 C C . PHE B 1 147 ? -14.602 -14.367 -1.369 1 97.62 147 PHE B C 1
ATOM 3155 O O . PHE B 1 147 ? -15.023 -15.492 -1.088 1 97.62 147 PHE B O 1
ATOM 3162 N N . GLY B 1 148 ? -14.68 -13.383 -0.519 1 96.06 148 GLY B N 1
ATOM 3163 C CA . GLY B 1 148 ? -15.359 -13.523 0.76 1 96.06 148 GLY B CA 1
ATOM 3164 C C . GLY B 1 148 ? -14.602 -14.398 1.743 1 96.06 148 GLY B C 1
ATOM 3165 O O . GLY B 1 148 ? -15.203 -15.125 2.531 1 96.06 148 GLY B O 1
ATOM 3166 N N . LEU B 1 149 ? -13.281 -14.32 1.691 1 94.69 149 LEU B N 1
ATOM 3167 C CA . LEU B 1 149 ? -12.477 -15.172 2.559 1 94.69 149 LEU B CA 1
ATOM 3168 C C . LEU B 1 149 ? -12.305 -14.539 3.936 1 94.69 149 LEU B C 1
ATOM 3170 O O . LEU B 1 149 ? -11.781 -13.422 4.051 1 94.69 149 LEU B O 1
ATOM 3174 N N . GLU B 1 150 ? -12.727 -15.156 4.949 1 88.44 150 GLU B N 1
ATOM 3175 C CA . GLU B 1 150 ? -12.555 -14.711 6.328 1 88.44 150 GLU B CA 1
ATOM 3176 C C . GLU B 1 150 ? -11.312 -15.328 6.957 1 88.44 150 GLU B C 1
ATOM 3178 O O . GLU B 1 150 ? -11.367 -16.438 7.492 1 88.44 150 GLU B O 1
ATOM 3183 N N . ILE B 1 151 ? -10.266 -14.672 6.883 1 83.88 151 ILE B N 1
ATOM 3184 C CA . ILE B 1 151 ? -8.984 -15.148 7.398 1 83.88 151 ILE B CA 1
ATOM 3185 C C . ILE B 1 151 ? -8.461 -14.172 8.453 1 83.88 151 ILE B C 1
ATOM 3187 O O . ILE B 1 151 ? -8.391 -12.969 8.211 1 83.88 151 ILE B O 1
ATOM 3191 N N . GLU B 1 152 ? -8.281 -14.727 9.664 1 74 152 GLU B N 1
ATOM 3192 C CA . GLU B 1 152 ? -7.664 -13.906 10.703 1 74 152 GLU B CA 1
ATOM 3193 C C . GLU B 1 152 ? -6.188 -13.656 10.398 1 74 152 GLU B C 1
ATOM 3195 O O . GLU B 1 152 ? -5.375 -14.586 10.453 1 74 152 GLU B O 1
ATOM 3200 N N . ALA B 1 153 ? -5.945 -12.586 9.906 1 63.81 153 ALA B N 1
ATOM 3201 C CA . ALA B 1 153 ? -4.562 -12.266 9.555 1 63.81 153 ALA B CA 1
ATOM 3202 C C . ALA B 1 153 ? -4.285 -10.773 9.727 1 63.81 153 ALA B C 1
ATOM 3204 O O . ALA B 1 153 ? -5.156 -9.938 9.453 1 63.81 153 ALA B O 1
ATOM 3205 N N . ALA B 1 154 ? -3.287 -10.531 10.602 1 57.53 154 ALA B N 1
ATOM 3206 C CA . ALA B 1 154 ? -2.838 -9.141 10.586 1 57.53 154 ALA B CA 1
ATOM 3207 C C . ALA B 1 154 ? -2.236 -8.773 9.234 1 57.53 154 ALA B C 1
ATOM 3209 O O . ALA B 1 154 ? -1.6 -9.609 8.586 1 57.53 154 ALA B O 1
ATOM 3210 N N . ALA B 1 155 ? -2.67 -7.727 8.508 1 52.97 155 ALA B N 1
ATOM 3211 C CA . ALA B 1 155 ? -2.129 -7.324 7.211 1 52.97 155 ALA B CA 1
ATOM 3212 C C . ALA B 1 155 ? -0.638 -7.016 7.312 1 52.97 155 ALA B C 1
ATOM 3214 O O . ALA B 1 155 ? -0.171 -6.5 8.328 1 52.97 155 ALA B O 1
ATOM 3215 N N . HIS B 1 156 ? 0.084 -7.332 6.223 1 54.12 156 HIS B N 1
ATOM 3216 C CA . HIS B 1 156 ? 1.485 -7.066 5.918 1 54.12 156 HIS B CA 1
ATOM 3217 C C . HIS B 1 156 ? 2.408 -7.805 6.883 1 54.12 156 HIS B C 1
ATOM 3219 O O . HIS B 1 156 ? 3.512 -7.336 7.176 1 54.12 156 HIS B O 1
ATOM 3225 N N . ASP B 1 157 ? 1.78 -8.891 7.41 1 68.31 157 ASP B N 1
ATOM 3226 C CA . ASP B 1 157 ? 2.629 -9.891 8.039 1 68.31 157 ASP B CA 1
ATOM 3227 C C . ASP B 1 157 ? 2.791 -11.117 7.145 1 68.31 157 ASP B C 1
ATOM 3229 O O . ASP B 1 157 ? 1.823 -11.578 6.535 1 68.31 157 ASP B O 1
ATOM 3233 N N . ALA B 1 158 ? 4 -11.367 6.734 1 76.19 158 ALA B N 1
ATOM 3234 C CA . ALA B 1 158 ? 4.301 -12.477 5.832 1 76.19 158 ALA B CA 1
ATOM 3235 C C . ALA B 1 158 ? 3.451 -13.703 6.164 1 76.19 158 ALA B C 1
ATOM 3237 O O . ALA B 1 158 ? 2.965 -14.391 5.266 1 76.19 158 ALA B O 1
ATOM 3238 N N . GLU B 1 159 ? 3.139 -13.844 7.414 1 84.31 159 GLU B N 1
ATOM 3239 C CA . GLU B 1 159 ? 2.32 -14.984 7.82 1 84.31 159 GLU B CA 1
ATOM 3240 C C . GLU B 1 159 ? 0.869 -14.805 7.379 1 84.31 159 GLU B C 1
ATOM 3242 O O . GLU B 1 159 ? 0.254 -15.742 6.863 1 84.31 159 GLU B O 1
ATOM 3247 N N . GLY B 1 160 ? 0.39 -13.57 7.574 1 86.5 160 GLY B N 1
ATOM 3248 C CA . GLY B 1 160 ? -0.954 -13.273 7.109 1 86.5 160 GLY B CA 1
ATOM 3249 C C . GLY B 1 160 ? -1.111 -13.422 5.609 1 86.5 160 GLY B C 1
ATOM 3250 O O . GLY B 1 160 ? -2.096 -14 5.137 1 86.5 160 GLY B O 1
ATOM 3251 N N . ASP B 1 161 ? -0.107 -13.016 4.867 1 92.44 161 ASP B N 1
ATOM 3252 C CA . ASP B 1 161 ? -0.158 -13.055 3.408 1 92.44 161 ASP B CA 1
ATOM 3253 C C . ASP B 1 161 ? -0.157 -14.492 2.896 1 92.44 161 ASP B C 1
ATOM 3255 O O . ASP B 1 161 ? -0.845 -14.812 1.926 1 92.44 161 ASP B O 1
ATOM 3259 N N . VAL B 1 162 ? 0.583 -15.375 3.553 1 95.5 162 VAL B N 1
ATOM 3260 C CA . VAL B 1 162 ? 0.652 -16.75 3.098 1 95.5 162 VAL B CA 1
ATOM 3261 C C . VAL B 1 162 ? -0.662 -17.469 3.412 1 95.5 162 VAL B C 1
ATOM 3263 O O . VAL B 1 162 ? -1.105 -18.328 2.646 1 95.5 162 VAL B O 1
ATOM 3266 N N . LYS B 1 163 ? -1.259 -17.125 4.523 1 94.5 163 LYS B N 1
ATOM 3267 C CA . LYS B 1 163 ? -2.562 -17.688 4.852 1 94.5 163 LYS B CA 1
ATOM 3268 C C . LYS B 1 163 ? -3.619 -17.266 3.836 1 94.5 163 LYS B C 1
ATOM 3270 O O . LYS B 1 163 ? -4.422 -18.094 3.389 1 94.5 163 LYS B O 1
ATOM 3275 N N . VAL B 1 164 ? -3.576 -15.984 3.531 1 95.69 164 VAL B N 1
ATOM 3276 C CA . VAL B 1 164 ? -4.5 -15.477 2.521 1 95.69 164 VAL B CA 1
ATOM 3277 C C . VAL B 1 164 ? -4.23 -16.172 1.185 1 95.69 164 VAL B C 1
ATOM 3279 O O . VAL B 1 164 ? -5.164 -16.562 0.484 1 95.69 164 VAL B O 1
ATOM 3282 N N . LEU B 1 165 ? -2.971 -16.359 0.862 1 97.44 165 LEU B N 1
ATOM 3283 C CA . LEU B 1 165 ? -2.57 -17.047 -0.355 1 97.44 165 LEU B CA 1
ATOM 3284 C C . LEU B 1 165 ? -3.189 -18.438 -0.415 1 97.44 165 LEU B C 1
ATOM 3286 O O . LEU B 1 165 ? -3.773 -18.828 -1.432 1 97.44 165 LEU B O 1
ATOM 3290 N N . ARG B 1 166 ? -3.059 -19.156 0.645 1 97.38 166 ARG B N 1
ATOM 3291 C CA . ARG B 1 166 ? -3.627 -20.5 0.692 1 97.38 166 ARG B CA 1
ATOM 3292 C C . ARG B 1 166 ? -5.141 -20.453 0.502 1 97.38 166 ARG B C 1
ATOM 3294 O O . ARG B 1 166 ? -5.699 -21.281 -0.23 1 97.38 166 ARG B O 1
ATOM 3301 N N . GLY B 1 167 ? -5.801 -19.531 1.146 1 97.31 167 GLY B N 1
ATOM 3302 C CA . GLY B 1 167 ? -7.234 -19.375 0.979 1 97.31 167 GLY B CA 1
ATOM 3303 C C . GLY B 1 167 ? -7.641 -19.078 -0.454 1 97.31 167 GLY B C 1
ATOM 3304 O O . GLY B 1 167 ? -8.594 -19.688 -0.966 1 97.31 167 GLY B O 1
ATOM 3305 N N . VAL B 1 168 ? -6.949 -18.172 -1.078 1 98.44 168 VAL B N 1
ATOM 3306 C CA . VAL B 1 168 ? -7.223 -17.812 -2.467 1 98.44 168 VAL B CA 1
ATOM 3307 C C . VAL B 1 168 ? -7.016 -19.031 -3.363 1 98.44 168 VAL B C 1
ATOM 3309 O O . VAL B 1 168 ? -7.844 -19.312 -4.23 1 98.44 168 VAL B O 1
ATOM 3312 N N . PHE B 1 169 ? -5.914 -19.766 -3.115 1 98.5 169 PHE B N 1
ATOM 3313 C CA . PHE B 1 169 ? -5.633 -20.984 -3.871 1 98.5 169 PHE B CA 1
ATOM 3314 C C . PHE B 1 169 ? -6.785 -21.969 -3.75 1 98.5 169 PHE B C 1
ATOM 3316 O O . PHE B 1 169 ? -7.254 -22.516 -4.754 1 98.5 169 PHE B O 1
ATOM 3323 N N . GLU B 1 170 ? -7.23 -22.188 -2.562 1 98 170 GLU B N 1
ATOM 3324 C CA . GLU B 1 170 ? -8.297 -23.156 -2.318 1 98 170 GLU B CA 1
ATOM 3325 C C . GLU B 1 170 ? -9.578 -22.75 -3.035 1 98 170 GLU B C 1
ATOM 3327 O O . GLU B 1 170 ? -10.297 -23.609 -3.566 1 98 170 GLU B O 1
ATOM 3332 N N . HIS B 1 171 ? -9.875 -21.469 -3.045 1 98.06 171 HIS B N 1
ATOM 3333 C CA . HIS B 1 171 ? -11.039 -20.969 -3.768 1 98.06 171 HIS B CA 1
ATOM 3334 C C . HIS B 1 171 ? -10.922 -21.234 -5.262 1 98.06 171 HIS B C 1
ATOM 3336 O O . HIS B 1 171 ? -11.859 -21.734 -5.883 1 98.06 171 HIS B O 1
ATOM 3342 N N . LEU B 1 172 ? -9.766 -20.984 -5.828 1 98.5 172 LEU B N 1
ATOM 3343 C CA . LEU B 1 172 ? -9.516 -21.188 -7.25 1 98.5 172 LEU B CA 1
ATOM 3344 C C . LEU B 1 172 ? -9.539 -22.672 -7.598 1 98.5 172 LEU B C 1
ATOM 3346 O O . LEU B 1 172 ? -10.047 -23.062 -8.648 1 98.5 172 LEU B O 1
ATOM 3350 N N . LEU B 1 173 ? -8.969 -23.469 -6.684 1 98.19 173 LEU B N 1
ATOM 3351 C CA . LEU B 1 173 ? -8.961 -24.906 -6.863 1 98.19 173 LEU B CA 1
ATOM 3352 C C . LEU B 1 173 ? -10.391 -25.453 -6.926 1 98.19 173 LEU B C 1
ATOM 3354 O O . LEU B 1 173 ? -10.703 -26.281 -7.777 1 98.19 173 LEU B O 1
ATOM 3358 N N . ARG B 1 174 ? -11.211 -24.969 -6.047 1 97.38 174 ARG B N 1
ATOM 3359 C CA . ARG B 1 174 ? -12.602 -25.406 -6.031 1 97.38 174 ARG B CA 1
ATOM 3360 C C . ARG B 1 174 ? -13.305 -25.047 -7.34 1 97.38 174 ARG B C 1
ATOM 3362 O O . ARG B 1 174 ? -14.039 -25.875 -7.895 1 97.38 174 ARG B O 1
ATOM 3369 N N . LEU B 1 175 ? -13.094 -23.922 -7.82 1 95.88 175 LEU B N 1
ATOM 3370 C CA . LEU B 1 175 ? -13.703 -23.469 -9.07 1 95.88 175 LEU B CA 1
ATOM 3371 C C . LEU B 1 175 ? -13.258 -24.359 -10.234 1 95.88 175 LEU B C 1
ATOM 3373 O O . LEU B 1 175 ? -14.094 -24.828 -11.016 1 95.88 175 LEU B O 1
ATOM 3377 N N . LEU B 1 176 ? -12.008 -24.609 -10.312 1 96.44 176 LEU B N 1
ATOM 3378 C CA . LEU B 1 176 ? -11.469 -25.359 -11.445 1 96.44 176 LEU B CA 1
ATOM 3379 C C . LEU B 1 176 ? -11.789 -26.844 -11.32 1 96.44 176 LEU B C 1
ATOM 3381 O O . LEU B 1 176 ? -12 -27.516 -12.32 1 96.44 176 LEU B O 1
ATOM 3385 N N . SER B 1 177 ? -11.75 -27.328 -10.07 1 95.44 177 SER B N 1
ATOM 3386 C CA . SER B 1 177 ? -12.062 -28.734 -9.852 1 95.44 177 SER B CA 1
ATOM 3387 C C . SER B 1 177 ? -13.5 -29.062 -10.242 1 95.44 177 SER B C 1
ATOM 3389 O O . SER B 1 177 ? -13.789 -30.172 -10.703 1 95.44 177 SER B O 1
ATOM 3391 N N . SER B 1 178 ? -14.367 -28.078 -10.055 1 93.94 178 SER B N 1
ATOM 3392 C CA . SER B 1 178 ? -15.758 -28.266 -10.469 1 93.94 178 SER B CA 1
ATOM 3393 C C . SER B 1 178 ? -15.875 -28.422 -11.977 1 93.94 178 SER B C 1
ATOM 3395 O O . SER B 1 178 ? -16.766 -29.094 -12.477 1 93.94 178 SER B O 1
ATOM 3397 N N . GLU B 1 179 ? -14.945 -27.938 -12.672 1 92.25 179 GLU B N 1
ATOM 3398 C CA . GLU B 1 179 ? -14.938 -28 -14.133 1 92.25 179 GLU B CA 1
ATOM 3399 C C . GLU B 1 179 ? -14.234 -29.25 -14.633 1 92.25 179 GLU B C 1
ATOM 3401 O O . GLU B 1 179 ? -14.703 -29.906 -15.57 1 92.25 179 GLU B O 1
ATOM 3406 N N . THR B 1 180 ? -13.18 -29.656 -14.008 1 91 180 THR B N 1
ATOM 3407 C CA . THR B 1 180 ? -12.352 -30.766 -14.477 1 91 180 THR B CA 1
ATOM 3408 C C . THR B 1 180 ? -12.836 -32.094 -13.883 1 91 180 THR B C 1
ATOM 3410 O O . THR B 1 180 ? -12.547 -33.156 -14.422 1 91 180 THR B O 1
ATOM 3413 N N . GLY B 1 181 ? -13.398 -32.062 -12.711 1 90 181 GLY B N 1
ATOM 3414 C CA . GLY B 1 181 ? -13.891 -33.25 -12.031 1 90 181 GLY B CA 1
ATOM 3415 C C . GLY B 1 181 ? -12.859 -33.875 -11.117 1 90 181 GLY B C 1
ATOM 3416 O O . GLY B 1 181 ? -13.094 -34.969 -10.57 1 90 181 GLY B O 1
ATOM 3417 N N . SER B 1 182 ? -11.672 -33.281 -11.07 1 93.31 182 SER B N 1
ATOM 3418 C CA . SER B 1 182 ? -10.586 -33.812 -10.258 1 93.31 182 SER B CA 1
ATOM 3419 C C . SER B 1 182 ? -9.672 -32.719 -9.75 1 93.31 182 SER B C 1
ATOM 3421 O O . SER B 1 182 ? -9.312 -31.797 -10.508 1 93.31 182 SER B O 1
ATOM 3423 N N . GLU B 1 183 ? -9.344 -32.781 -8.43 1 94.5 183 GLU B N 1
ATOM 3424 C CA . GLU B 1 183 ? -8.398 -31.812 -7.867 1 94.5 183 GLU B CA 1
ATOM 3425 C C . GLU B 1 183 ? -7.027 -31.953 -8.516 1 94.5 183 GLU B C 1
ATOM 3427 O O . GLU B 1 183 ? -6.355 -30.938 -8.773 1 94.5 183 GLU B O 1
ATOM 3432 N N . ALA B 1 184 ? -6.703 -33.156 -8.742 1 94.19 184 ALA B N 1
ATOM 3433 C CA . ALA B 1 184 ? -5.402 -33.438 -9.352 1 94.19 184 ALA B CA 1
ATOM 3434 C C . ALA B 1 184 ? -5.312 -32.781 -10.734 1 94.19 184 ALA B C 1
ATOM 3436 O O . ALA B 1 184 ? -4.305 -32.156 -11.07 1 94.19 184 ALA B O 1
ATOM 3437 N N . GLU B 1 185 ? -6.344 -32.938 -11.461 1 95.19 185 GLU B N 1
ATOM 3438 C CA . GLU B 1 185 ? -6.379 -32.312 -12.789 1 95.19 185 GLU B CA 1
ATOM 3439 C C . GLU B 1 185 ? -6.426 -30.797 -12.711 1 95.19 185 GLU B C 1
ATOM 3441 O O . GLU B 1 185 ? -5.82 -30.109 -13.531 1 95.19 185 GLU B O 1
ATOM 3446 N N . ALA B 1 186 ? -7.133 -30.312 -11.75 1 97.31 186 ALA B N 1
ATOM 3447 C CA . ALA B 1 186 ? -7.219 -28.875 -11.547 1 97.31 186 ALA B CA 1
ATOM 3448 C C . ALA B 1 186 ? -5.848 -28.281 -11.234 1 97.31 186 ALA B C 1
ATOM 3450 O O . ALA B 1 186 ? -5.48 -27.234 -11.766 1 97.31 186 ALA B O 1
ATOM 3451 N N . ILE B 1 187 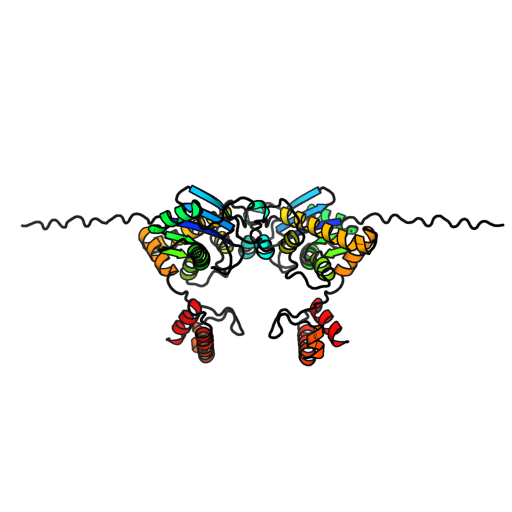? -5.113 -28.953 -10.406 1 97.94 187 ILE B N 1
ATOM 3452 C CA . ILE B 1 187 ? -3.787 -28.484 -10.023 1 97.94 187 ILE B CA 1
ATOM 3453 C C . ILE B 1 187 ? -2.875 -28.469 -11.25 1 97.94 187 ILE B C 1
ATOM 3455 O O . ILE B 1 187 ? -2.148 -27.5 -11.477 1 97.94 187 ILE B O 1
ATOM 3459 N N . GLU B 1 188 ? -2.947 -29.5 -12.023 1 96.94 188 GLU B N 1
ATOM 3460 C CA . GLU B 1 188 ? -2.145 -29.547 -13.242 1 96.94 188 GLU B CA 1
ATOM 3461 C C . GLU B 1 188 ? -2.527 -28.422 -14.195 1 96.94 188 GLU B C 1
ATOM 3463 O O . GLU B 1 188 ? -1.663 -27.828 -14.844 1 96.94 188 GLU B O 1
ATOM 3468 N N . GLN B 1 189 ? -3.793 -28.172 -14.281 1 97.56 189 GLN B N 1
ATOM 3469 C CA . GLN B 1 189 ? -4.246 -27.062 -15.125 1 97.56 189 GLN B CA 1
ATOM 3470 C C . GLN B 1 189 ? -3.748 -25.734 -14.586 1 97.56 189 GLN B C 1
ATOM 3472 O O . GLN B 1 189 ? -3.365 -24.844 -15.359 1 97.56 189 GLN B O 1
ATOM 3477 N N . MET B 1 190 ? -3.738 -25.547 -13.289 1 98.56 190 MET B N 1
ATOM 3478 C CA . MET B 1 190 ? -3.232 -24.328 -12.68 1 98.56 190 MET B CA 1
ATOM 3479 C C . MET B 1 190 ? -1.752 -24.125 -12.992 1 98.56 190 MET B C 1
ATOM 3481 O O . MET B 1 190 ? -1.309 -23 -13.242 1 98.56 190 MET B O 1
ATOM 3485 N N . ILE B 1 191 ? -1.018 -25.219 -12.961 1 98.44 191 ILE B N 1
ATOM 3486 C CA . ILE B 1 191 ? 0.4 -25.172 -13.297 1 98.44 191 ILE B CA 1
ATOM 3487 C C . ILE B 1 191 ? 0.568 -24.719 -14.75 1 98.44 191 ILE B C 1
ATOM 3489 O O . ILE B 1 191 ? 1.373 -23.828 -15.039 1 98.44 191 ILE B O 1
ATOM 3493 N N . ARG B 1 192 ? -0.234 -25.25 -15.625 1 97.75 192 ARG B N 1
ATOM 3494 C CA . ARG B 1 192 ? -0.161 -24.906 -17.031 1 97.75 192 ARG B CA 1
ATOM 3495 C C . ARG B 1 192 ? -0.495 -23.438 -17.25 1 97.75 192 ARG B C 1
ATOM 3497 O O . ARG B 1 192 ? 0.21 -22.734 -17.984 1 97.75 192 ARG B O 1
ATOM 3504 N N . ILE B 1 193 ? -1.525 -22.984 -16.609 1 97.38 193 ILE B N 1
ATOM 3505 C CA . ILE B 1 193 ? -1.935 -21.594 -16.703 1 97.38 193 ILE B CA 1
ATOM 3506 C C . ILE B 1 193 ? -0.801 -20.688 -16.234 1 97.38 193 ILE B C 1
ATOM 3508 O O . ILE B 1 193 ? -0.51 -19.656 -16.859 1 97.38 193 ILE B O 1
ATOM 3512 N N . SER B 1 194 ? -0.149 -21.047 -15.18 1 98 194 SER B N 1
ATOM 3513 C CA . SER B 1 194 ? 0.899 -20.266 -14.539 1 98 194 SER B CA 1
ATOM 3514 C C . SER B 1 194 ? 2.123 -20.141 -15.445 1 98 194 SER B C 1
ATOM 3516 O O . SER B 1 194 ? 2.84 -19.141 -15.391 1 98 194 SER B O 1
ATOM 3518 N N . GLU B 1 195 ? 2.342 -21.109 -16.266 1 95.19 195 GLU B N 1
ATOM 3519 C CA . GLU B 1 195 ? 3.531 -21.156 -17.109 1 95.19 195 GLU B CA 1
ATOM 3520 C C . GLU B 1 195 ? 3.299 -20.422 -18.438 1 95.19 195 GLU B C 1
ATOM 3522 O O . GLU B 1 195 ? 4.254 -20.109 -19.156 1 95.19 195 GLU B O 1
ATOM 3527 N N . GLN B 1 196 ? 2.082 -20.141 -18.734 1 92.69 196 GLN B N 1
ATOM 3528 C CA . GLN B 1 196 ? 1.744 -19.484 -20 1 92.69 196 GLN B CA 1
ATOM 3529 C C . GLN B 1 196 ? 1.667 -17.969 -19.812 1 92.69 196 GLN B C 1
ATOM 3531 O O . GLN B 1 196 ? 1.35 -17.484 -18.734 1 92.69 196 GLN B O 1
ATOM 3536 N N . PRO B 1 197 ? 2.008 -17.219 -20.922 1 92.12 197 PRO B N 1
ATOM 3537 C CA . PRO B 1 197 ? 1.792 -15.773 -20.828 1 92.12 197 PRO B CA 1
ATOM 3538 C C . PRO B 1 197 ? 0.324 -15.406 -20.625 1 92.12 197 PRO B C 1
ATOM 3540 O O . PRO B 1 197 ? -0.564 -16.109 -21.125 1 92.12 197 PRO B O 1
ATOM 3543 N N . MET B 1 198 ? 0.116 -14.398 -19.938 1 92.81 198 MET B N 1
ATOM 3544 C CA . MET B 1 198 ? -1.245 -13.914 -19.734 1 92.81 198 MET B CA 1
ATOM 3545 C C . MET B 1 198 ? -1.797 -13.281 -21.016 1 92.81 198 MET B C 1
ATOM 3547 O O . MET B 1 198 ? -1.07 -12.602 -21.734 1 92.81 198 MET B O 1
ATOM 3551 N N . LEU B 1 199 ? -3.037 -13.508 -21.25 1 92.19 199 LEU B N 1
ATOM 3552 C CA . LEU B 1 199 ? -3.746 -12.852 -22.328 1 92.19 199 LEU B CA 1
ATOM 3553 C C . LEU B 1 199 ? -4.535 -11.656 -21.828 1 92.19 199 LEU B C 1
ATOM 3555 O O . LEU B 1 199 ? -5.664 -11.805 -21.344 1 92.19 199 LEU B O 1
ATOM 3559 N N . PHE B 1 200 ? -3.939 -10.508 -22.016 1 92.62 200 PHE B N 1
ATOM 3560 C CA . PHE B 1 200 ? -4.609 -9.297 -21.562 1 92.62 200 PHE B CA 1
ATOM 3561 C C . PHE B 1 200 ? -5.824 -8.992 -22.438 1 92.62 200 PHE B C 1
ATOM 3563 O O . PHE B 1 200 ? -5.777 -9.156 -23.656 1 92.62 200 PHE B O 1
ATOM 3570 N N . ARG B 1 201 ? -6.848 -8.539 -21.781 1 92.81 201 ARG B N 1
ATOM 3571 C CA . ARG B 1 201 ? -8.086 -8.281 -22.5 1 92.81 201 ARG B CA 1
ATOM 3572 C C . ARG B 1 201 ? -8.297 -6.789 -22.703 1 92.81 201 ARG B C 1
ATOM 3574 O O . ARG B 1 201 ? -9.008 -6.379 -23.625 1 92.81 201 ARG B O 1
ATOM 3581 N N . LYS B 1 202 ? -7.672 -5.961 -21.844 1 92.38 202 LYS B N 1
ATOM 3582 C CA . LYS B 1 202 ? -7.809 -4.508 -21.906 1 92.38 202 LYS B CA 1
ATOM 3583 C C . LYS B 1 202 ? -6.445 -3.824 -21.828 1 92.38 202 LYS B C 1
ATOM 3585 O O . LYS B 1 202 ? -5.484 -4.398 -21.312 1 92.38 202 LYS B O 1
ATOM 3590 N N . ILE B 1 203 ? -6.441 -2.654 -22.438 1 90.94 203 ILE B N 1
ATOM 3591 C CA . ILE B 1 203 ? -5.258 -1.817 -22.297 1 90.94 203 ILE B CA 1
ATOM 3592 C C . ILE B 1 203 ? -5.363 -1 -21 1 90.94 203 ILE B C 1
ATOM 3594 O O . ILE B 1 203 ? -6.434 -0.487 -20.672 1 90.94 203 ILE B O 1
ATOM 3598 N N . ASN B 1 204 ? -4.281 -0.991 -20.297 1 87.88 204 ASN B N 1
ATOM 3599 C CA . ASN B 1 204 ? -4.367 -0.295 -19.016 1 87.88 204 ASN B CA 1
ATOM 3600 C C . ASN B 1 204 ? -3.543 0.987 -19.016 1 87.88 204 ASN B C 1
ATOM 3602 O O . ASN B 1 204 ? -3.234 1.535 -17.953 1 87.88 204 ASN B O 1
ATOM 3606 N N . PHE B 1 205 ? -3.152 1.441 -20.109 1 87 205 PHE B N 1
ATOM 3607 C CA . PHE B 1 205 ? -2.344 2.65 -20.203 1 87 205 PHE B CA 1
ATOM 3608 C C . PHE B 1 205 ? -2.678 3.428 -21.469 1 87 205 PHE B C 1
ATOM 3610 O O . PHE B 1 205 ? -3.395 2.926 -22.344 1 87 205 PHE B O 1
ATOM 3617 N N . GLY B 1 206 ? -2.223 4.695 -21.406 1 84.25 206 GLY B N 1
ATOM 3618 C CA . GLY B 1 206 ? -2.305 5.504 -22.609 1 84.25 206 GLY B CA 1
ATOM 3619 C C . GLY B 1 206 ? -3.709 6 -22.906 1 84.25 206 GLY B C 1
ATOM 3620 O O . GLY B 1 206 ? -4.586 5.941 -22.047 1 84.25 206 GLY B O 1
ATOM 3621 N N . LYS B 1 207 ? -3.832 6.484 -24.094 1 87.31 207 LYS B N 1
ATOM 3622 C CA . LYS B 1 207 ? -5.086 7.109 -24.5 1 87.31 207 LYS B CA 1
ATOM 3623 C C . LYS B 1 207 ? -6.215 6.082 -24.578 1 87.31 207 LYS B C 1
ATOM 3625 O O . LYS B 1 207 ? -7.391 6.441 -24.516 1 87.31 207 LYS B O 1
ATOM 3630 N N . TYR B 1 208 ? -5.879 4.797 -24.703 1 92.31 208 TYR B N 1
ATOM 3631 C CA . TYR B 1 208 ? -6.891 3.758 -24.859 1 92.31 208 TYR B CA 1
ATOM 3632 C C . TYR B 1 208 ? -7.074 2.98 -23.562 1 92.31 208 TYR B C 1
ATOM 3634 O O . TYR B 1 208 ? -7.523 1.833 -23.578 1 92.31 208 TYR B O 1
ATOM 3642 N N . ARG B 1 209 ? -6.777 3.633 -22.5 1 91.06 209 ARG B N 1
ATOM 3643 C CA . ARG B 1 209 ? -6.949 2.994 -21.203 1 91.06 209 ARG B CA 1
ATOM 3644 C C . ARG B 1 209 ? -8.367 2.463 -21.031 1 91.06 209 ARG B C 1
ATOM 3646 O O . ARG B 1 209 ? -9.336 3.16 -21.344 1 91.06 209 ARG B O 1
ATOM 3653 N N . ASP B 1 210 ? -8.5 1.172 -20.672 1 89.94 210 ASP B N 1
ATOM 3654 C CA . ASP B 1 210 ? -9.727 0.461 -20.328 1 89.94 210 ASP B CA 1
ATOM 3655 C C . ASP B 1 210 ? -10.477 0.016 -21.578 1 89.94 210 ASP B C 1
ATOM 3657 O O . ASP B 1 210 ? -11.562 -0.554 -21.484 1 89.94 210 ASP B O 1
ATOM 3661 N N . HIS B 1 211 ? -9.844 0.23 -22.688 1 93.56 211 HIS B N 1
ATOM 3662 C CA . HIS B 1 211 ? -10.445 -0.311 -23.906 1 93.56 211 HIS B CA 1
ATOM 3663 C C . HIS B 1 211 ? -10.078 -1.777 -24.094 1 93.56 211 HIS B C 1
ATOM 3665 O O . HIS B 1 211 ? -8.961 -2.186 -23.781 1 93.56 211 HIS B O 1
ATOM 3671 N N . ARG B 1 212 ? -11.016 -2.527 -24.703 1 93.81 212 ARG B N 1
ATOM 3672 C CA . ARG B 1 212 ? -10.758 -3.934 -25 1 93.81 212 ARG B CA 1
ATOM 3673 C C . ARG B 1 212 ? -9.82 -4.082 -26.188 1 93.81 212 ARG B C 1
ATOM 3675 O O . ARG B 1 212 ? -10 -3.42 -27.219 1 93.81 212 ARG B O 1
ATOM 3682 N N . LEU B 1 213 ? -8.898 -4.926 -26.062 1 94.81 213 LEU B N 1
ATOM 3683 C CA . LEU B 1 213 ? -7.93 -5.156 -27.141 1 94.81 213 LEU B CA 1
ATOM 3684 C C . LEU B 1 213 ? -8.609 -5.73 -28.375 1 94.81 213 LEU B C 1
ATOM 3686 O O . LEU B 1 213 ? -8.273 -5.371 -29.5 1 94.81 213 LEU B O 1
ATOM 3690 N N . ALA B 1 214 ? -9.578 -6.578 -28.172 1 93.81 214 ALA B N 1
ATOM 3691 C CA . ALA B 1 214 ? -10.32 -7.164 -29.281 1 93.81 214 ALA B CA 1
ATOM 3692 C C . ALA B 1 214 ? -11.008 -6.086 -30.109 1 93.81 214 ALA B C 1
ATOM 3694 O O . ALA B 1 214 ? -11.023 -6.168 -31.344 1 93.81 214 ALA B O 1
ATOM 3695 N N . ASP B 1 215 ? -11.516 -5.105 -29.406 1 95.19 215 ASP B N 1
ATOM 3696 C CA . ASP B 1 215 ? -12.188 -4.008 -30.094 1 95.19 215 ASP B CA 1
ATOM 3697 C C . ASP B 1 215 ? -11.18 -3.102 -30.797 1 95.19 215 ASP B C 1
ATOM 3699 O O . ASP B 1 215 ? -11.422 -2.654 -31.922 1 95.19 215 ASP B O 1
ATOM 3703 N N . LEU B 1 216 ? -10.109 -2.844 -30.156 1 94.88 216 LEU B N 1
ATOM 3704 C CA . LEU B 1 216 ? -9.07 -1.994 -30.734 1 94.88 216 LEU B CA 1
ATOM 3705 C C . LEU B 1 216 ? -8.469 -2.631 -31.984 1 94.88 216 LEU B C 1
ATOM 3707 O O . LEU B 1 216 ? -8.078 -1.928 -32.906 1 94.88 216 LEU B O 1
ATOM 3711 N N . ALA B 1 217 ? -8.375 -3.918 -32 1 95.44 217 ALA B N 1
ATOM 3712 C CA . ALA B 1 217 ? -7.855 -4.633 -33.156 1 95.44 217 ALA B CA 1
ATOM 3713 C C . ALA B 1 217 ? -8.703 -4.359 -34.406 1 95.44 217 ALA B C 1
ATOM 3715 O O . ALA B 1 217 ? -8.195 -4.402 -35.531 1 95.44 217 ALA B O 1
ATOM 3716 N N . LYS B 1 218 ? -9.977 -4.023 -34.188 1 94.5 218 LYS B N 1
ATOM 3717 C CA . LYS B 1 218 ? -10.906 -3.746 -35.281 1 94.5 218 LYS B CA 1
ATOM 3718 C C . LYS B 1 218 ? -10.953 -2.254 -35.594 1 94.5 218 LYS B C 1
ATOM 3720 O O . LYS B 1 218 ? -11.047 -1.861 -36.75 1 94.5 218 LYS B O 1
ATOM 3725 N N . THR B 1 219 ? -10.852 -1.443 -34.562 1 94.75 219 THR B N 1
ATOM 3726 C CA . THR B 1 219 ? -11.109 -0.017 -34.75 1 94.75 219 THR B CA 1
ATOM 3727 C C . THR B 1 219 ? -9.812 0.75 -34.969 1 94.75 219 THR B C 1
ATOM 3729 O O . THR B 1 219 ? -9.812 1.802 -35.594 1 94.75 219 THR B O 1
ATOM 3732 N N . ASP B 1 220 ? -8.695 0.287 -34.406 1 95.75 220 ASP B N 1
ATOM 3733 C CA . ASP B 1 220 ? -7.395 0.938 -34.531 1 95.75 220 ASP B CA 1
ATOM 3734 C C . ASP B 1 220 ? -6.266 -0.086 -34.531 1 95.75 220 ASP B C 1
ATOM 3736 O O . ASP B 1 220 ? -5.375 -0.025 -33.688 1 95.75 220 ASP B O 1
ATOM 3740 N N . ARG B 1 221 ? -6.273 -0.907 -35.531 1 94.19 221 ARG B N 1
ATOM 3741 C CA . ARG B 1 221 ? -5.293 -1.981 -35.656 1 94.19 221 ARG B CA 1
ATOM 3742 C C . ARG B 1 221 ? -3.875 -1.426 -35.719 1 94.19 221 ARG B C 1
ATOM 3744 O O . ARG B 1 221 ? -2.943 -2.029 -35.188 1 94.19 221 ARG B O 1
ATOM 3751 N N . GLY B 1 222 ? -3.691 -0.309 -36.312 1 95 222 GLY B N 1
ATOM 3752 C CA . GLY B 1 222 ? -2.391 0.326 -36.438 1 95 222 GLY B CA 1
ATOM 3753 C C . GLY B 1 222 ? -1.749 0.654 -35.094 1 95 222 GLY B C 1
ATOM 3754 O O . GLY B 1 222 ? -0.541 0.483 -34.938 1 95 222 GLY B O 1
ATOM 3755 N N . TYR B 1 223 ? -2.582 1.02 -34.281 1 95.88 223 TYR B N 1
ATOM 3756 C CA . TYR B 1 223 ? -2.062 1.319 -32.938 1 95.88 223 TYR B CA 1
ATOM 3757 C C . TYR B 1 223 ? -1.513 0.064 -32.281 1 95.88 223 TYR B C 1
ATOM 3759 O O . TYR B 1 223 ? -0.46 0.105 -31.641 1 95.88 223 TYR B O 1
ATOM 3767 N N . LEU B 1 224 ? -2.209 -0.988 -32.375 1 95.81 224 LEU B N 1
ATOM 3768 C CA . LEU B 1 224 ? -1.771 -2.23 -31.75 1 95.81 224 LEU B CA 1
ATOM 3769 C C . LEU B 1 224 ? -0.481 -2.734 -32.406 1 95.81 224 LEU B C 1
ATOM 3771 O O . LEU B 1 224 ? 0.384 -3.281 -31.703 1 95.81 224 LEU B O 1
ATOM 3775 N N . GLU B 1 225 ? -0.359 -2.551 -33.656 1 95.56 225 GLU B N 1
ATOM 3776 C CA . GLU B 1 225 ? 0.864 -2.945 -34.344 1 95.56 225 GLU B CA 1
ATOM 3777 C C . GLU B 1 225 ? 2.055 -2.109 -33.875 1 95.56 225 GLU B C 1
ATOM 3779 O O . GLU B 1 225 ? 3.152 -2.635 -33.688 1 95.56 225 GLU B O 1
ATOM 3784 N N . TRP B 1 226 ? 1.758 -0.912 -33.781 1 94.38 226 TRP B N 1
ATOM 3785 C CA . TRP B 1 226 ? 2.787 -0.009 -33.281 1 94.38 226 TRP B CA 1
ATOM 3786 C C . TRP B 1 226 ? 3.215 -0.408 -31.875 1 94.38 226 TRP B C 1
ATOM 3788 O O . TRP B 1 226 ? 4.41 -0.472 -31.578 1 94.38 226 TRP B O 1
ATOM 3798 N N . LEU B 1 227 ? 2.238 -0.641 -31.047 1 92.56 227 LEU B N 1
ATOM 3799 C CA . LEU B 1 227 ? 2.508 -1.036 -29.672 1 92.56 227 LEU B CA 1
ATOM 3800 C C . LEU B 1 227 ? 3.312 -2.33 -29.625 1 92.56 227 LEU B C 1
ATOM 3802 O O . LEU B 1 227 ? 4.23 -2.467 -28.812 1 92.56 227 LEU B O 1
ATOM 3806 N N . LEU B 1 228 ? 2.943 -3.268 -30.438 1 93.38 228 LEU B N 1
ATOM 3807 C CA . LEU B 1 228 ? 3.67 -4.527 -30.516 1 93.38 228 LEU B CA 1
ATOM 3808 C C . LEU B 1 228 ? 5.133 -4.293 -30.875 1 93.38 228 LEU B C 1
ATOM 3810 O O . LEU B 1 228 ? 6.031 -4.875 -30.266 1 93.38 228 LEU B O 1
ATOM 3814 N N . ALA B 1 229 ? 5.344 -3.424 -31.75 1 92.62 229 ALA B N 1
ATOM 3815 C CA . ALA B 1 229 ? 6.707 -3.102 -32.188 1 92.62 229 ALA B CA 1
ATOM 3816 C C . ALA B 1 229 ? 7.504 -2.488 -31.031 1 92.62 229 ALA B C 1
ATOM 3818 O O . ALA B 1 229 ? 8.68 -2.799 -30.844 1 92.62 229 ALA B O 1
ATOM 3819 N N . GLN B 1 230 ? 6.832 -1.665 -30.312 1 89.81 230 GLN B N 1
ATOM 3820 C CA . GLN B 1 230 ? 7.48 -1.024 -29.172 1 89.81 230 GLN B CA 1
ATOM 3821 C C . GLN B 1 230 ? 7.848 -2.047 -28.109 1 89.81 230 GLN B C 1
ATOM 3823 O O . GLN B 1 230 ? 8.938 -1.988 -27.531 1 89.81 230 GLN B O 1
ATOM 3828 N N . LYS B 1 231 ? 6.926 -2.936 -27.812 1 90.19 231 LYS B N 1
ATOM 3829 C CA . LYS B 1 231 ? 7.148 -3.943 -26.781 1 90.19 231 LYS B CA 1
ATOM 3830 C C . LYS B 1 231 ? 8.242 -4.922 -27.203 1 90.19 231 LYS B C 1
ATOM 3832 O O . LYS B 1 231 ? 9.055 -5.344 -26.359 1 90.19 231 LYS B O 1
ATOM 3837 N N . LEU B 1 232 ? 8.297 -5.332 -28.375 1 88 232 LEU B N 1
ATOM 3838 C CA . LEU B 1 232 ? 9.32 -6.234 -28.891 1 88 232 LEU B CA 1
ATOM 3839 C C . LEU B 1 232 ? 10.703 -5.602 -28.781 1 88 232 LEU B C 1
ATOM 3841 O O . LEU B 1 232 ? 11.68 -6.293 -28.469 1 88 232 LEU B O 1
ATOM 3845 N N . LYS B 1 233 ? 10.781 -4.367 -28.922 1 85 233 LYS B N 1
ATOM 3846 C CA . LYS B 1 233 ? 12.047 -3.645 -28.859 1 85 233 LYS B CA 1
ATOM 3847 C C . LYS B 1 233 ? 12.555 -3.566 -27.422 1 85 233 LYS B C 1
ATOM 3849 O O . LYS B 1 233 ? 13.766 -3.627 -27.188 1 85 233 LYS B O 1
ATOM 3854 N N . SER B 1 234 ? 11.609 -3.424 -26.422 1 77.25 234 SER B N 1
ATOM 3855 C CA . SER B 1 234 ? 12 -3.197 -25.031 1 77.25 234 SER B CA 1
ATOM 3856 C C . SER B 1 234 ? 12.305 -4.512 -24.328 1 77.25 234 SER B C 1
ATOM 3858 O O . SER B 1 234 ? 12.797 -4.516 -23.203 1 77.25 234 SER B O 1
ATOM 3860 N N . GLY B 1 235 ? 12.086 -5.633 -24.859 1 65.44 235 GLY B N 1
ATOM 3861 C CA . GLY B 1 235 ? 12.375 -6.906 -24.219 1 65.44 235 GLY B CA 1
ATOM 3862 C C . GLY B 1 235 ? 11.297 -7.352 -23.25 1 65.44 235 GLY B C 1
ATOM 3863 O O . GLY B 1 235 ? 11.445 -8.359 -22.562 1 65.44 235 GLY B O 1
ATOM 3864 N N . ASP B 1 236 ? 10.297 -6.445 -22.938 1 59.31 236 ASP B N 1
ATOM 3865 C CA . ASP B 1 236 ? 9.203 -6.73 -22.016 1 59.31 236 ASP B CA 1
ATOM 3866 C C . ASP B 1 236 ? 8.305 -7.844 -22.562 1 59.31 236 ASP B C 1
ATOM 3868 O O . ASP B 1 236 ? 7.184 -7.586 -23 1 59.31 236 ASP B O 1
ATOM 3872 N N . GLU B 1 237 ? 8.859 -8.875 -23 1 60.66 237 GLU B N 1
ATOM 3873 C CA . GLU B 1 237 ? 8.375 -9.758 -24.062 1 60.66 237 GLU B CA 1
ATOM 3874 C C . GLU B 1 237 ? 7.27 -10.68 -23.562 1 60.66 237 GLU B C 1
ATOM 3876 O O . GLU B 1 237 ? 6.438 -11.141 -24.328 1 60.66 237 GLU B O 1
ATOM 3881 N N . GLY B 1 238 ? 6.738 -10.656 -22.219 1 82 238 GLY B N 1
ATOM 3882 C CA . GLY B 1 238 ? 6.062 -11.945 -22.297 1 82 238 GLY B CA 1
ATOM 3883 C C . GLY B 1 238 ? 4.555 -11.82 -22.391 1 82 238 GLY B C 1
ATOM 3884 O O . GLY B 1 238 ? 3.957 -12.234 -23.391 1 82 238 GLY B O 1
ATOM 3885 N N . ASP B 1 239 ? 3.881 -10.977 -21.594 1 90.62 239 ASP B N 1
ATOM 3886 C CA . ASP B 1 239 ? 2.422 -11.008 -21.547 1 90.62 239 ASP B CA 1
ATOM 3887 C C . ASP B 1 239 ? 1.817 -10.078 -22.609 1 90.62 239 ASP B C 1
ATOM 3889 O O . ASP B 1 239 ? 0.874 -10.461 -23.297 1 90.62 239 ASP B O 1
ATOM 3893 N N . TRP B 1 240 ? 2.432 -8.93 -22.828 1 91.81 240 TRP B N 1
ATOM 3894 C CA . TRP B 1 240 ? 1.898 -7.957 -23.781 1 91.81 240 TRP B CA 1
ATOM 3895 C C . TRP B 1 240 ? 2.135 -8.406 -25.219 1 91.81 240 TRP B C 1
ATOM 3897 O O . TRP B 1 240 ? 1.242 -8.297 -26.062 1 91.81 240 TRP B O 1
ATOM 3907 N N . VAL B 1 241 ? 3.352 -8.852 -25.5 1 92.19 241 VAL B N 1
ATOM 3908 C CA . VAL B 1 241 ? 3.648 -9.344 -26.844 1 92.19 241 VAL B CA 1
ATOM 3909 C C . VAL B 1 241 ? 2.684 -10.469 -27.219 1 92.19 241 VAL B C 1
ATOM 3911 O O . VAL B 1 241 ? 2.096 -10.469 -28.297 1 92.19 241 VAL B O 1
ATOM 3914 N N . TYR B 1 242 ? 2.545 -11.375 -26.266 1 92.81 242 TYR B N 1
ATOM 3915 C CA . TYR B 1 242 ? 1.628 -12.492 -26.469 1 92.81 242 TYR B CA 1
ATOM 3916 C C . TYR B 1 242 ? 0.215 -11.992 -26.734 1 92.81 242 TYR B C 1
ATOM 3918 O O . TYR B 1 242 ? -0.435 -12.445 -27.688 1 92.81 242 TYR B O 1
ATOM 3926 N N . SER B 1 243 ? -0.278 -11.047 -25.984 1 93.62 243 SER B N 1
ATOM 3927 C CA . SER B 1 243 ? -1.636 -10.523 -26.109 1 93.62 243 SER B CA 1
ATOM 3928 C C . SER B 1 243 ? -1.834 -9.812 -27.438 1 93.62 243 SER B C 1
ATOM 3930 O O . SER B 1 243 ? -2.82 -10.055 -28.141 1 93.62 243 SER B O 1
ATOM 3932 N N . LEU B 1 244 ? -0.882 -8.984 -27.734 1 94 244 LEU B N 1
ATOM 3933 C CA . LEU B 1 244 ? -0.99 -8.203 -28.969 1 94 244 LEU B CA 1
ATOM 3934 C C . LEU B 1 244 ? -0.959 -9.117 -30.188 1 94 244 LEU B C 1
ATOM 3936 O O . LEU B 1 244 ? -1.74 -8.93 -31.125 1 94 244 LEU B O 1
ATOM 3940 N N . GLN B 1 245 ? -0.071 -10.07 -30.172 1 93.94 245 GLN B N 1
ATOM 3941 C CA . GLN B 1 245 ? -0.007 -11.016 -31.281 1 93.94 245 GLN B CA 1
ATOM 3942 C C . GLN B 1 245 ? -1.31 -11.805 -31.406 1 93.94 245 GLN B C 1
ATOM 3944 O O . GLN B 1 245 ? -1.767 -12.086 -32.5 1 93.94 245 GLN B O 1
ATOM 3949 N N . HIS B 1 246 ? -1.872 -12.172 -30.328 1 94.31 246 HIS B N 1
ATOM 3950 C CA . HIS B 1 246 ? -3.121 -12.922 -30.297 1 94.31 246 HIS B CA 1
ATOM 3951 C C . HIS B 1 246 ? -4.242 -12.156 -30.984 1 94.31 246 HIS B C 1
ATOM 3953 O O . HIS B 1 246 ? -4.969 -12.719 -31.812 1 94.31 246 HIS B O 1
ATOM 3959 N N . TYR B 1 247 ? -4.391 -10.875 -30.703 1 94.56 247 TYR B N 1
ATOM 3960 C CA . TYR B 1 247 ? -5.516 -10.102 -31.234 1 94.56 247 TYR B CA 1
ATOM 3961 C C . TYR B 1 247 ? -5.23 -9.602 -32.625 1 94.56 247 TYR B C 1
ATOM 3963 O O . TYR B 1 247 ? -6.156 -9.336 -33.406 1 94.56 247 TYR B O 1
ATOM 3971 N N . LEU B 1 248 ? -4.012 -9.438 -32.938 1 94.06 248 LEU B N 1
ATOM 3972 C CA . LEU B 1 248 ? -3.648 -8.977 -34.281 1 94.06 248 LEU B CA 1
ATOM 3973 C C . LEU B 1 248 ? -3.715 -10.125 -35.281 1 94.06 248 LEU B C 1
ATOM 3975 O O . LEU B 1 248 ? -3.775 -9.891 -36.5 1 94.06 248 LEU B O 1
ATOM 3979 N N . LYS B 1 249 ? -3.605 -11.391 -34.875 1 88.38 249 LYS B N 1
ATOM 3980 C CA . LYS B 1 249 ? -3.734 -12.547 -35.75 1 88.38 249 LYS B CA 1
ATOM 3981 C C . LYS B 1 249 ? -5.191 -12.789 -36.156 1 88.38 249 LYS B C 1
ATOM 3983 O O . LYS B 1 249 ? -5.477 -13.484 -37.125 1 88.38 249 LYS B O 1
ATOM 3988 N N . ARG B 1 250 ? -6.168 -12.203 -35.5 1 74.75 250 ARG B N 1
ATOM 3989 C CA . ARG B 1 250 ? -7.586 -12.406 -35.781 1 74.75 250 ARG B CA 1
ATOM 3990 C C . ARG B 1 250 ? -8.164 -11.242 -36.562 1 74.75 250 ARG B C 1
ATOM 3992 O O . ARG B 1 250 ? -7.738 -10.102 -36.406 1 74.75 250 ARG B O 1
#

Foldseek 3Di:
DPPPPPPPPPPVPVPAFFEKQKDFQWLDQDALVIATQKMWIDTPHDIDIDGAADPDARDPVSCVQQVDHNVNHPPHHGCQPDPVLVVQQVCQVRHEYEYAVVVRVQSNSVSRPHHHDFYFHLLLLVLVVPPVPPDPDRDLVSLCVVVPPDDPADPSHRRRSSRSSVVSVVSSLVVQCVVVVDSRVSVVVRRVSRPAAHADQADCDDPRHRPGLLVCCVVPVVVLVVVLVVCVVVVVPGRSVVNSVVNNVD/DPPPPPPPPPPVPVPAFFEKQKDFQWLDQDALVIATQKMWIDTPHDIDIDGAADPDARDPVSCVQLVDHNVNHPPHHGCQPDPVLVVQQVSQVRHEYEYAVVVRVQSNSVSRPHHHDFYFHLLLLVLVVPPVPPDPDRDLVSLCVVVPPDDPADPSHRRRSSRSSVVSVVSSLVVQCVVVVDSRVSVVVRRVSRPAAHADQADCDDPRHRPGLLVCCVVPVVVLVVVLVVCVVVVVPGRSVVNSVVNNVD

Nearest PDB structures (foldseek):
  2p1j-assembly1_A  TM=7.252E-01  e=2.546E-09  Thermotoga maritima MSB8
  7sxq-assembly1_A  TM=6.800E-01  e=1.881E-06  Plasmodium falciparum 3D7
  5dku-assembly1_A  TM=6.965E-01  e=2.714E-06  Plasmodium falciparum 3D7
  5dkt-assembly1_A  TM=4.991E-01  e=2.259E-06  Plasmodium falciparum 3D7
  5dku-assembly2_B  TM=4.962E-01  e=4.707E-06  Plasmodium falciparum 3D7

Secondary structure (DSSP, 8-state):
---------------PPPEEEEEEEESSS-BTTB-EEEEEEEETTEEEEEE---SSPPPHHHHHHH---HHHHTTPPPSTTSHHHHHHHHHHHHSEEEETTHHHHHHHHHHTT---SSEEEHHHHHHHH-TT---S---HHHHHHHTT------TT-HHHHHHHHHHHHHHHHHHHHHHHS-HHHHHHHHHHHHHSPP---B--SSTTTT-BHHHHHHH-HHHHHHHHHHHHHHT--SHHHHHHHHHH--/---------------PPPEEEEEEEESSS-BTTB-EEEEEEEETTEEEEEE---SSPPPHHHHHHH---TTTTTTPPPSTTSHHHHHHHHHHHHSEEEETTHHHHHHHHHHTT---SSEEEHHHHHHHH-TT---S---HHHHHHHTT------TT-HHHHHHHHHHHHHHHHHHHHHHHS-HHHHHHHHHHHHHSPP---B--SGGGTT-BHHHHHHH-HHHHHHHHHHHHHHT--SHHHHHHHHHH--

Sequence (500 aa):
MEQLLFGDADVATKSLPHLVFLDTETTGTEPGKDKICQVCFIDGETLRTEFFKPPFAIPVKAMSIHHITNKMVEGKPPFAGSEMQRDLQARLETGVLVAHNAPFDISMLVAEGVQVNRFICTYRVAFALDRNDALPEYNLQYLRYAFGLEIEAAAHDAEGDVKVLRGVFEHLLRLLSSETGSEAEAIEQMIRISEQPMLFRKINFGKYRDHRLADLAKTDRGYLEWLLAQKLKSGDEGDWVYSLQHYLKRMEQLLFGDADVATKSLPHLVFLDTETTGTEPGKDKICQVCFIDGETLRTEFFKPPFAIPVKAMSIHHITNKMVEGKPPFAGSEMQRDLQARLETGVLVAHNAPFDISMLVAEGVQVNRFICTYRVAFALDRNDALPEYNLQYLRYAFGLEIEAAAHDAEGDVKVLRGVFEHLLRLLSSETGSEAEAIEQMIRISEQPMLFRKINFGKYRDHRLADLAKTDRGYLEWLLAQKLKSGDEGDWVYSLQHYLKR

InterPro domains:
  IPR012337 Ribonuclease H-like superfamily [SSF53098] (17-175)
  IPR013520 Ribonuclease H-like domain [PF00929] (20-165)
  IPR013520 Ribonuclease H-like domain [SM00479] (18-178)
  IPR036397 Ribonuclease H superfamily [G3DSA:3.30.420.10] (13-179)
  IPR046768 Exodeoxyribonuclease X-like, C-terminal [PF20600] (203-230)

pLDDT: mean 90.54, std 15.11, range [31.12, 98.88]

Organism: Turneriella parva (strain ATCC BAA-1111 / DSM 21527 / NCTC 11395 / H) (NCBI:txid869212)